Protein AF-A0A2N7Q9W2-F1 (afdb_monomer_lite)

Secondary structure (DSSP, 8-state):
-----PPPP--EEE--S-EEEEEEEEE-SSSS-EEEEEEEEEEE-SSSEEEEE---TTSS-GGGHHHHHHHHHHHHTS-SSSSPPB-SEEEEEEEEE--TTT--HHHHHHHHHHHHHHHHHHT--EEEEEEEEEEEEEEGGGHHHHHHHHHHTT-EEEEEEE-SSEEEEEEEEEGGG-TTHHHHHHHHTTT--EEEEEEEEEEEPPHHHHHHHHHHHHHHHTTS-------------HHHHHHHHHH-THHHHHHHTTT-S-TT-EEEEEEETTSSHHHHHHHHHHHHHHTT--EEEEE-SS-SHHHHHHHHHHHHHHHTTS-HHHHHHHHHHHHHTEEEEE--STTS-HHHHHHHHHHHHTTT-----EEEEES--TTS--HHHHHHHHHHHHHHT-EEEEEEEE--SS--B-TTS-BGGGGGGTTT-SEEEEEEE-SSSEEEEEEEETTEEEEEEEEEEE-TTT--EEE-

Sequence (472 aa):
EVTTGRPQVAYREAITTRADFDYTHKKQTGGAGQFGRVIGYLEPFDGNYEFVNEVKGGHIPREFIPSCDKGFQASLRKGQLIGSPVIGVRVVLTDGQYHPVDSSDIAFQMAAQGAFRQAYKKAKPQILEPIMRVVVETPSEFSGNVFGSLNQRRGLIVSSIEDGTYSRIEAEVPLSEMFGYSTILRSLTQGKAEFTMEFLKYSQVPVAVAEKLMEEKKMASAGEEKKKKSPPRKRRNGMVQKSLISRSPIKTLEKNISGGVGPGNLGVLASRKGVGKTACLVQIALDRLFEEKPVIHVSYASRVDYIISWYEEIFKNLAGRENLKSAMEIHDRVVRNRVIMNFRQEGLPTEQVLRSLEALLGPGNFRAKTIIVDGFDFYLPVARDLELFKKFAAEHQLEFWFSCSLRGEDSLFDEHGVPFVLKNYLDFIDIIITLEQDNSHVKLNLVKDHQQISGKKLKLQLDPQTLLLDRI

Radius of gyration: 28.85 Å; chains: 1; bounding box: 83×42×77 Å

pLDDT: mean 85.98, std 14.0, range [28.22, 98.44]

Structure (mmCIF, N/CA/C/O backbone):
data_AF-A0A2N7Q9W2-F1
#
_entry.id   AF-A0A2N7Q9W2-F1
#
loop_
_atom_site.group_PDB
_atom_site.id
_atom_site.type_symbol
_atom_site.label_atom_id
_atom_site.label_alt_id
_atom_site.label_comp_id
_atom_site.label_asym_id
_atom_site.label_entity_id
_atom_site.label_seq_id
_atom_site.pdbx_PDB_ins_code
_atom_site.Cartn_x
_atom_site.Cartn_y
_atom_site.Cartn_z
_atom_site.occupancy
_atom_site.B_iso_or_equiv
_atom_site.auth_seq_id
_atom_site.auth_comp_id
_atom_site.auth_asym_id
_atom_site.auth_atom_id
_atom_site.pdbx_PDB_model_num
ATOM 1 N N . GLU A 1 1 ? 37.566 -21.897 5.813 1.00 59.84 1 GLU A N 1
ATOM 2 C CA . GLU A 1 1 ? 36.797 -20.793 6.426 1.00 59.84 1 GLU A CA 1
ATOM 3 C C . GLU A 1 1 ? 35.878 -20.207 5.366 1.00 59.84 1 GLU A C 1
ATOM 5 O O . GLU A 1 1 ? 36.340 -20.005 4.250 1.00 59.84 1 GLU A O 1
ATOM 10 N N . VAL A 1 2 ? 34.590 -20.022 5.657 1.00 50.56 2 VAL A N 1
ATOM 11 C CA . VAL A 1 2 ? 33.630 -19.432 4.709 1.00 50.56 2 VAL A CA 1
ATOM 12 C C . VAL A 1 2 ? 33.092 -18.157 5.329 1.00 50.56 2 VAL A C 1
ATOM 14 O O . VAL A 1 2 ? 32.582 -18.172 6.447 1.00 50.56 2 VAL A O 1
ATOM 17 N N . THR A 1 3 ? 33.216 -17.048 4.612 1.00 59.03 3 THR A N 1
ATOM 18 C CA . THR A 1 3 ? 32.726 -15.747 5.061 1.00 59.03 3 THR A CA 1
ATOM 19 C C . THR A 1 3 ? 31.239 -15.634 4.730 1.00 59.03 3 THR A C 1
ATOM 21 O O . THR A 1 3 ? 30.854 -15.613 3.562 1.00 59.03 3 THR A O 1
ATOM 24 N N . THR A 1 4 ? 30.378 -15.579 5.744 1.00 65.31 4 THR A N 1
ATOM 25 C CA . THR A 1 4 ? 28.931 -15.401 5.559 1.00 65.31 4 THR A CA 1
ATOM 26 C C . THR A 1 4 ? 28.578 -13.916 5.475 1.00 65.31 4 THR A C 1
ATOM 28 O O . THR A 1 4 ? 28.921 -13.150 6.374 1.00 65.31 4 THR A O 1
ATOM 31 N N . GLY A 1 5 ? 27.874 -13.505 4.419 1.00 65.69 5 GLY A N 1
ATOM 32 C CA . GLY A 1 5 ? 27.383 -12.135 4.224 1.00 65.69 5 GLY A CA 1
ATOM 33 C C . GLY A 1 5 ? 25.855 -12.052 4.211 1.00 65.69 5 GLY A C 1
ATOM 34 O O . GLY A 1 5 ? 25.165 -13.067 4.126 1.00 65.69 5 GLY A O 1
ATOM 35 N N . ARG A 1 6 ? 25.308 -10.830 4.273 1.00 67.00 6 ARG A N 1
ATOM 36 C CA . ARG A 1 6 ? 23.865 -10.617 4.073 1.00 67.00 6 ARG A CA 1
ATOM 37 C C . ARG A 1 6 ? 23.492 -10.933 2.617 1.00 67.00 6 ARG A C 1
ATOM 39 O O . ARG A 1 6 ? 24.236 -10.525 1.722 1.00 67.00 6 ARG A O 1
ATOM 46 N N . PRO A 1 7 ? 22.353 -11.601 2.360 1.00 74.25 7 PRO A N 1
ATOM 47 C CA . PRO A 1 7 ? 21.875 -11.810 0.999 1.00 74.25 7 PRO A CA 1
ATOM 48 C C . PRO A 1 7 ? 21.701 -10.469 0.279 1.00 74.25 7 PRO A C 1
ATOM 50 O O . PRO A 1 7 ? 21.240 -9.491 0.873 1.00 74.25 7 PRO A O 1
ATOM 53 N N . GLN A 1 8 ? 22.063 -10.410 -1.002 1.00 79.25 8 GLN A N 1
ATOM 54 C CA . GLN A 1 8 ? 21.834 -9.208 -1.799 1.00 79.25 8 GLN A CA 1
ATOM 55 C C . GLN A 1 8 ? 20.365 -9.120 -2.210 1.00 79.25 8 GLN A C 1
ATOM 57 O O . GLN A 1 8 ? 19.793 -10.067 -2.748 1.00 79.25 8 GLN A O 1
ATOM 62 N N . VAL A 1 9 ? 19.760 -7.959 -1.973 1.00 88.62 9 VAL A N 1
ATOM 63 C CA . VAL A 1 9 ? 18.394 -7.666 -2.409 1.00 88.62 9 VAL A CA 1
ATOM 64 C C . VAL A 1 9 ? 18.411 -7.361 -3.904 1.00 88.62 9 VAL A C 1
ATOM 66 O O . VAL A 1 9 ? 19.185 -6.527 -4.374 1.00 88.62 9 VAL A O 1
ATOM 69 N N . ALA A 1 10 ? 17.537 -8.023 -4.659 1.00 91.75 10 ALA A N 1
ATOM 70 C CA . ALA A 1 10 ? 17.424 -7.848 -6.102 1.00 91.75 10 ALA A CA 1
ATOM 71 C C . ALA A 1 10 ? 16.646 -6.567 -6.460 1.00 91.75 10 ALA A C 1
ATOM 73 O O . ALA A 1 10 ? 15.525 -6.648 -6.963 1.00 91.75 10 ALA A O 1
ATOM 74 N N . TYR A 1 11 ? 17.241 -5.396 -6.214 1.00 95.12 11 TYR A N 1
ATOM 75 C CA . TYR A 1 11 ? 16.685 -4.100 -6.620 1.00 95.12 11 TYR A CA 1
ATOM 76 C C . TYR A 1 11 ? 16.507 -3.998 -8.142 1.00 95.12 11 TYR A C 1
ATOM 78 O O . TYR A 1 11 ? 17.138 -4.722 -8.925 1.00 95.12 11 TYR A O 1
ATOM 86 N N . ARG A 1 12 ? 15.642 -3.077 -8.567 1.00 95.88 12 ARG A N 1
ATOM 87 C CA . ARG A 1 12 ? 15.428 -2.705 -9.972 1.00 95.88 12 ARG A CA 1
ATOM 88 C C . ARG A 1 12 ? 15.443 -1.192 -10.125 1.00 95.88 12 ARG A C 1
ATOM 90 O O . ARG A 1 12 ? 15.372 -0.459 -9.142 1.00 95.88 12 ARG A O 1
ATOM 97 N N . GLU A 1 13 ? 15.539 -0.722 -11.357 1.00 96.50 13 GLU A N 1
ATOM 98 C CA . GLU A 1 13 ? 15.292 0.677 -11.696 1.00 96.50 13 GLU A CA 1
ATOM 99 C C . GLU A 1 13 ? 14.112 0.766 -12.676 1.00 96.50 13 GLU A C 1
ATOM 101 O O . GLU A 1 13 ? 13.840 -0.177 -13.413 1.00 96.50 13 GLU A O 1
ATOM 106 N N . ALA A 1 14 ? 13.390 1.881 -12.687 1.00 95.88 14 ALA A N 1
ATOM 107 C CA . ALA A 1 14 ? 12.310 2.127 -13.644 1.00 95.88 14 ALA A CA 1
ATOM 108 C C . ALA A 1 14 ? 12.195 3.619 -13.947 1.00 95.88 14 ALA A C 1
ATOM 110 O O . ALA A 1 14 ? 12.602 4.451 -13.135 1.00 95.88 14 ALA A O 1
ATOM 111 N N . ILE A 1 15 ? 11.638 3.974 -15.102 1.00 96.69 15 ILE A N 1
ATOM 112 C CA . ILE A 1 15 ? 11.374 5.370 -15.474 1.00 96.69 15 ILE A CA 1
ATOM 113 C C . ILE A 1 15 ? 9.965 5.793 -15.052 1.00 96.69 15 ILE A C 1
ATOM 115 O O . ILE A 1 15 ? 9.072 4.961 -14.936 1.00 96.69 15 ILE A O 1
ATOM 119 N N . THR A 1 16 ? 9.748 7.089 -14.812 1.00 93.25 16 THR A N 1
ATOM 120 C CA . THR A 1 16 ? 8.466 7.589 -14.267 1.00 93.25 16 THR A CA 1
ATOM 121 C C . THR A 1 16 ? 7.716 8.539 -15.191 1.00 93.25 16 THR A C 1
ATOM 123 O O . THR A 1 16 ? 6.563 8.892 -14.911 1.00 93.25 16 THR A O 1
ATOM 126 N N . THR A 1 17 ? 8.361 8.990 -16.268 1.00 93.88 17 THR A N 1
ATOM 127 C CA . THR A 1 17 ? 7.790 9.898 -17.266 1.00 93.88 17 THR A CA 1
ATOM 128 C C . THR A 1 17 ? 8.333 9.590 -18.651 1.00 93.88 17 THR A C 1
ATOM 130 O O . THR A 1 17 ? 9.478 9.155 -18.775 1.00 93.88 17 THR A O 1
ATOM 133 N N . ARG A 1 18 ? 7.549 9.899 -19.688 1.00 97.19 18 ARG A N 1
ATOM 134 C CA . ARG A 1 18 ? 8.030 9.865 -21.070 1.00 97.19 18 ARG A CA 1
ATOM 135 C C . ARG A 1 18 ? 9.229 10.802 -21.265 1.00 97.19 18 ARG A C 1
ATOM 137 O O . ARG A 1 18 ? 9.254 11.896 -20.697 1.00 97.19 18 ARG A O 1
ATOM 144 N N . ALA A 1 19 ? 10.201 10.379 -22.067 1.00 97.69 19 ALA A N 1
ATOM 145 C CA . ALA A 1 19 ? 11.332 11.204 -22.471 1.00 97.69 19 ALA A CA 1
ATOM 146 C C . ALA A 1 19 ? 11.780 10.902 -23.901 1.00 97.69 19 ALA A C 1
ATOM 148 O O . ALA A 1 19 ? 12.128 9.764 -24.219 1.00 97.69 19 ALA A O 1
ATOM 149 N N . ASP A 1 20 ? 11.841 11.944 -24.726 1.00 98.06 20 ASP A N 1
ATOM 150 C CA . ASP A 1 20 ? 12.296 11.834 -26.107 1.00 98.06 20 ASP A CA 1
ATOM 151 C C . ASP A 1 20 ? 13.835 11.783 -26.201 1.00 98.06 20 ASP A C 1
ATOM 153 O O . ASP A 1 20 ? 14.575 12.421 -25.426 1.00 98.06 20 ASP A O 1
ATOM 157 N N . PHE A 1 21 ? 14.314 11.020 -27.180 1.00 98.06 21 PHE A N 1
ATOM 158 C CA . PHE A 1 21 ? 15.709 10.923 -27.581 1.00 98.06 21 PHE A CA 1
ATOM 159 C C . PHE A 1 21 ? 15.872 11.240 -29.067 1.00 98.06 21 PHE A C 1
ATOM 161 O O . PHE A 1 21 ? 15.034 10.915 -29.902 1.00 98.06 21 PHE A O 1
ATOM 168 N N . ASP A 1 22 ? 17.013 11.843 -29.372 1.00 97.88 22 ASP A N 1
ATOM 169 C CA . ASP A 1 22 ? 17.544 12.007 -30.718 1.00 97.88 22 ASP A CA 1
ATOM 170 C C . ASP A 1 22 ? 19.054 11.904 -30.559 1.00 97.88 22 ASP A C 1
ATOM 172 O O . ASP A 1 22 ? 19.705 12.796 -29.994 1.00 97.88 22 ASP A O 1
ATOM 176 N N . TYR A 1 23 ? 19.582 10.745 -30.939 1.00 98.12 23 TYR A N 1
ATOM 177 C CA . TYR A 1 23 ? 20.973 10.407 -30.713 1.00 98.12 23 TYR A CA 1
ATOM 178 C C . TYR A 1 23 ? 21.614 9.907 -31.994 1.00 98.12 23 TYR A C 1
ATOM 180 O O . TYR A 1 23 ? 21.131 8.970 -32.629 1.00 98.12 23 TYR A O 1
ATOM 188 N N . THR A 1 24 ? 22.751 10.513 -32.329 1.00 97.69 24 THR A N 1
ATOM 189 C CA . THR A 1 24 ? 23.610 10.092 -33.433 1.00 97.69 24 THR A CA 1
ATOM 190 C C . THR A 1 24 ? 24.881 9.478 -32.867 1.00 97.69 24 THR A C 1
ATOM 192 O O . THR A 1 24 ? 25.680 10.158 -32.222 1.00 97.69 24 THR A O 1
ATOM 195 N N . HIS A 1 25 ? 25.090 8.195 -33.141 1.00 97.00 25 HIS A N 1
ATOM 196 C CA . HIS A 1 25 ? 26.382 7.548 -32.975 1.00 97.00 25 HIS A CA 1
ATOM 197 C C . HIS A 1 25 ? 27.192 7.748 -34.250 1.00 97.00 25 HIS A C 1
ATOM 199 O O . HIS A 1 25 ? 26.834 7.226 -35.303 1.00 97.00 25 HIS A O 1
ATOM 205 N N . LYS A 1 26 ? 28.284 8.506 -34.149 1.00 94.75 26 LYS A N 1
ATOM 206 C CA . LYS A 1 26 ? 29.255 8.679 -35.229 1.00 94.75 26 LYS A CA 1
ATOM 207 C C . LYS A 1 26 ? 30.659 8.486 -34.670 1.00 94.75 26 LYS A C 1
ATOM 209 O O . LYS A 1 26 ? 31.081 9.241 -33.795 1.00 94.75 26 LYS A O 1
ATOM 214 N N . LYS A 1 27 ? 31.381 7.479 -35.160 1.00 91.06 27 LYS A N 1
ATOM 215 C CA . LYS A 1 27 ? 32.795 7.244 -34.834 1.00 91.06 27 LYS A CA 1
ATOM 216 C C . LYS A 1 27 ? 33.565 6.904 -36.097 1.00 91.06 27 LYS A C 1
ATOM 218 O O . LYS A 1 27 ? 33.065 6.183 -36.949 1.00 91.06 27 LYS A O 1
ATOM 223 N N . GLN A 1 28 ? 34.796 7.384 -36.184 1.00 84.50 28 GLN A N 1
ATOM 224 C CA . GLN A 1 28 ? 35.708 7.044 -37.265 1.00 84.50 28 GLN A CA 1
ATOM 225 C C . GLN A 1 28 ? 37.076 6.747 -36.652 1.00 84.50 28 GLN A C 1
ATOM 227 O O . GLN A 1 28 ? 37.688 7.622 -36.044 1.00 84.50 28 GLN A O 1
ATOM 232 N N . THR A 1 29 ? 37.528 5.501 -36.766 1.00 66.50 29 THR A N 1
ATOM 233 C CA . THR A 1 29 ? 38.835 5.038 -36.275 1.00 66.50 29 THR A CA 1
ATOM 234 C C . THR A 1 29 ? 39.496 4.203 -37.366 1.00 66.50 29 THR A C 1
ATOM 236 O O . THR A 1 29 ? 39.477 2.986 -37.266 1.00 66.50 29 THR A O 1
ATOM 239 N N . GLY A 1 30 ? 40.023 4.862 -38.409 1.00 68.06 30 GLY A N 1
ATOM 240 C CA . GLY A 1 30 ? 40.747 4.248 -39.539 1.00 68.06 30 GLY A CA 1
ATOM 241 C C . GLY A 1 30 ? 39.941 3.228 -40.368 1.00 68.06 30 GLY A C 1
ATOM 242 O O . GLY A 1 30 ? 39.579 2.170 -39.874 1.00 68.06 30 GLY A O 1
ATOM 243 N N . GLY A 1 31 ? 39.698 3.504 -41.654 1.00 74.12 31 GLY A N 1
ATOM 244 C CA . GLY A 1 31 ? 38.852 2.658 -42.517 1.00 74.12 31 GLY A CA 1
ATOM 245 C C . GLY A 1 31 ? 37.367 3.047 -42.476 1.00 74.12 31 GLY A C 1
ATOM 246 O O . GLY A 1 31 ? 37.056 4.219 -42.251 1.00 74.12 31 GLY A O 1
ATOM 247 N N . ALA A 1 32 ? 36.465 2.085 -42.724 1.00 69.75 32 ALA A N 1
ATOM 248 C CA . ALA A 1 32 ? 35.012 2.300 -42.697 1.00 69.75 32 ALA A CA 1
ATOM 249 C C . ALA A 1 32 ? 34.549 2.792 -41.314 1.00 69.75 32 ALA A C 1
ATOM 251 O O . ALA A 1 32 ? 34.985 2.283 -40.277 1.00 69.75 32 ALA A O 1
ATOM 252 N N . GLY A 1 33 ? 33.703 3.821 -41.296 1.00 87.19 33 GLY A N 1
ATOM 253 C CA . GLY A 1 33 ? 33.224 4.451 -40.073 1.00 87.19 33 GLY A CA 1
ATOM 254 C C . GLY A 1 33 ? 32.097 3.672 -39.396 1.00 87.19 33 GLY A C 1
ATOM 255 O O . GLY A 1 33 ? 31.677 2.602 -39.824 1.00 87.19 33 GLY A O 1
ATOM 256 N N . GLN A 1 34 ? 31.584 4.243 -38.310 1.00 92.88 34 GLN A N 1
ATOM 257 C CA . GLN A 1 34 ? 30.332 3.839 -37.682 1.00 92.88 34 GLN A CA 1
ATOM 258 C C . GLN A 1 34 ? 29.362 5.010 -37.722 1.00 92.88 34 GLN A C 1
ATOM 260 O O . GLN A 1 34 ? 29.688 6.093 -37.229 1.00 92.88 34 GLN A O 1
ATOM 265 N N . PHE A 1 35 ? 28.165 4.774 -38.247 1.00 96.06 35 PHE A N 1
ATOM 266 C CA . PHE A 1 35 ? 27.083 5.745 -38.268 1.00 96.06 35 PHE A CA 1
ATOM 267 C C . PHE A 1 35 ? 25.738 5.092 -37.950 1.00 96.06 35 PHE A C 1
ATOM 269 O O . PHE A 1 35 ? 25.355 4.088 -38.549 1.00 96.06 35 PHE A O 1
ATOM 276 N N . GLY A 1 36 ? 24.988 5.699 -37.040 1.00 96.94 36 GLY A N 1
ATOM 277 C CA . GLY A 1 36 ? 23.581 5.389 -36.825 1.00 96.94 36 GLY A CA 1
ATOM 278 C C . GLY A 1 36 ? 22.921 6.502 -36.031 1.00 96.94 36 GLY A C 1
ATOM 279 O O . GLY A 1 36 ? 23.444 6.920 -34.997 1.00 96.94 36 GLY A O 1
ATOM 280 N N . ARG A 1 37 ? 21.775 6.990 -36.501 1.00 98.06 37 ARG A N 1
ATOM 281 C CA . ARG A 1 37 ? 20.936 7.931 -35.756 1.00 98.06 37 ARG A CA 1
ATOM 282 C C . ARG A 1 37 ? 19.596 7.284 -35.460 1.00 98.06 37 ARG A C 1
ATOM 284 O O . ARG A 1 37 ? 18.983 6.720 -36.360 1.00 98.06 37 ARG A O 1
ATOM 291 N N . VAL A 1 38 ? 19.152 7.389 -34.214 1.00 98.25 38 VAL A N 1
ATOM 292 C CA . VAL A 1 38 ? 17.848 6.894 -33.760 1.00 98.25 38 VAL A CA 1
ATOM 293 C C . VAL A 1 38 ? 17.098 8.014 -33.049 1.00 98.25 38 VAL A C 1
ATOM 295 O O . VAL A 1 38 ? 17.678 8.760 -32.253 1.00 98.25 38 VAL A O 1
ATOM 298 N N . ILE A 1 39 ? 15.811 8.130 -33.353 1.00 98.38 39 ILE A N 1
ATOM 299 C CA . ILE A 1 39 ? 14.912 9.165 -32.848 1.00 98.38 39 ILE A CA 1
ATOM 300 C C . ILE A 1 39 ? 13.644 8.480 -32.351 1.00 98.38 39 ILE A C 1
ATOM 302 O O . ILE A 1 39 ? 13.134 7.553 -32.982 1.00 98.38 39 ILE A O 1
ATOM 306 N N . GLY A 1 40 ? 13.151 8.908 -31.196 1.00 98.19 40 GLY A N 1
ATOM 307 C CA . GLY A 1 40 ? 12.016 8.265 -30.557 1.00 98.19 40 GLY A CA 1
ATOM 308 C C . GLY A 1 40 ? 11.856 8.691 -29.112 1.00 98.19 40 GLY A C 1
ATOM 309 O O . GLY A 1 40 ? 12.304 9.768 -28.713 1.00 98.19 40 GLY A O 1
ATOM 310 N N . TYR A 1 41 ? 11.223 7.843 -28.310 1.00 98.38 41 TYR A N 1
ATOM 311 C CA . TYR A 1 41 ? 11.024 8.107 -26.891 1.00 98.38 41 TYR A CA 1
ATOM 312 C C . TYR A 1 41 ? 10.994 6.839 -26.039 1.00 98.38 41 TYR A C 1
ATOM 314 O O . TYR A 1 41 ? 10.713 5.736 -26.508 1.00 98.38 41 TYR A O 1
ATOM 322 N N . LEU A 1 42 ? 11.312 7.018 -24.757 1.00 98.12 42 LEU A N 1
ATOM 323 C CA . LEU A 1 42 ? 11.069 6.038 -23.700 1.00 98.12 42 LEU A CA 1
ATOM 324 C C . LEU A 1 42 ? 9.802 6.441 -22.952 1.00 98.12 42 LEU A C 1
ATOM 326 O O . LEU A 1 42 ? 9.628 7.629 -22.680 1.00 98.12 42 LEU A O 1
ATOM 330 N N . GLU A 1 43 ? 8.971 5.487 -22.547 1.00 97.31 43 GLU A N 1
ATOM 331 C CA . GLU A 1 43 ? 7.846 5.737 -21.642 1.00 97.31 43 GLU A CA 1
ATOM 332 C C . GLU A 1 43 ? 7.638 4.601 -20.627 1.00 97.31 43 GLU A C 1
ATOM 334 O O . GLU A 1 43 ? 8.054 3.468 -20.889 1.00 97.31 43 GLU A O 1
ATOM 339 N N . PRO A 1 44 ? 7.052 4.893 -19.446 1.00 96.50 44 PRO A N 1
ATOM 340 C CA . PRO A 1 44 ? 6.704 3.860 -18.477 1.00 96.50 44 PRO A CA 1
ATOM 341 C C . PRO A 1 44 ? 5.748 2.828 -19.079 1.00 96.50 44 PRO A C 1
ATOM 343 O O . PRO A 1 44 ? 4.840 3.184 -19.828 1.00 96.50 44 PRO A O 1
ATOM 346 N N . PHE A 1 45 ? 5.944 1.565 -18.719 1.00 94.94 45 PHE A N 1
ATOM 347 C CA . PHE A 1 45 ? 5.153 0.437 -19.198 1.00 94.94 45 PHE A CA 1
ATOM 348 C C . PHE A 1 45 ? 4.883 -0.547 -18.057 1.00 94.94 45 PHE A C 1
ATOM 350 O O . PHE A 1 45 ? 5.754 -0.753 -17.215 1.00 94.94 45 PHE A O 1
ATOM 357 N N . ASP A 1 46 ? 3.697 -1.156 -18.041 1.00 87.50 46 ASP A N 1
ATOM 358 C CA . ASP A 1 46 ? 3.286 -2.073 -16.966 1.00 87.50 46 ASP A CA 1
ATOM 359 C C . ASP A 1 46 ? 3.947 -3.460 -17.076 1.00 87.50 46 ASP A C 1
ATOM 361 O O . ASP A 1 46 ? 4.058 -4.182 -16.086 1.00 87.50 46 ASP A O 1
ATOM 365 N N . GLY A 1 47 ? 4.422 -3.841 -18.267 1.00 89.31 47 GLY A N 1
ATOM 366 C CA . GLY A 1 47 ? 5.225 -5.049 -18.468 1.00 89.31 47 GLY A CA 1
ATOM 367 C C . GLY A 1 47 ? 6.725 -4.823 -18.244 1.00 89.31 47 GLY A C 1
ATOM 368 O O . GLY A 1 47 ? 7.178 -3.742 -17.888 1.00 89.31 47 GLY A O 1
ATOM 369 N N . ASN A 1 48 ? 7.548 -5.844 -18.493 1.00 90.12 48 ASN A N 1
ATOM 370 C CA . ASN A 1 48 ? 8.997 -5.727 -18.273 1.00 90.12 48 ASN A CA 1
ATOM 371 C C . ASN A 1 48 ? 9.689 -4.819 -19.302 1.00 90.12 48 ASN A C 1
ATOM 373 O O . ASN A 1 48 ? 10.468 -3.941 -18.926 1.00 90.12 48 ASN A O 1
ATOM 377 N N . TYR A 1 49 ? 9.423 -5.051 -20.586 1.00 96.69 49 TYR A N 1
ATOM 378 C CA . TYR A 1 49 ? 10.001 -4.321 -21.707 1.00 96.69 49 TYR A CA 1
ATOM 379 C C . TYR A 1 49 ? 9.096 -4.446 -22.931 1.00 96.69 49 TYR A C 1
ATOM 381 O O . TYR A 1 49 ? 8.571 -5.530 -23.184 1.00 96.69 49 TYR A O 1
ATOM 389 N N . GLU A 1 50 ? 8.956 -3.372 -23.700 1.00 97.88 50 GLU A N 1
ATOM 390 C CA . GLU A 1 50 ? 8.296 -3.402 -25.005 1.00 97.88 50 GLU A CA 1
ATOM 391 C C . GLU A 1 50 ? 9.058 -2.542 -26.018 1.00 97.88 50 GLU A C 1
ATOM 393 O O . GLU A 1 50 ? 9.508 -1.439 -25.702 1.00 97.88 50 GLU A O 1
ATOM 398 N N . PHE A 1 51 ? 9.189 -3.044 -27.246 1.00 98.19 51 PHE A N 1
ATOM 399 C CA . PHE A 1 51 ? 9.777 -2.321 -28.368 1.00 98.19 51 PHE A CA 1
ATOM 400 C C . PHE A 1 51 ? 8.720 -2.095 -29.448 1.00 98.19 51 PHE A C 1
ATOM 402 O O . PHE A 1 51 ? 8.119 -3.047 -29.943 1.00 98.19 51 PHE A O 1
ATOM 409 N N . VAL A 1 52 ? 8.521 -0.836 -29.834 1.00 98.06 52 VAL A N 1
ATOM 410 C CA . VAL A 1 52 ? 7.578 -0.429 -30.878 1.00 98.06 52 VAL A CA 1
ATOM 411 C C . VAL A 1 52 ? 8.348 0.269 -31.994 1.00 98.06 52 VAL A C 1
ATOM 413 O O . VAL A 1 52 ? 9.051 1.254 -31.763 1.00 98.06 52 VAL A O 1
ATOM 416 N N . ASN A 1 53 ? 8.208 -0.242 -33.215 1.00 96.88 53 ASN A N 1
ATOM 417 C CA . ASN A 1 53 ? 8.772 0.369 -34.412 1.00 96.88 53 ASN A CA 1
ATOM 418 C C . ASN A 1 53 ? 7.695 1.158 -35.167 1.00 96.88 53 ASN A C 1
ATOM 420 O O . ASN A 1 53 ? 6.776 0.566 -35.729 1.00 96.88 53 ASN A O 1
ATOM 424 N N . GLU A 1 54 ? 7.857 2.475 -35.234 1.00 96.69 54 GLU A N 1
ATOM 425 C CA . GLU A 1 54 ? 7.004 3.391 -35.998 1.00 96.69 54 GLU A CA 1
ATOM 426 C C . GLU A 1 54 ? 7.756 4.076 -37.152 1.00 96.69 54 GLU A C 1
ATOM 428 O O . GLU A 1 54 ? 7.223 4.993 -37.779 1.00 96.69 54 GLU A O 1
ATOM 433 N N . VAL A 1 55 ? 8.981 3.632 -37.463 1.00 94.25 55 VAL A N 1
ATOM 434 C CA . VAL A 1 55 ? 9.804 4.213 -38.531 1.00 94.25 55 VAL A CA 1
ATOM 435 C C . VAL A 1 55 ? 9.110 4.061 -39.886 1.00 94.25 55 VAL A C 1
ATOM 437 O O . VAL A 1 55 ? 8.755 2.959 -40.314 1.00 94.25 55 VAL A O 1
ATOM 440 N N . LYS A 1 56 ? 8.964 5.181 -40.601 1.00 89.25 56 LYS A N 1
ATOM 441 C CA . LYS A 1 56 ? 8.397 5.253 -41.957 1.00 89.25 56 LYS A CA 1
ATOM 442 C C . LYS A 1 56 ? 9.460 5.686 -42.968 1.00 89.25 56 LYS A C 1
ATOM 444 O O . LYS A 1 56 ? 10.520 6.179 -42.604 1.00 89.25 56 LYS A O 1
ATOM 449 N N . GLY A 1 57 ? 9.191 5.470 -44.256 1.00 85.00 57 GLY A N 1
ATOM 450 C CA . GLY A 1 57 ? 10.018 6.016 -45.344 1.00 85.00 57 GLY A CA 1
ATOM 451 C C . GLY A 1 57 ? 11.417 5.408 -45.509 1.00 85.00 57 GLY A C 1
ATOM 452 O O . GLY A 1 57 ? 12.181 5.893 -46.332 1.00 85.00 57 GLY A O 1
ATOM 453 N N . GLY A 1 58 ? 11.768 4.353 -44.763 1.00 85.50 58 GLY A N 1
ATOM 454 C CA . GLY A 1 58 ? 13.066 3.678 -44.900 1.00 85.50 58 GLY A CA 1
ATOM 455 C C . GLY A 1 58 ? 14.260 4.471 -44.357 1.00 85.50 58 GLY A C 1
ATOM 456 O O . GLY A 1 58 ? 15.397 4.151 -44.689 1.00 85.50 58 GLY A O 1
ATOM 457 N N . HIS A 1 59 ? 14.028 5.480 -43.509 1.00 90.69 59 HIS A N 1
ATOM 458 C CA . HIS A 1 59 ? 15.095 6.274 -42.885 1.00 90.69 59 HIS A CA 1
ATOM 459 C C . HIS A 1 59 ? 16.037 5.449 -41.989 1.00 90.69 59 HIS A C 1
ATOM 461 O O . HIS A 1 59 ? 17.201 5.806 -41.797 1.00 90.69 59 HIS A O 1
ATOM 467 N N . ILE A 1 60 ? 15.543 4.319 -41.479 1.00 95.31 60 ILE A N 1
ATOM 468 C CA . ILE A 1 60 ? 16.353 3.208 -40.984 1.00 95.31 60 ILE A CA 1
ATOM 469 C C . ILE A 1 60 ? 15.979 1.975 -41.824 1.00 95.31 60 ILE A C 1
ATOM 471 O O . ILE A 1 60 ? 14.795 1.618 -41.864 1.00 95.31 60 ILE A O 1
ATOM 475 N N . PRO A 1 61 ? 16.945 1.317 -42.487 1.00 94.75 61 PRO A N 1
ATOM 476 C CA . PRO A 1 61 ? 16.712 0.059 -43.186 1.00 94.75 61 PRO A CA 1
ATOM 477 C C . PRO A 1 61 ? 16.126 -1.008 -42.252 1.00 94.75 61 PRO A C 1
ATOM 479 O O . PRO A 1 61 ? 16.499 -1.101 -41.078 1.00 94.75 61 PRO A O 1
ATOM 482 N N . ARG A 1 62 ? 15.179 -1.812 -42.752 1.00 93.62 62 ARG A N 1
ATOM 483 C CA . ARG A 1 62 ? 14.399 -2.756 -41.925 1.00 93.62 62 ARG A CA 1
ATOM 484 C C . ARG A 1 62 ? 15.281 -3.798 -41.237 1.00 93.62 62 ARG A C 1
ATOM 486 O O . ARG A 1 62 ? 14.966 -4.220 -40.129 1.00 93.62 62 ARG A O 1
ATOM 493 N N . GLU A 1 63 ? 16.387 -4.169 -41.866 1.00 94.38 63 GLU A N 1
ATOM 494 C CA . GLU A 1 63 ? 17.400 -5.081 -41.344 1.00 94.38 63 GLU A CA 1
ATOM 495 C C . GLU A 1 63 ? 18.089 -4.566 -40.071 1.00 94.38 63 GLU A C 1
ATOM 497 O O . GLU A 1 63 ? 18.506 -5.373 -39.244 1.00 94.38 63 GLU A O 1
ATOM 502 N N . PHE A 1 64 ? 18.148 -3.245 -39.858 1.00 96.88 64 PHE A N 1
ATOM 503 C CA . PHE A 1 64 ? 18.785 -2.649 -38.681 1.00 96.88 64 PHE A CA 1
ATOM 504 C C . PHE A 1 64 ? 17.818 -2.379 -37.522 1.00 96.88 64 PHE A C 1
ATOM 506 O O . PHE A 1 64 ? 18.270 -2.131 -36.402 1.00 96.88 64 PHE A O 1
ATOM 513 N N . ILE A 1 65 ? 16.502 -2.494 -37.734 1.00 97.44 65 ILE A N 1
ATOM 514 C CA . ILE A 1 65 ? 15.501 -2.336 -36.666 1.00 97.44 65 ILE A CA 1
ATOM 515 C C . ILE A 1 65 ? 15.730 -3.334 -35.509 1.00 97.44 65 ILE A C 1
ATOM 517 O O . ILE A 1 65 ? 15.777 -2.890 -34.358 1.00 97.44 65 ILE A O 1
ATOM 521 N N . PRO A 1 66 ? 15.978 -4.642 -35.750 1.00 97.88 66 PRO A N 1
ATOM 522 C CA . PRO A 1 66 ? 16.332 -5.580 -34.679 1.00 97.88 66 PRO A CA 1
ATOM 523 C C . PRO A 1 66 ? 17.636 -5.218 -33.953 1.00 97.88 66 PRO A C 1
ATOM 525 O O . PRO A 1 66 ? 17.812 -5.543 -32.779 1.00 97.88 66 PRO A O 1
ATOM 528 N N . SER A 1 67 ? 18.569 -4.546 -34.632 1.00 98.00 67 SER A N 1
ATOM 529 C CA . SER A 1 67 ? 19.820 -4.079 -34.029 1.00 98.00 67 SER A CA 1
ATOM 530 C C . SER A 1 67 ? 19.594 -2.892 -33.089 1.00 98.00 67 SER A C 1
ATOM 532 O O . SER A 1 67 ? 20.227 -2.827 -32.034 1.00 98.00 67 SER A O 1
ATOM 534 N N . CYS A 1 68 ? 18.636 -2.008 -33.378 1.00 98.00 68 CYS A N 1
ATOM 535 C CA . CYS A 1 68 ? 18.198 -0.996 -32.416 1.00 98.00 68 CYS A CA 1
ATOM 536 C C . CYS A 1 68 ? 17.613 -1.637 -31.147 1.00 98.00 68 CYS A C 1
ATOM 538 O O . CYS A 1 68 ? 18.062 -1.314 -30.047 1.00 98.00 68 CYS A O 1
ATOM 540 N N . ASP A 1 69 ? 16.676 -2.579 -31.295 1.00 98.19 69 ASP A N 1
ATOM 541 C CA . ASP A 1 69 ? 16.058 -3.314 -30.178 1.00 98.19 69 ASP A CA 1
ATOM 542 C C . ASP A 1 69 ? 17.119 -3.993 -29.288 1.00 98.19 69 ASP A C 1
ATOM 544 O O . ASP A 1 69 ? 17.200 -3.730 -28.086 1.00 98.19 69 ASP A O 1
ATOM 548 N N . LYS A 1 70 ? 18.059 -4.740 -29.887 1.00 98.12 70 LYS A N 1
ATOM 549 C CA . LYS A 1 70 ? 19.202 -5.336 -29.163 1.00 98.12 70 LYS A CA 1
ATOM 550 C C . LYS A 1 70 ? 19.989 -4.308 -28.341 1.00 98.12 70 LYS A C 1
ATOM 552 O O . LYS A 1 70 ? 20.383 -4.592 -27.207 1.00 98.12 70 LYS A O 1
ATOM 557 N N . GLY A 1 71 ? 20.226 -3.113 -28.888 1.00 97.75 71 GLY A N 1
ATOM 558 C CA . GLY A 1 71 ? 20.917 -2.032 -28.181 1.00 97.75 71 GLY A CA 1
ATOM 559 C C . GLY A 1 71 ? 20.112 -1.466 -27.005 1.00 97.75 71 GLY A C 1
ATOM 560 O O . GLY A 1 71 ? 20.676 -1.197 -25.936 1.00 97.75 71 GLY A O 1
ATOM 561 N N . PHE A 1 72 ? 18.793 -1.339 -27.158 1.00 98.06 72 PHE A N 1
ATOM 562 C CA . PHE A 1 72 ? 17.902 -0.937 -26.070 1.00 98.06 72 PHE A CA 1
ATOM 563 C C . PHE A 1 72 ? 17.857 -1.995 -24.962 1.00 98.06 72 PHE A C 1
ATOM 565 O O . PHE A 1 72 ? 18.113 -1.658 -23.806 1.00 98.06 72 PHE A O 1
ATOM 572 N N . GLN A 1 73 ? 17.663 -3.273 -25.297 1.00 97.38 73 GLN A N 1
ATOM 573 C CA . GLN A 1 73 ? 17.671 -4.378 -24.329 1.00 97.38 73 GLN A CA 1
ATOM 574 C C . GLN A 1 73 ? 19.000 -4.489 -23.569 1.00 97.38 73 GLN A C 1
ATOM 576 O O . GLN A 1 73 ? 19.018 -4.721 -22.358 1.00 97.38 73 GLN A O 1
ATOM 581 N N . ALA A 1 74 ? 20.133 -4.272 -24.247 1.00 96.44 74 ALA A N 1
ATOM 582 C CA . ALA A 1 74 ? 21.442 -4.238 -23.598 1.00 96.44 74 ALA A CA 1
ATOM 583 C C . ALA A 1 74 ? 21.532 -3.138 -22.524 1.00 96.44 74 ALA A C 1
ATOM 585 O O . ALA A 1 74 ? 22.165 -3.340 -21.485 1.00 96.44 74 ALA A O 1
ATOM 586 N N . SER A 1 75 ? 20.862 -2.002 -22.741 1.00 95.62 75 SER A N 1
ATOM 587 C CA . SER A 1 75 ? 20.833 -0.881 -21.793 1.00 95.62 75 SER A CA 1
ATOM 588 C C . SER A 1 75 ? 19.988 -1.161 -20.548 1.00 95.62 75 SER A C 1
ATOM 590 O O . SER A 1 75 ? 20.246 -0.573 -19.499 1.00 95.62 75 SER A O 1
ATOM 592 N N . LEU A 1 76 ? 19.032 -2.093 -20.621 1.00 95.50 76 LEU A N 1
ATOM 593 C CA . LEU A 1 76 ? 18.197 -2.481 -19.479 1.00 95.50 76 LEU A CA 1
ATOM 594 C C . LEU A 1 76 ? 18.961 -3.302 -18.440 1.00 95.50 76 LEU A C 1
ATOM 596 O O . LEU A 1 76 ? 18.575 -3.335 -17.279 1.00 95.50 76 LEU A O 1
ATOM 600 N N . ARG A 1 77 ? 20.065 -3.959 -18.809 1.00 94.31 77 ARG A N 1
ATOM 601 C CA . ARG A 1 77 ? 20.804 -4.840 -17.886 1.00 94.31 77 ARG A CA 1
ATOM 602 C C . ARG A 1 77 ? 21.438 -4.090 -16.714 1.00 94.31 77 ARG A C 1
ATOM 604 O O . ARG A 1 77 ? 21.646 -4.682 -15.659 1.00 94.31 77 ARG A O 1
ATOM 611 N N . LYS A 1 78 ? 21.772 -2.809 -16.901 1.00 93.12 78 LYS A N 1
ATOM 612 C CA . LYS A 1 78 ? 22.483 -1.991 -15.912 1.00 93.12 78 LYS A CA 1
ATOM 613 C C . LYS A 1 78 ? 22.014 -0.539 -15.974 1.00 93.12 78 LYS A C 1
ATOM 615 O O . LYS A 1 78 ? 22.485 0.237 -16.805 1.00 93.12 78 LYS A O 1
ATOM 620 N N . GLY A 1 79 ? 21.118 -0.175 -15.061 1.00 90.81 79 GLY A N 1
ATOM 621 C CA . GLY A 1 79 ? 20.658 1.196 -14.871 1.00 90.81 79 GLY A CA 1
ATOM 622 C C . GLY A 1 79 ? 21.766 2.145 -14.400 1.00 90.81 79 GLY A C 1
ATOM 623 O O . GLY A 1 79 ? 22.861 1.733 -14.011 1.00 90.81 79 GLY A O 1
ATOM 624 N N . GLN A 1 80 ? 21.507 3.451 -14.475 1.00 90.94 80 GLN A N 1
ATOM 625 C CA . GLN A 1 80 ? 22.502 4.474 -14.126 1.00 90.94 80 GLN A CA 1
ATOM 626 C C . GLN A 1 80 ? 22.438 4.933 -12.665 1.00 90.94 80 GLN A C 1
ATOM 628 O O . GLN A 1 80 ? 23.356 5.632 -12.237 1.00 90.94 80 GLN A O 1
ATOM 633 N N . LEU A 1 81 ? 21.385 4.597 -11.910 1.00 89.94 81 LEU A N 1
ATOM 634 C CA . LEU A 1 81 ? 21.263 5.042 -10.518 1.00 89.94 81 LEU A CA 1
ATOM 635 C C . LEU A 1 81 ? 22.134 4.200 -9.594 1.00 89.94 81 LEU A C 1
ATOM 637 O O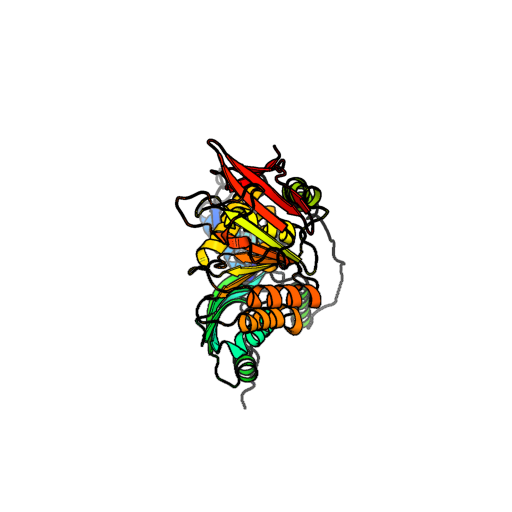 . LEU A 1 81 ? 23.005 4.727 -8.906 1.00 89.94 81 LEU A O 1
ATOM 641 N N . ILE A 1 82 ? 21.901 2.889 -9.595 1.00 92.62 82 ILE A N 1
ATOM 642 C CA . ILE A 1 82 ? 22.591 1.929 -8.728 1.00 92.62 82 ILE A CA 1
ATOM 643 C C . ILE A 1 82 ? 23.208 0.769 -9.517 1.00 92.62 82 ILE A C 1
ATOM 645 O O . ILE A 1 82 ? 23.930 -0.058 -8.956 1.00 92.62 82 ILE A O 1
ATOM 649 N N . GLY A 1 83 ? 22.993 0.720 -10.834 1.00 91.12 83 GLY A N 1
ATOM 650 C CA . GLY A 1 83 ? 23.475 -0.374 -11.674 1.00 91.12 83 GLY A CA 1
ATOM 651 C C . GLY A 1 83 ? 22.570 -1.597 -11.640 1.00 91.12 83 GLY A C 1
ATOM 652 O O . GLY A 1 83 ? 23.025 -2.668 -12.030 1.00 91.12 83 GLY A O 1
ATOM 653 N N . SER A 1 84 ? 21.332 -1.452 -11.159 1.00 94.31 84 SER A N 1
ATOM 654 C CA . SER A 1 84 ? 20.356 -2.543 -11.138 1.00 94.31 84 SER A CA 1
ATOM 655 C C . SER A 1 84 ? 19.627 -2.650 -12.481 1.00 94.31 84 SER A C 1
ATOM 657 O O . SER A 1 84 ? 19.560 -1.654 -13.207 1.00 94.31 84 SER A O 1
ATOM 659 N N . PRO A 1 85 ? 19.080 -3.826 -12.836 1.00 95.94 85 PRO A N 1
ATOM 660 C CA . PRO A 1 85 ? 18.322 -3.979 -14.070 1.00 95.94 85 PRO A CA 1
ATOM 661 C C . PRO A 1 85 ? 17.121 -3.029 -14.123 1.00 95.94 85 PRO A C 1
ATOM 663 O O . PRO A 1 85 ? 16.401 -2.873 -13.133 1.00 95.94 85 PRO A O 1
ATOM 666 N N . VAL A 1 86 ? 16.919 -2.407 -15.280 1.00 97.06 86 VAL A N 1
ATOM 667 C CA . VAL A 1 86 ? 15.793 -1.524 -15.571 1.00 97.06 86 VAL A CA 1
ATOM 668 C C . VAL A 1 86 ? 14.608 -2.362 -16.051 1.00 97.06 86 VAL A C 1
ATOM 670 O O . VAL A 1 86 ? 14.773 -3.213 -16.923 1.00 97.06 86 VAL A O 1
ATOM 673 N N . ILE A 1 87 ? 13.425 -2.108 -15.501 1.00 96.31 87 ILE A N 1
ATOM 674 C CA . ILE A 1 87 ? 12.152 -2.729 -15.895 1.00 96.31 87 ILE A CA 1
ATOM 675 C C . ILE A 1 87 ? 11.096 -1.651 -16.149 1.00 96.31 87 ILE A C 1
ATOM 677 O O . ILE A 1 87 ? 11.298 -0.487 -15.795 1.00 96.31 87 ILE A O 1
ATOM 681 N N . GLY A 1 88 ? 9.960 -2.035 -16.729 1.00 95.25 88 GLY A N 1
ATOM 682 C CA . GLY A 1 88 ? 8.820 -1.134 -16.880 1.00 95.25 88 GLY A CA 1
ATOM 683 C C . GLY A 1 88 ? 9.028 -0.079 -17.958 1.00 95.25 88 GLY A C 1
ATOM 684 O O . GLY A 1 88 ? 8.668 1.082 -17.760 1.00 95.25 88 GLY A O 1
ATOM 685 N N . VAL A 1 89 ? 9.686 -0.442 -19.065 1.00 97.12 89 VAL A N 1
ATOM 686 C CA . VAL A 1 89 ? 10.045 0.505 -20.131 1.00 97.12 89 VAL A CA 1
ATOM 687 C C . VAL A 1 89 ? 9.489 0.051 -21.469 1.00 97.12 89 VAL A C 1
ATOM 689 O O . VAL A 1 89 ? 9.836 -1.025 -21.953 1.00 97.12 89 VAL A O 1
ATOM 692 N N . ARG A 1 90 ? 8.721 0.926 -22.117 1.00 98.44 90 ARG A N 1
ATOM 693 C CA . ARG A 1 90 ? 8.465 0.852 -23.552 1.00 98.44 90 ARG A CA 1
ATOM 694 C C . ARG A 1 90 ? 9.398 1.799 -24.289 1.00 98.44 90 ARG A C 1
ATOM 696 O O . ARG A 1 90 ? 9.598 2.945 -23.879 1.00 98.44 90 ARG A O 1
ATOM 703 N N . VAL A 1 91 ? 9.958 1.318 -25.389 1.00 98.38 91 VAL A N 1
ATOM 704 C CA . VAL A 1 91 ? 10.764 2.100 -26.322 1.00 98.38 91 VAL A CA 1
ATOM 705 C C . VAL A 1 91 ? 10.010 2.212 -27.629 1.00 98.38 91 VAL A C 1
ATOM 707 O O . VAL A 1 91 ? 9.673 1.196 -28.229 1.00 98.38 91 VAL A O 1
ATOM 710 N N . VAL A 1 92 ? 9.785 3.441 -28.081 1.00 98.31 92 VAL A N 1
ATOM 711 C CA . VAL A 1 92 ? 9.153 3.715 -29.370 1.00 98.31 92 VAL A CA 1
ATOM 712 C C . VAL A 1 92 ? 10.175 4.381 -30.276 1.00 98.31 92 VAL A C 1
ATOM 714 O O . VAL A 1 92 ? 10.679 5.461 -29.965 1.00 98.31 92 VAL A O 1
ATOM 717 N N . LEU A 1 93 ? 10.514 3.711 -31.374 1.00 98.12 93 LEU A N 1
ATOM 718 C CA . LEU A 1 93 ? 11.431 4.202 -32.397 1.00 98.12 93 LEU A CA 1
ATOM 719 C C . LEU A 1 93 ? 10.612 4.835 -33.523 1.00 98.12 93 LEU A C 1
ATOM 721 O O . LEU A 1 93 ? 9.906 4.127 -34.237 1.00 98.12 93 LEU A O 1
ATOM 725 N N . THR A 1 94 ? 10.694 6.155 -33.673 1.00 97.44 94 THR A N 1
ATOM 726 C CA . THR A 1 94 ? 9.835 6.913 -34.594 1.00 97.44 94 THR A CA 1
ATOM 727 C C . THR A 1 94 ? 10.550 7.313 -35.877 1.00 97.44 94 THR A C 1
ATOM 729 O O . THR A 1 94 ? 9.915 7.412 -36.923 1.00 97.44 94 THR A O 1
ATOM 732 N N . ASP A 1 95 ? 11.860 7.556 -35.815 1.00 97.06 95 ASP A N 1
ATOM 733 C CA . ASP A 1 95 ? 12.652 7.987 -36.967 1.00 97.06 95 ASP A CA 1
ATOM 734 C C . ASP A 1 95 ? 14.151 7.679 -36.766 1.00 97.06 95 ASP A C 1
ATOM 736 O O . ASP A 1 95 ? 14.579 7.190 -35.715 1.00 97.06 95 ASP A O 1
ATOM 740 N N . GLY A 1 96 ? 14.980 7.966 -37.764 1.00 96.38 96 GLY A N 1
ATOM 741 C CA . GLY A 1 96 ? 16.428 7.838 -37.673 1.00 96.38 96 GLY A CA 1
ATOM 742 C C . GLY A 1 96 ? 17.136 8.212 -38.960 1.00 96.38 96 GLY A C 1
ATOM 743 O O . GLY A 1 96 ? 16.553 8.821 -39.845 1.00 96.38 96 GLY A O 1
ATOM 744 N N . GLN A 1 97 ? 18.425 7.899 -39.046 1.00 96.94 97 GLN A N 1
ATOM 745 C CA . GLN A 1 97 ? 19.211 8.062 -40.271 1.00 96.94 97 GLN A CA 1
ATOM 746 C C . GLN A 1 97 ? 20.281 6.974 -40.341 1.00 96.94 97 GLN A C 1
ATOM 748 O O . GLN A 1 97 ? 20.864 6.597 -39.317 1.00 96.94 97 GLN A O 1
ATOM 753 N N . TYR A 1 98 ? 20.584 6.530 -41.558 1.00 96.31 98 TYR A N 1
ATOM 754 C CA . TYR A 1 98 ? 21.684 5.618 -41.857 1.00 96.31 98 TYR A CA 1
ATOM 755 C C . TYR A 1 98 ? 22.644 6.233 -42.885 1.00 96.31 98 TYR A C 1
ATOM 757 O O . TYR A 1 98 ? 22.300 7.179 -43.592 1.00 96.31 98 TYR A O 1
ATOM 765 N N . HIS A 1 99 ? 23.859 5.695 -42.953 1.00 94.06 99 HIS A N 1
ATOM 766 C CA . HIS A 1 99 ? 24.854 6.011 -43.968 1.00 94.06 99 HIS A CA 1
ATOM 767 C C . HIS A 1 99 ? 25.165 4.729 -44.752 1.00 94.06 99 HIS A C 1
ATOM 769 O O . HIS A 1 99 ? 25.476 3.721 -44.117 1.00 94.06 99 HIS A O 1
ATOM 775 N N . PRO A 1 100 ? 25.135 4.733 -46.096 1.00 90.00 100 PRO A N 1
ATOM 776 C CA . PRO A 1 100 ? 25.266 3.507 -46.889 1.00 90.00 100 PRO A CA 1
ATOM 777 C C . PRO A 1 100 ? 26.544 2.697 -46.637 1.00 90.00 100 PRO A C 1
ATOM 779 O O . PRO A 1 100 ? 26.530 1.484 -46.797 1.00 90.00 100 PRO A O 1
ATOM 782 N N . VAL A 1 101 ? 27.640 3.361 -46.252 1.00 89.94 101 VAL A N 1
ATOM 783 C CA . VAL A 1 101 ? 28.956 2.722 -46.060 1.00 89.94 101 VAL A CA 1
ATOM 784 C C . VAL A 1 101 ? 29.310 2.535 -44.583 1.00 89.94 101 VAL A C 1
ATOM 786 O O . VAL A 1 101 ? 29.981 1.573 -44.227 1.00 89.94 101 VAL A O 1
ATOM 789 N N . ASP A 1 102 ? 28.847 3.437 -43.715 1.00 92.94 102 ASP A N 1
ATOM 790 C CA . ASP A 1 102 ? 29.285 3.478 -42.310 1.00 92.94 102 ASP A CA 1
ATOM 791 C C . ASP A 1 102 ? 28.240 2.891 -41.347 1.00 92.94 102 ASP A C 1
ATOM 793 O O . ASP A 1 102 ? 28.506 2.722 -40.154 1.00 92.94 102 ASP A O 1
ATOM 797 N N . SER A 1 103 ? 27.025 2.595 -41.817 1.00 95.06 103 SER A N 1
ATOM 798 C CA . SER A 1 103 ? 26.006 1.946 -40.993 1.00 95.06 103 SER A CA 1
ATOM 799 C C . SER A 1 103 ? 26.179 0.435 -40.954 1.00 95.06 103 SER A C 1
ATOM 801 O O . SER A 1 103 ? 26.396 -0.228 -41.960 1.00 95.06 103 SER A O 1
ATOM 803 N N . SER A 1 104 ? 26.063 -0.109 -39.749 1.00 94.69 104 SER A N 1
ATOM 804 C CA . SER A 1 104 ? 26.198 -1.531 -39.449 1.00 94.69 104 SER A CA 1
ATOM 805 C C . SER A 1 104 ? 25.377 -1.877 -38.209 1.00 94.69 104 SER A C 1
ATOM 807 O O . SER A 1 104 ? 24.968 -0.987 -37.454 1.00 94.69 104 SER A O 1
ATOM 809 N N . ASP A 1 105 ? 25.191 -3.172 -37.947 1.00 95.38 105 ASP A N 1
ATOM 810 C CA . ASP A 1 105 ? 24.481 -3.658 -36.758 1.00 95.38 105 ASP A CA 1
ATOM 811 C C . ASP A 1 105 ? 25.040 -3.078 -35.459 1.00 95.38 105 ASP A C 1
ATOM 813 O O . ASP A 1 105 ? 24.291 -2.631 -34.586 1.00 95.38 105 ASP A O 1
ATOM 817 N N . ILE A 1 106 ? 26.370 -3.043 -35.335 1.00 94.69 106 ILE A N 1
ATOM 818 C CA . ILE A 1 106 ? 27.024 -2.513 -34.140 1.00 94.69 106 ILE A CA 1
ATOM 819 C C . ILE A 1 106 ? 26.808 -1.002 -34.011 1.00 94.69 106 ILE A C 1
ATOM 821 O O . ILE A 1 106 ? 26.608 -0.512 -32.901 1.00 94.69 106 ILE A O 1
ATOM 825 N N . ALA A 1 107 ? 26.782 -0.259 -35.124 1.00 96.00 107 ALA A N 1
ATOM 826 C CA . ALA A 1 107 ? 26.552 1.181 -35.101 1.00 96.00 107 ALA A CA 1
ATOM 827 C C . ALA A 1 107 ? 25.141 1.516 -34.591 1.00 96.00 107 ALA A C 1
ATOM 829 O O . ALA A 1 107 ? 25.000 2.386 -33.730 1.00 96.00 107 ALA A O 1
ATOM 830 N N . PHE A 1 108 ? 24.113 0.783 -35.036 1.00 97.88 108 PHE A N 1
ATOM 831 C CA . PHE A 1 108 ? 22.737 0.972 -34.562 1.00 97.88 108 PHE A CA 1
ATOM 832 C C . PHE A 1 108 ? 22.510 0.482 -33.128 1.00 97.88 108 PHE A C 1
ATOM 834 O O . PHE A 1 108 ? 21.779 1.132 -32.379 1.00 97.88 108 PHE A O 1
ATOM 841 N N . GLN A 1 109 ? 23.192 -0.583 -32.691 1.00 98.06 109 GLN A N 1
ATOM 842 C CA . GLN A 1 109 ? 23.191 -0.982 -31.278 1.00 98.06 109 GLN A CA 1
ATOM 843 C C . GLN A 1 109 ? 23.803 0.105 -30.384 1.00 98.06 109 GLN A C 1
ATOM 845 O O . GLN A 1 109 ? 23.248 0.432 -29.335 1.00 98.06 109 GLN A O 1
ATOM 850 N N . MET A 1 110 ? 24.927 0.700 -30.799 1.00 97.56 110 MET A N 1
ATOM 851 C CA . MET A 1 110 ? 25.575 1.788 -30.056 1.00 97.56 110 MET A CA 1
ATOM 852 C C . MET A 1 110 ? 24.734 3.068 -30.065 1.00 97.56 110 MET A C 1
ATOM 854 O O . MET A 1 110 ? 24.628 3.730 -29.030 1.00 97.56 110 MET A O 1
ATOM 858 N N . ALA A 1 111 ? 24.080 3.383 -31.189 1.00 97.94 111 ALA A N 1
ATOM 859 C CA . ALA A 1 111 ? 23.131 4.488 -31.284 1.00 97.94 111 ALA A CA 1
ATOM 860 C C . ALA A 1 111 ? 21.956 4.309 -30.313 1.00 97.94 111 ALA A C 1
ATOM 862 O O . ALA A 1 111 ? 21.669 5.215 -29.533 1.00 97.94 111 ALA A O 1
ATOM 863 N N . ALA A 1 112 ? 21.339 3.125 -30.280 1.00 98.25 112 ALA A N 1
ATOM 864 C CA . ALA A 1 112 ? 20.259 2.804 -29.350 1.00 98.25 112 ALA A CA 1
ATOM 865 C C . ALA A 1 112 ? 20.704 2.872 -27.878 1.00 98.25 112 ALA A C 1
ATOM 867 O O . ALA A 1 112 ? 20.004 3.450 -27.046 1.00 98.25 112 ALA A O 1
ATOM 868 N N . GLN A 1 113 ? 21.903 2.377 -27.544 1.00 97.75 113 GLN A N 1
ATOM 869 C CA . GLN A 1 113 ? 22.450 2.521 -26.190 1.00 97.75 113 GLN A CA 1
ATOM 870 C C . GLN A 1 113 ? 22.673 3.990 -25.806 1.00 97.75 113 GLN A C 1
ATOM 872 O O . GLN A 1 113 ? 22.357 4.400 -24.688 1.00 97.75 113 GLN A O 1
ATOM 877 N N . GLY A 1 114 ? 23.213 4.805 -26.715 1.00 96.81 114 GLY A N 1
ATOM 878 C CA . GLY A 1 114 ? 23.401 6.237 -26.486 1.00 96.81 114 GLY A CA 1
ATOM 879 C C . GLY A 1 114 ? 22.077 6.985 -26.311 1.00 96.81 114 GLY A C 1
ATOM 880 O O . GLY A 1 114 ? 21.935 7.766 -25.366 1.00 96.81 114 GLY A O 1
ATOM 881 N N . ALA A 1 115 ? 21.087 6.666 -27.144 1.00 97.81 115 ALA A N 1
ATOM 882 C CA . ALA A 1 115 ? 19.728 7.188 -27.066 1.00 97.81 115 ALA A CA 1
ATOM 883 C C . ALA A 1 115 ? 19.052 6.851 -25.737 1.00 97.81 115 ALA A C 1
ATOM 885 O O . ALA A 1 115 ? 18.540 7.741 -25.053 1.00 97.81 115 ALA A O 1
ATOM 886 N N . PHE A 1 116 ? 19.138 5.586 -25.312 1.00 97.62 116 PHE A N 1
ATOM 887 C CA . PHE A 1 116 ? 18.620 5.161 -24.019 1.00 97.62 116 PHE A CA 1
ATOM 888 C C . PHE A 1 116 ? 19.262 5.969 -22.893 1.00 97.62 116 PHE A C 1
ATOM 890 O O . PHE A 1 116 ? 18.557 6.531 -22.063 1.00 97.62 116 PHE A O 1
ATOM 897 N N . ARG A 1 117 ? 20.595 6.116 -22.879 1.00 94.81 117 ARG A N 1
ATOM 898 C CA . ARG A 1 117 ? 21.295 6.902 -21.845 1.00 94.81 117 ARG A CA 1
ATOM 899 C C . ARG A 1 117 ? 20.872 8.374 -21.827 1.00 94.81 117 ARG A C 1
ATOM 901 O O . ARG A 1 117 ? 20.805 8.955 -20.741 1.00 94.81 117 ARG A O 1
ATOM 908 N N . GLN A 1 118 ? 20.614 8.971 -22.991 1.00 94.25 118 GLN A N 1
ATOM 909 C CA . GLN A 1 118 ? 20.169 10.361 -23.130 1.00 94.25 118 GLN A CA 1
ATOM 910 C C . GLN A 1 118 ? 18.752 10.559 -22.573 1.00 94.25 118 GLN A C 1
ATOM 912 O O . GLN A 1 118 ? 18.522 11.505 -21.814 1.00 94.25 118 GLN A O 1
ATOM 917 N N . ALA A 1 119 ? 17.813 9.675 -22.923 1.00 96.81 119 ALA A N 1
ATOM 918 C CA . ALA A 1 119 ? 16.432 9.754 -22.454 1.00 96.81 119 ALA A CA 1
ATOM 919 C C . ALA A 1 119 ? 16.272 9.293 -21.000 1.00 96.81 119 ALA A C 1
ATOM 921 O O . ALA A 1 119 ? 15.522 9.918 -20.255 1.00 96.81 119 ALA A O 1
ATOM 922 N N . TYR A 1 120 ? 17.023 8.285 -20.548 1.00 95.94 120 TYR A N 1
ATOM 923 C CA . TYR A 1 120 ? 16.899 7.694 -19.211 1.00 95.94 120 TYR A CA 1
ATOM 924 C C . TYR A 1 120 ? 16.963 8.738 -18.094 1.00 95.94 120 TYR A C 1
ATOM 926 O O . TYR A 1 120 ? 16.100 8.768 -17.225 1.00 95.94 120 TYR A O 1
ATOM 934 N N . LYS A 1 121 ? 17.933 9.663 -18.148 1.00 91.19 121 LYS A N 1
ATOM 935 C CA . LYS A 1 121 ? 18.061 10.745 -17.153 1.00 91.19 121 LYS A CA 1
ATOM 936 C C . LYS A 1 121 ? 16.880 11.719 -17.184 1.00 91.19 121 LYS A C 1
ATOM 938 O O . LYS A 1 121 ? 16.446 12.192 -16.137 1.00 91.19 121 LYS A O 1
ATOM 943 N N . LYS A 1 122 ? 16.365 12.024 -18.379 1.00 95.88 122 LYS A N 1
ATOM 944 C CA . LYS A 1 122 ? 15.207 12.912 -18.573 1.00 95.88 122 LYS A CA 1
ATOM 945 C C . LYS A 1 122 ? 13.902 12.248 -18.117 1.00 95.88 122 LYS A C 1
ATOM 947 O O . LYS A 1 122 ? 13.008 12.940 -17.643 1.00 95.88 122 LYS A O 1
ATOM 952 N N . ALA A 1 123 ? 13.835 10.918 -18.192 1.00 95.62 123 ALA A N 1
ATOM 953 C CA . ALA A 1 123 ? 12.684 10.092 -17.834 1.00 95.62 123 ALA A CA 1
ATOM 954 C C . ALA A 1 123 ? 12.474 9.920 -16.315 1.00 95.62 123 ALA A C 1
ATOM 956 O O . ALA A 1 123 ? 11.592 9.169 -15.894 1.00 95.62 123 ALA A O 1
ATOM 957 N N . LYS A 1 124 ? 13.276 10.622 -15.495 1.00 94.12 124 LYS A N 1
ATOM 958 C CA . LYS A 1 124 ? 13.214 10.640 -14.023 1.00 94.12 124 LYS A CA 1
ATOM 959 C C . LYS A 1 124 ? 13.197 9.220 -13.442 1.00 94.12 124 LYS A C 1
ATOM 961 O O . LYS A 1 124 ? 12.156 8.773 -12.954 1.00 94.12 124 LYS A O 1
ATOM 966 N N . PRO A 1 125 ? 14.327 8.503 -13.529 1.00 95.44 125 PRO A N 1
ATOM 967 C CA . PRO A 1 125 ? 14.393 7.127 -13.088 1.00 95.44 125 PRO A CA 1
ATOM 968 C C . PRO A 1 125 ? 14.294 7.042 -11.562 1.00 95.44 125 PRO A C 1
ATOM 970 O O . PRO A 1 125 ? 14.699 7.962 -10.846 1.00 95.44 125 PRO A O 1
ATOM 973 N N . GLN A 1 126 ? 13.778 5.921 -11.073 1.00 94.88 126 GLN A N 1
ATOM 974 C CA . GLN A 1 126 ? 13.610 5.606 -9.659 1.00 94.88 126 GLN A CA 1
ATOM 975 C C . GLN A 1 126 ? 14.105 4.193 -9.350 1.00 94.88 126 GLN A C 1
ATOM 977 O O . GLN A 1 126 ? 14.159 3.341 -10.235 1.00 94.88 126 GLN A O 1
ATOM 982 N N . ILE A 1 127 ? 14.453 3.954 -8.086 1.00 95.81 127 ILE A N 1
ATOM 983 C CA . ILE A 1 127 ? 14.859 2.638 -7.585 1.00 95.81 127 ILE A CA 1
ATOM 984 C C . ILE A 1 127 ? 13.620 1.919 -7.055 1.00 95.81 127 ILE A C 1
ATOM 986 O O . ILE A 1 127 ? 12.813 2.517 -6.338 1.00 95.81 127 ILE A O 1
ATOM 990 N N . LEU A 1 128 ? 13.497 0.640 -7.390 1.00 95.19 128 LEU A N 1
ATOM 991 C CA . LEU A 1 128 ? 12.448 -0.246 -6.914 1.00 95.19 128 LEU A CA 1
ATOM 992 C C . LEU A 1 128 ? 13.032 -1.335 -6.007 1.00 95.19 128 LEU A C 1
ATOM 994 O O . LEU A 1 128 ? 14.072 -1.922 -6.321 1.00 95.19 128 LEU A O 1
ATOM 998 N N . GLU A 1 129 ? 12.341 -1.629 -4.909 1.00 95.25 129 GLU A N 1
ATOM 999 C CA . GLU A 1 129 ? 12.621 -2.748 -4.007 1.00 95.25 129 GLU A CA 1
ATOM 1000 C C . GLU A 1 129 ? 11.568 -3.853 -4.154 1.00 95.25 129 GLU A C 1
ATOM 1002 O O . GLU A 1 129 ? 10.406 -3.558 -4.449 1.00 95.25 129 GLU A O 1
ATOM 1007 N N . PRO A 1 130 ? 11.956 -5.128 -3.979 1.00 95.62 130 PRO A N 1
ATOM 1008 C CA . PRO A 1 130 ? 11.003 -6.224 -3.936 1.00 95.62 130 PRO A CA 1
ATOM 1009 C C . PRO A 1 130 ? 10.210 -6.182 -2.625 1.00 95.62 130 PRO A C 1
ATOM 1011 O O . PRO A 1 130 ? 10.779 -6.164 -1.529 1.00 95.62 130 PRO A O 1
ATOM 1014 N N . ILE A 1 131 ? 8.890 -6.189 -2.761 1.00 96.56 131 ILE A N 1
ATOM 1015 C CA . ILE A 1 131 ? 7.927 -6.290 -1.672 1.00 96.56 131 ILE A CA 1
ATOM 1016 C C . ILE A 1 131 ? 7.475 -7.741 -1.568 1.00 96.56 131 ILE A C 1
ATOM 1018 O O . ILE A 1 131 ? 7.108 -8.368 -2.566 1.00 96.56 131 ILE A O 1
ATOM 1022 N N . MET A 1 132 ? 7.517 -8.258 -0.349 1.00 97.25 132 MET A N 1
ATOM 1023 C CA . MET A 1 132 ? 7.103 -9.605 -0.002 1.00 97.25 132 MET A CA 1
ATOM 1024 C C . MET A 1 132 ? 5.703 -9.558 0.589 1.00 97.25 132 MET A C 1
ATOM 1026 O O . MET A 1 132 ? 5.423 -8.713 1.438 1.00 97.25 132 MET A O 1
ATOM 1030 N N . ARG A 1 133 ? 4.845 -10.489 0.191 1.00 97.50 133 ARG A N 1
ATOM 1031 C CA . ARG A 1 133 ? 3.633 -10.805 0.938 1.00 97.50 133 ARG A CA 1
ATOM 1032 C C . ARG A 1 133 ? 4.030 -11.728 2.078 1.00 97.50 133 ARG A C 1
ATOM 1034 O O . ARG A 1 133 ? 4.543 -12.813 1.827 1.00 97.50 133 ARG A O 1
ATOM 1041 N N . VAL A 1 134 ? 3.851 -11.272 3.309 1.00 97.69 134 VAL A N 1
ATOM 1042 C CA . VAL A 1 134 ? 4.226 -11.963 4.542 1.00 97.69 134 VAL A CA 1
ATOM 1043 C C . VAL A 1 134 ? 2.955 -12.359 5.276 1.00 97.69 134 VAL A C 1
ATOM 1045 O O . VAL A 1 134 ? 2.128 -11.501 5.571 1.00 97.69 134 VAL A O 1
ATOM 1048 N N . VAL A 1 135 ? 2.816 -13.640 5.600 1.00 97.44 135 VAL A N 1
ATOM 1049 C CA . VAL A 1 135 ? 1.725 -14.145 6.439 1.00 97.44 135 VAL A CA 1
ATOM 1050 C C . VAL A 1 135 ? 2.334 -14.687 7.720 1.00 97.44 135 VAL A C 1
ATOM 1052 O O . VAL A 1 135 ? 3.155 -15.599 7.659 1.00 97.44 135 VAL A O 1
ATOM 1055 N N . VAL A 1 136 ? 1.958 -14.115 8.861 1.00 97.12 136 VAL A N 1
ATOM 1056 C CA . VAL A 1 136 ? 2.408 -14.533 10.193 1.00 97.12 136 VAL A CA 1
ATOM 1057 C C . VAL A 1 136 ? 1.252 -15.200 10.926 1.00 97.12 136 VAL A C 1
ATOM 1059 O O . VAL A 1 136 ? 0.169 -14.626 11.007 1.00 97.12 136 VAL A O 1
ATOM 1062 N N . GLU A 1 137 ? 1.493 -16.375 11.494 1.00 96.38 137 GLU A N 1
ATOM 1063 C CA . GLU A 1 137 ? 0.551 -17.092 12.354 1.00 96.38 137 GLU A CA 1
ATOM 1064 C C . GLU A 1 137 ? 1.131 -17.145 13.768 1.00 96.38 137 GLU A C 1
ATOM 1066 O O . GLU A 1 137 ? 2.275 -17.551 13.977 1.00 96.38 137 GLU A O 1
ATOM 1071 N N . THR A 1 138 ? 0.377 -16.644 14.746 1.00 94.88 138 THR A N 1
ATOM 1072 C CA . THR A 1 138 ? 0.842 -16.462 16.128 1.00 94.88 138 THR A CA 1
ATOM 1073 C C . THR A 1 138 ? -0.304 -16.673 17.110 1.00 94.88 138 THR A C 1
ATOM 1075 O O . THR A 1 138 ? -1.434 -16.324 16.782 1.00 94.88 138 THR A O 1
ATOM 1078 N N . PRO A 1 139 ? -0.066 -17.166 18.338 1.00 93.38 139 PRO A N 1
ATOM 1079 C CA . PRO A 1 139 ? -1.073 -17.091 19.389 1.00 93.38 139 PRO A CA 1
ATOM 1080 C C . PRO A 1 139 ? -1.542 -15.647 19.601 1.00 93.38 139 PRO A C 1
ATOM 1082 O O . PRO A 1 139 ? -0.725 -14.716 19.562 1.00 93.38 139 PRO A O 1
ATOM 1085 N N . SER A 1 140 ? -2.840 -15.469 19.851 1.00 87.19 140 SER A N 1
ATOM 1086 C CA . SER A 1 140 ? -3.486 -14.158 19.992 1.00 87.19 140 SER A CA 1
ATOM 1087 C C . SER A 1 140 ? -2.833 -13.255 21.038 1.00 87.19 140 SER A C 1
ATOM 1089 O O . SER A 1 140 ? -2.742 -12.046 20.848 1.00 87.19 140 SER A O 1
ATOM 1091 N N . GLU A 1 141 ? -2.303 -13.836 22.116 1.00 86.00 141 GLU A N 1
ATOM 1092 C CA . GLU A 1 141 ? -1.612 -13.105 23.187 1.00 86.00 141 GLU A CA 1
ATOM 1093 C C . GLU A 1 141 ? -0.363 -12.337 22.710 1.00 86.00 141 GLU A C 1
ATOM 1095 O O . GLU A 1 141 ? 0.026 -11.352 23.337 1.00 86.00 141 GLU A O 1
ATOM 1100 N N . PHE A 1 142 ? 0.245 -12.740 21.585 1.00 89.75 142 PHE A N 1
ATOM 1101 C CA . PHE A 1 142 ? 1.424 -12.082 21.010 1.00 89.75 142 PHE A CA 1
ATOM 1102 C C . PHE A 1 142 ? 1.130 -11.273 19.742 1.00 89.75 142 PHE A C 1
ATOM 1104 O O . PHE A 1 142 ? 2.060 -10.680 19.184 1.00 89.75 142 PHE A O 1
ATOM 1111 N N . SER A 1 143 ? -0.124 -11.220 19.276 1.00 87.88 143 SER A N 1
ATOM 1112 C CA . SER A 1 143 ? -0.503 -10.537 18.028 1.00 87.88 143 SER A CA 1
ATOM 1113 C C . SER A 1 143 ? -0.004 -9.088 18.006 1.00 87.88 143 SER A C 1
ATOM 1115 O O . SER A 1 143 ? 0.621 -8.649 17.040 1.00 87.88 143 SER A O 1
ATOM 1117 N N . GLY A 1 144 ? -0.152 -8.381 19.127 1.00 83.50 144 GLY A N 1
ATOM 1118 C CA . GLY A 1 144 ? 0.338 -7.022 19.325 1.00 83.50 144 GLY A CA 1
ATOM 1119 C C . GLY A 1 144 ? 1.843 -6.847 19.089 1.00 83.50 144 GLY A C 1
ATOM 1120 O O . GLY A 1 144 ? 2.266 -5.925 18.387 1.00 83.50 144 GLY A O 1
ATOM 1121 N N . ASN A 1 145 ? 2.663 -7.762 19.614 1.00 85.56 145 ASN A N 1
ATOM 1122 C CA . ASN A 1 145 ? 4.115 -7.736 19.413 1.00 85.56 145 ASN A CA 1
ATOM 1123 C C . ASN A 1 145 ? 4.480 -7.968 17.942 1.00 85.56 145 ASN A C 1
ATOM 1125 O O . ASN A 1 145 ? 5.396 -7.331 17.413 1.00 85.56 145 ASN A O 1
ATOM 1129 N N . VAL A 1 146 ? 3.756 -8.869 17.271 1.00 92.38 146 VAL A N 1
ATOM 1130 C CA . VAL A 1 146 ? 3.949 -9.161 15.846 1.00 92.38 146 VAL A CA 1
ATOM 1131 C C . VAL A 1 146 ? 3.607 -7.942 14.993 1.00 92.38 146 VAL A C 1
ATOM 1133 O O . VAL A 1 146 ? 4.424 -7.551 14.155 1.00 92.38 146 VAL A O 1
ATOM 1136 N N . PHE A 1 147 ? 2.471 -7.288 15.251 1.00 87.94 147 PHE A N 1
ATOM 1137 C CA . PHE A 1 147 ? 2.099 -6.039 14.583 1.00 87.94 147 PHE A CA 1
ATOM 1138 C C . PHE A 1 147 ? 3.171 -4.962 14.739 1.00 87.94 147 PHE A C 1
ATOM 1140 O O . PHE A 1 147 ? 3.610 -4.375 13.748 1.00 87.94 147 PHE A O 1
ATOM 1147 N N . GLY A 1 148 ? 3.635 -4.732 15.972 1.00 84.50 148 GLY A N 1
ATOM 1148 C CA . GLY A 1 148 ? 4.697 -3.766 16.241 1.00 84.50 148 GLY A CA 1
ATOM 1149 C C . GLY A 1 148 ? 5.976 -4.079 15.461 1.00 84.50 148 GLY A C 1
ATOM 1150 O O . GLY A 1 148 ? 6.572 -3.184 14.861 1.00 84.50 148 GLY A O 1
ATOM 1151 N N . SER A 1 149 ? 6.364 -5.355 15.390 1.00 91.44 149 SER A N 1
ATOM 1152 C CA . SER A 1 149 ? 7.557 -5.784 14.652 1.00 91.44 149 SER A CA 1
ATOM 1153 C C . SER A 1 149 ? 7.440 -5.587 13.139 1.00 91.44 149 SER A C 1
ATOM 1155 O O . SER A 1 149 ? 8.394 -5.131 12.507 1.00 91.44 149 SER A O 1
ATOM 1157 N N . LEU A 1 150 ? 6.281 -5.901 12.552 1.00 92.88 150 LEU A N 1
ATOM 1158 C CA . LEU A 1 150 ? 6.026 -5.688 11.125 1.00 92.88 150 LEU A CA 1
ATOM 1159 C C . LEU A 1 150 ? 6.041 -4.190 10.786 1.00 92.88 150 LEU A C 1
ATOM 1161 O O . LEU A 1 150 ? 6.713 -3.789 9.836 1.00 92.88 150 LEU A O 1
ATOM 1165 N N . ASN A 1 151 ? 5.412 -3.347 11.610 1.00 84.88 151 ASN A N 1
ATOM 1166 C CA . ASN A 1 151 ? 5.417 -1.891 11.426 1.00 84.88 151 ASN A CA 1
ATOM 1167 C C . ASN A 1 151 ? 6.833 -1.297 11.493 1.00 84.88 151 ASN A C 1
ATOM 1169 O O . ASN A 1 151 ? 7.208 -0.481 10.648 1.00 84.88 151 ASN A O 1
ATOM 1173 N N . GLN A 1 152 ? 7.663 -1.743 12.444 1.00 85.88 152 GLN A N 1
ATOM 1174 C CA . GLN A 1 152 ? 9.069 -1.318 12.547 1.00 85.88 152 GLN A CA 1
ATOM 1175 C C . GLN A 1 152 ? 9.888 -1.657 11.291 1.00 85.88 152 GLN A C 1
ATOM 1177 O O . GLN A 1 152 ? 10.871 -0.981 10.991 1.00 85.88 152 GLN A O 1
ATOM 1182 N N . ARG A 1 153 ? 9.462 -2.667 10.528 1.00 90.50 153 ARG A N 1
ATOM 1183 C CA . ARG A 1 153 ? 10.087 -3.131 9.281 1.00 90.50 153 ARG A CA 1
ATOM 1184 C C . ARG A 1 153 ? 9.480 -2.506 8.029 1.00 90.50 153 ARG A C 1
ATOM 1186 O O . ARG A 1 153 ? 9.605 -3.063 6.945 1.00 90.50 153 ARG A O 1
ATOM 1193 N N . ARG A 1 154 ? 8.806 -1.357 8.158 1.00 89.56 154 ARG A N 1
ATOM 1194 C CA . ARG A 1 154 ? 8.062 -0.712 7.058 1.00 89.56 154 ARG A CA 1
ATOM 1195 C C . ARG A 1 154 ? 6.992 -1.630 6.454 1.00 89.56 154 ARG A C 1
ATOM 1197 O O . ARG A 1 154 ? 6.629 -1.458 5.291 1.00 89.56 154 ARG A O 1
ATOM 1204 N N . GLY A 1 155 ? 6.524 -2.605 7.231 1.00 89.75 155 GLY A N 1
ATOM 1205 C CA . GLY A 1 155 ? 5.453 -3.500 6.847 1.00 89.75 155 GLY A CA 1
ATOM 1206 C C . GLY A 1 155 ? 4.133 -2.752 6.784 1.00 89.75 155 GLY A C 1
ATOM 1207 O O . GLY A 1 155 ? 3.809 -1.957 7.664 1.00 89.75 155 GLY A O 1
ATOM 1208 N N . LEU A 1 156 ? 3.383 -3.009 5.726 1.00 88.06 156 LEU A N 1
ATOM 1209 C CA . LEU A 1 156 ? 2.019 -2.555 5.556 1.00 88.06 156 LEU A CA 1
ATOM 1210 C C . LEU A 1 156 ? 1.086 -3.704 5.920 1.00 88.06 156 LEU A C 1
ATOM 1212 O O . LEU A 1 156 ? 1.032 -4.692 5.195 1.00 88.06 156 LEU A O 1
ATOM 1216 N N . ILE A 1 157 ? 0.346 -3.579 7.017 1.00 89.00 157 ILE A N 1
ATOM 1217 C CA . ILE A 1 157 ? -0.650 -4.582 7.402 1.00 89.00 157 ILE A CA 1
ATOM 1218 C C . ILE A 1 157 ? -1.822 -4.527 6.418 1.00 89.00 157 ILE A C 1
ATOM 1220 O O . ILE A 1 157 ? -2.510 -3.511 6.321 1.00 89.00 157 ILE A O 1
ATOM 1224 N N . VAL A 1 158 ? -2.054 -5.626 5.704 1.00 88.50 158 VAL A N 1
ATOM 1225 C CA . VAL A 1 158 ? -3.163 -5.770 4.753 1.00 88.50 158 VAL A CA 1
ATOM 1226 C C . VAL A 1 158 ? -4.427 -6.177 5.500 1.00 88.50 158 VAL A C 1
ATOM 1228 O O . VAL A 1 158 ? -5.475 -5.547 5.356 1.00 88.50 158 VAL A O 1
ATOM 1231 N N . SER A 1 159 ? -4.314 -7.204 6.341 1.00 84.06 159 SER A N 1
ATOM 1232 C CA . SER A 1 159 ? -5.423 -7.740 7.125 1.00 84.06 159 SER A CA 1
ATOM 1233 C C . SER A 1 159 ? -4.920 -8.542 8.317 1.00 84.06 159 SER A C 1
ATOM 1235 O O . SER A 1 159 ? -3.817 -9.085 8.290 1.00 84.06 159 SER A O 1
ATOM 1237 N N . SER A 1 160 ? -5.760 -8.684 9.337 1.00 87.94 160 SER A N 1
ATOM 1238 C CA . SER A 1 160 ? -5.564 -9.658 10.406 1.00 87.94 160 SER A CA 1
ATOM 1239 C C . SER A 1 160 ? -6.879 -10.343 10.744 1.00 87.94 160 SER A C 1
ATOM 1241 O O . SER A 1 160 ? -7.924 -9.689 10.789 1.00 87.94 160 SER A O 1
ATOM 1243 N N . ILE A 1 161 ? -6.817 -11.656 10.949 1.00 87.38 161 ILE A N 1
ATOM 1244 C CA . ILE A 1 161 ? -7.941 -12.501 11.345 1.00 87.38 161 ILE A CA 1
ATOM 1245 C C . ILE A 1 161 ? -7.576 -13.154 12.672 1.00 87.38 161 ILE A C 1
ATOM 1247 O O . ILE A 1 161 ? -6.518 -13.771 12.781 1.00 87.38 161 ILE A O 1
ATOM 1251 N N . GLU A 1 162 ? -8.455 -13.045 13.663 1.00 83.69 162 GLU A N 1
ATOM 1252 C CA . GLU A 1 162 ? -8.287 -13.681 14.966 1.00 83.69 162 GLU A CA 1
ATOM 1253 C C . GLU A 1 162 ? -9.425 -14.671 15.241 1.00 83.69 162 GLU A C 1
ATOM 1255 O O . GLU A 1 162 ? -10.601 -14.343 15.072 1.00 83.69 162 GLU A O 1
ATOM 1260 N N . ASP A 1 163 ? -9.083 -15.894 15.655 1.00 79.88 163 ASP A N 1
ATOM 1261 C CA . ASP A 1 163 ? -10.045 -16.964 15.967 1.00 79.88 163 ASP A CA 1
ATOM 1262 C C . ASP A 1 163 ? -10.197 -17.237 17.477 1.00 79.88 163 ASP A C 1
ATOM 1264 O O . ASP A 1 163 ? -10.836 -18.207 17.883 1.00 79.88 163 ASP A O 1
ATOM 1268 N N . GLY A 1 164 ? -9.627 -16.357 18.306 1.00 75.88 164 GLY A N 1
ATOM 1269 C CA . GLY A 1 164 ? -9.632 -16.418 19.768 1.00 75.88 164 GLY A CA 1
ATOM 1270 C C . GLY A 1 164 ? -8.395 -17.089 20.361 1.00 75.88 164 GLY A C 1
ATOM 1271 O O . GLY A 1 164 ? -7.934 -16.661 21.419 1.00 75.88 164 GLY A O 1
ATOM 1272 N N . THR A 1 165 ? -7.818 -18.081 19.675 1.00 85.00 165 THR A N 1
ATOM 1273 C CA . THR A 1 165 ? -6.596 -18.767 20.136 1.00 85.00 165 THR A CA 1
ATOM 1274 C C . THR A 1 165 ? -5.377 -18.314 19.336 1.00 85.00 165 THR A C 1
ATOM 1276 O O . THR A 1 165 ? -4.302 -18.083 19.901 1.00 85.00 165 THR A O 1
ATOM 1279 N N . TYR A 1 166 ? -5.552 -18.147 18.027 1.00 89.75 166 TYR A N 1
ATOM 1280 C CA . TYR A 1 166 ? -4.529 -17.731 17.086 1.00 89.75 166 TYR A CA 1
ATOM 1281 C C . TYR A 1 166 ? -4.967 -16.495 16.295 1.00 89.75 166 TYR A C 1
ATOM 1283 O O . TYR A 1 166 ? -6.144 -16.228 16.047 1.00 89.75 166 TYR A O 1
ATOM 1291 N N . SER A 1 167 ? -3.963 -15.735 15.876 1.00 89.44 167 SER A N 1
ATOM 1292 C CA . SER A 1 167 ? -4.071 -14.595 14.985 1.00 89.44 167 SER A CA 1
ATOM 1293 C C . SER A 1 167 ? -3.222 -14.849 13.744 1.00 89.44 167 SER A C 1
ATOM 1295 O O . SER A 1 167 ? -2.054 -15.241 13.833 1.00 89.44 167 SER A O 1
ATOM 1297 N N . ARG A 1 168 ? -3.824 -14.610 12.580 1.00 94.06 168 ARG A N 1
ATOM 1298 C CA . ARG A 1 168 ? -3.188 -14.672 11.267 1.00 94.06 168 ARG A CA 1
ATOM 1299 C C . ARG A 1 168 ? -3.106 -13.266 10.693 1.00 94.06 168 ARG A C 1
ATOM 1301 O O . ARG A 1 168 ? -4.130 -12.667 10.370 1.00 94.06 168 ARG A O 1
ATOM 1308 N N . ILE A 1 169 ? -1.890 -12.748 10.568 1.00 93.94 169 ILE A N 1
ATOM 1309 C CA . ILE A 1 169 ? -1.598 -11.377 10.143 1.00 93.94 169 ILE A CA 1
ATOM 1310 C C . ILE A 1 169 ? -0.958 -11.417 8.755 1.00 93.94 169 ILE A C 1
ATOM 1312 O O . ILE A 1 169 ? 0.105 -12.007 8.577 1.00 93.94 169 ILE A O 1
ATOM 1316 N N . GLU A 1 170 ? -1.582 -10.765 7.780 1.00 95.50 170 GLU A N 1
ATOM 1317 C CA . GLU A 1 170 ? -1.050 -10.596 6.428 1.00 95.50 170 GLU A CA 1
ATOM 1318 C C . GLU A 1 170 ? -0.509 -9.172 6.245 1.00 95.50 170 GLU A C 1
ATOM 1320 O O . GLU A 1 170 ? -1.188 -8.188 6.554 1.00 95.50 170 GLU A O 1
ATOM 1325 N N . ALA A 1 171 ? 0.718 -9.054 5.734 1.00 95.56 171 ALA A N 1
ATOM 1326 C CA . ALA A 1 171 ? 1.394 -7.783 5.525 1.00 95.56 171 ALA A CA 1
ATOM 1327 C C . ALA A 1 171 ? 2.242 -7.760 4.246 1.00 95.56 171 ALA A C 1
ATOM 1329 O O . ALA A 1 171 ? 2.842 -8.758 3.858 1.00 95.56 171 ALA A O 1
ATOM 1330 N N . GLU A 1 172 ? 2.362 -6.593 3.620 1.00 96.69 172 GLU A N 1
ATOM 1331 C CA . GLU A 1 172 ? 3.351 -6.327 2.577 1.00 96.69 172 GLU A CA 1
ATOM 1332 C C . GLU A 1 172 ? 4.623 -5.754 3.217 1.00 96.69 172 GLU A C 1
ATOM 1334 O O . GLU A 1 172 ? 4.585 -4.672 3.801 1.00 96.69 172 GLU A O 1
ATOM 1339 N N . VAL A 1 173 ? 5.760 -6.447 3.121 1.00 96.06 173 VAL A N 1
ATOM 1340 C CA . VAL A 1 173 ? 7.018 -6.026 3.763 1.00 96.06 173 VAL A CA 1
ATOM 1341 C C . VAL A 1 173 ? 8.164 -6.007 2.750 1.00 96.06 173 VAL A C 1
ATOM 1343 O O . VAL A 1 173 ? 8.335 -6.972 2.002 1.00 96.06 173 VAL A O 1
ATOM 1346 N N . PRO A 1 174 ? 8.995 -4.953 2.702 1.00 95.62 174 PRO A N 1
ATOM 1347 C CA . PRO A 1 174 ? 10.177 -4.945 1.850 1.00 95.62 174 PRO A CA 1
ATOM 1348 C C . PRO A 1 174 ? 11.151 -6.067 2.218 1.00 95.62 174 PRO A C 1
ATOM 1350 O O . PRO A 1 174 ? 11.510 -6.229 3.385 1.00 95.62 174 PRO A O 1
ATOM 1353 N N . LEU A 1 175 ? 11.651 -6.810 1.226 1.00 94.94 175 LEU A N 1
ATOM 1354 C CA . LEU A 1 175 ? 12.560 -7.939 1.470 1.00 94.94 175 LEU A CA 1
ATOM 1355 C C . LEU A 1 175 ? 13.825 -7.523 2.238 1.00 94.94 175 LEU A C 1
ATOM 1357 O O . LEU A 1 175 ? 14.332 -8.291 3.054 1.00 94.94 175 LEU A O 1
ATOM 1361 N N . SER A 1 176 ? 14.321 -6.301 2.010 1.00 91.69 176 SER A N 1
ATOM 1362 C CA . SER A 1 176 ? 15.486 -5.752 2.719 1.00 91.69 176 SER A CA 1
ATOM 1363 C C . SER A 1 176 ? 15.291 -5.697 4.235 1.00 91.69 176 SER A C 1
ATOM 1365 O O . SER A 1 176 ? 16.264 -5.775 4.982 1.00 91.69 176 SER A O 1
ATOM 1367 N N . GLU A 1 177 ? 14.041 -5.571 4.678 1.00 92.38 177 GLU A N 1
ATOM 1368 C CA . GLU A 1 177 ? 13.651 -5.489 6.082 1.00 92.38 177 GLU A CA 1
ATOM 1369 C C . GLU A 1 177 ? 13.322 -6.865 6.668 1.00 92.38 177 GLU A C 1
ATOM 1371 O O . GLU A 1 177 ? 13.080 -6.957 7.862 1.00 92.38 177 GLU A O 1
ATOM 1376 N N . MET A 1 178 ? 13.325 -7.949 5.885 1.00 94.31 178 MET A N 1
ATOM 1377 C CA . MET A 1 178 ? 12.961 -9.295 6.362 1.00 94.31 178 MET A CA 1
ATOM 1378 C C . MET A 1 178 ? 14.155 -10.121 6.852 1.00 94.31 178 MET A C 1
ATOM 1380 O O . MET A 1 178 ? 13.986 -11.178 7.467 1.00 94.31 178 MET A O 1
ATOM 1384 N N . PHE A 1 179 ? 15.384 -9.647 6.639 1.00 89.38 179 PHE A N 1
ATOM 1385 C CA . PHE A 1 179 ? 16.572 -10.341 7.126 1.00 89.38 179 PHE A CA 1
ATOM 1386 C C . PHE A 1 179 ? 16.569 -10.457 8.656 1.00 89.38 179 PHE A C 1
ATOM 1388 O O . PHE A 1 179 ? 16.356 -9.484 9.384 1.00 89.38 179 PHE A O 1
ATOM 1395 N N . GLY A 1 180 ? 16.794 -11.679 9.146 1.00 88.69 180 GLY A N 1
ATOM 1396 C CA . GLY A 1 180 ? 16.771 -11.992 10.577 1.00 88.69 180 GLY A CA 1
ATOM 1397 C C . GLY A 1 180 ? 15.382 -11.924 11.223 1.00 88.69 180 GLY A C 1
ATOM 1398 O O . GLY A 1 180 ? 15.294 -11.998 12.449 1.00 88.69 180 GLY A O 1
ATOM 1399 N N . TYR A 1 181 ? 14.299 -11.789 10.442 1.00 94.19 181 TYR A N 1
ATOM 1400 C CA . TYR A 1 181 ? 12.950 -11.689 11.004 1.00 94.19 181 TYR A CA 1
ATOM 1401 C C . TYR A 1 181 ? 12.549 -12.937 11.792 1.00 94.19 181 TYR A C 1
ATOM 1403 O O . TYR A 1 181 ? 12.008 -12.791 12.880 1.00 94.19 181 TYR A O 1
ATOM 1411 N N . SER A 1 182 ? 12.904 -14.140 11.324 1.00 92.75 182 SER A N 1
ATOM 1412 C CA . SER A 1 182 ? 12.597 -15.395 12.031 1.00 92.75 182 SER A CA 1
ATOM 1413 C C . SER A 1 182 ? 13.066 -15.390 13.492 1.00 92.75 182 SER A C 1
ATOM 1415 O O . SER A 1 182 ? 12.294 -15.719 14.389 1.00 92.75 182 SER A O 1
ATOM 1417 N N . THR A 1 183 ? 14.302 -14.955 13.756 1.00 90.19 183 THR A N 1
ATOM 1418 C CA . THR A 1 183 ? 14.855 -14.910 15.118 1.00 90.19 183 THR A CA 1
ATOM 1419 C C . THR A 1 183 ? 14.099 -13.917 15.998 1.00 90.19 183 THR A C 1
ATOM 1421 O O . THR A 1 183 ? 13.781 -14.219 17.147 1.00 90.19 183 THR A O 1
ATOM 1424 N N . ILE A 1 184 ? 13.784 -12.740 15.451 1.00 91.38 184 ILE A N 1
ATOM 1425 C CA . ILE A 1 184 ? 13.047 -11.696 16.172 1.00 91.38 184 ILE A CA 1
ATOM 1426 C C . ILE A 1 184 ? 11.608 -12.142 16.444 1.00 91.38 184 ILE A C 1
ATOM 1428 O O . ILE A 1 184 ? 11.151 -12.020 17.576 1.00 91.38 184 ILE A O 1
ATOM 1432 N N . LEU A 1 185 ? 10.932 -12.733 15.457 1.00 95.06 185 LEU A N 1
ATOM 1433 C CA . LEU A 1 185 ? 9.582 -13.267 15.607 1.00 95.06 185 LEU A CA 1
ATOM 1434 C C . LEU A 1 185 ? 9.527 -14.328 16.710 1.00 95.06 185 LEU A C 1
ATOM 1436 O O . LEU A 1 185 ? 8.679 -14.241 17.594 1.00 95.06 185 LEU A O 1
ATOM 1440 N N . ARG A 1 186 ? 10.462 -15.288 16.717 1.00 93.75 186 ARG A N 1
ATOM 1441 C CA . ARG A 1 186 ? 10.534 -16.306 17.776 1.00 93.75 186 ARG A CA 1
ATOM 1442 C C . ARG A 1 186 ? 10.746 -15.677 19.150 1.00 93.75 186 ARG A C 1
ATOM 1444 O O . ARG A 1 186 ? 10.075 -16.071 20.092 1.00 93.75 186 ARG A O 1
ATOM 1451 N N . SER A 1 187 ? 11.623 -14.685 19.277 1.00 91.62 187 SER A N 1
ATOM 1452 C CA . SER A 1 187 ? 11.837 -13.991 20.556 1.00 91.62 187 SER A CA 1
ATOM 1453 C C . SER A 1 187 ? 10.556 -13.313 21.068 1.00 91.62 187 SER A C 1
ATOM 1455 O O . SER A 1 187 ? 10.164 -13.503 22.217 1.00 91.62 187 SER A O 1
ATOM 1457 N N . LEU A 1 188 ? 9.848 -12.595 20.189 1.00 91.00 188 LEU A N 1
ATOM 1458 C CA . LEU A 1 188 ? 8.624 -11.852 20.520 1.00 91.00 188 LEU A CA 1
ATOM 1459 C C . LEU A 1 188 ? 7.421 -12.736 20.882 1.00 91.00 188 LEU A C 1
ATOM 1461 O O . LEU A 1 188 ? 6.465 -12.247 21.484 1.00 91.00 188 LEU A O 1
ATOM 1465 N N . THR A 1 189 ? 7.466 -14.009 20.491 1.00 94.00 189 THR A N 1
ATOM 1466 C CA . THR A 1 189 ? 6.344 -14.959 20.575 1.00 94.00 189 THR A CA 1
ATOM 1467 C C . THR A 1 189 ? 6.700 -16.209 21.376 1.00 94.00 189 THR A C 1
ATOM 1469 O O . THR A 1 189 ? 5.994 -17.213 21.314 1.00 94.00 189 THR A O 1
ATOM 1472 N N . GLN A 1 190 ? 7.831 -16.187 22.094 1.00 93.19 190 GLN A N 1
ATOM 1473 C CA . GLN A 1 190 ? 8.366 -17.338 22.835 1.00 93.19 190 GLN A CA 1
ATOM 1474 C C . GLN A 1 190 ? 8.527 -18.601 21.963 1.00 93.19 190 GLN A C 1
ATOM 1476 O O . GLN A 1 190 ? 8.399 -19.730 22.427 1.00 93.19 190 GLN A O 1
ATOM 1481 N N . GLY A 1 191 ? 8.794 -18.408 20.672 1.00 93.38 191 GLY A N 1
ATOM 1482 C CA . GLY A 1 191 ? 8.966 -19.462 19.679 1.00 93.38 191 GLY A CA 1
ATOM 1483 C C . GLY A 1 191 ? 7.666 -20.076 19.166 1.00 93.38 191 GLY A C 1
ATOM 1484 O O . GLY A 1 191 ? 7.747 -21.072 18.455 1.00 93.38 191 GLY A O 1
ATOM 1485 N N . LYS A 1 192 ? 6.502 -19.511 19.510 1.00 94.56 192 LYS A N 1
ATOM 1486 C CA . LYS A 1 192 ? 5.185 -20.066 19.167 1.00 94.56 192 LYS A CA 1
ATOM 1487 C C . LYS A 1 192 ? 4.597 -19.544 17.852 1.00 94.56 192 LYS A C 1
ATOM 1489 O O . LYS A 1 192 ? 3.525 -20.001 17.473 1.00 94.56 192 LYS A O 1
ATOM 1494 N N . ALA A 1 193 ? 5.247 -18.588 17.189 1.00 96.12 193 ALA A N 1
ATOM 1495 C CA . ALA A 1 193 ? 4.793 -18.059 15.907 1.00 96.12 193 ALA A CA 1
ATOM 1496 C C . ALA A 1 193 ? 5.666 -18.505 14.736 1.00 96.12 193 ALA A C 1
ATOM 1498 O O . ALA A 1 193 ? 6.882 -18.692 14.866 1.00 96.12 193 ALA A O 1
ATOM 1499 N N . GLU A 1 194 ? 5.040 -18.571 13.570 1.00 96.38 194 GLU A N 1
ATOM 1500 C CA . GLU A 1 194 ? 5.683 -18.842 12.293 1.00 96.38 194 GLU A CA 1
ATOM 1501 C C . GLU A 1 194 ? 5.263 -17.824 11.237 1.00 96.38 194 GLU A C 1
ATOM 1503 O O . GLU A 1 194 ? 4.280 -17.103 11.393 1.00 96.38 194 GLU A O 1
ATOM 1508 N N . PHE A 1 195 ? 6.049 -17.720 10.167 1.00 97.31 195 PHE A N 1
ATOM 1509 C CA . PHE A 1 195 ? 5.689 -16.877 9.038 1.00 97.31 195 PHE A CA 1
ATOM 1510 C C . PHE A 1 195 ? 6.089 -17.520 7.720 1.00 97.31 195 PHE A C 1
ATOM 1512 O O . PHE A 1 195 ? 7.093 -18.230 7.626 1.00 97.31 195 PHE A O 1
ATOM 1519 N N . THR A 1 196 ? 5.332 -17.190 6.686 1.00 97.44 196 THR A N 1
ATOM 1520 C CA . THR A 1 196 ? 5.656 -17.474 5.292 1.00 97.44 196 THR A CA 1
ATOM 1521 C C . THR A 1 196 ? 5.831 -16.156 4.550 1.00 97.44 196 THR A C 1
ATOM 1523 O O . THR A 1 196 ? 5.286 -15.126 4.957 1.00 97.44 196 THR A O 1
ATOM 1526 N N . MET A 1 197 ? 6.634 -16.155 3.484 1.00 96.12 197 MET A N 1
ATOM 1527 C CA . MET A 1 197 ? 6.734 -14.992 2.610 1.00 96.12 197 MET A CA 1
ATOM 1528 C C . MET A 1 197 ? 6.918 -15.384 1.146 1.00 96.12 197 MET A C 1
ATOM 1530 O O . MET A 1 197 ? 7.698 -16.283 0.837 1.00 96.12 197 MET A O 1
ATOM 1534 N N . GLU A 1 198 ? 6.249 -14.663 0.251 1.00 96.75 198 GLU A N 1
ATOM 1535 C CA . GLU A 1 198 ? 6.357 -14.823 -1.202 1.00 96.75 198 GLU A CA 1
ATOM 1536 C C . GLU A 1 198 ? 6.568 -13.469 -1.889 1.00 96.75 198 GLU A C 1
ATOM 1538 O O . GLU A 1 198 ? 6.182 -12.424 -1.361 1.00 96.75 198 GLU A O 1
ATOM 1543 N N . PHE A 1 199 ? 7.238 -13.457 -3.045 1.00 95.94 199 PHE A N 1
ATOM 1544 C CA . PHE A 1 199 ? 7.409 -12.221 -3.809 1.00 95.94 199 PHE A CA 1
ATOM 1545 C C . PHE A 1 199 ? 6.046 -11.740 -4.307 1.00 95.94 199 PHE A C 1
ATOM 1547 O O . PHE A 1 199 ? 5.336 -12.491 -4.968 1.00 95.94 199 PHE A O 1
ATOM 1554 N N . LEU A 1 200 ? 5.714 -10.481 -4.023 1.00 94.25 200 LEU A N 1
ATOM 1555 C CA . LEU A 1 200 ? 4.458 -9.879 -4.454 1.00 94.25 200 LEU A CA 1
ATOM 1556 C C . LEU A 1 200 ? 4.661 -8.984 -5.675 1.00 94.25 200 LEU A C 1
ATOM 1558 O O . LEU A 1 200 ? 4.057 -9.191 -6.723 1.00 94.25 200 LEU A O 1
ATOM 1562 N N . LYS A 1 201 ? 5.495 -7.951 -5.528 1.00 93.69 201 LYS A N 1
ATOM 1563 C CA . LYS A 1 201 ? 5.689 -6.911 -6.546 1.00 93.69 201 LYS A CA 1
ATOM 1564 C C . LYS A 1 201 ? 6.963 -6.117 -6.295 1.00 93.69 201 LYS A C 1
ATOM 1566 O O . LYS A 1 201 ? 7.553 -6.175 -5.219 1.00 93.69 201 LYS A O 1
ATOM 1571 N N . TYR A 1 202 ? 7.356 -5.320 -7.280 1.00 93.81 202 TYR A N 1
ATOM 1572 C CA . TYR A 1 202 ? 8.326 -4.248 -7.085 1.00 93.81 202 TYR A CA 1
ATOM 1573 C C . TYR A 1 202 ? 7.607 -2.950 -6.717 1.00 93.81 202 TYR A C 1
ATOM 1575 O O . TYR A 1 202 ? 6.594 -2.613 -7.323 1.00 93.81 202 TYR A O 1
ATOM 1583 N N . SER A 1 203 ? 8.139 -2.209 -5.747 1.00 92.62 203 SER A N 1
ATOM 1584 C CA . SER A 1 203 ? 7.605 -0.904 -5.341 1.00 92.62 203 SER A CA 1
ATOM 1585 C C . SER A 1 203 ? 8.713 0.131 -5.192 1.00 92.62 203 SER A C 1
ATOM 1587 O O . SER A 1 203 ? 9.883 -0.216 -5.033 1.00 92.62 203 SER A O 1
ATOM 1589 N N . GLN A 1 204 ? 8.357 1.412 -5.278 1.00 91.69 204 GLN A N 1
ATOM 1590 C CA . GLN A 1 204 ? 9.309 2.512 -5.178 1.00 91.69 204 GLN A CA 1
ATOM 1591 C C . GLN A 1 204 ? 9.949 2.565 -3.788 1.00 91.69 204 GLN A C 1
ATOM 1593 O O . GLN A 1 204 ? 9.266 2.661 -2.769 1.00 91.69 204 GLN A O 1
ATOM 1598 N N . VAL A 1 205 ? 11.281 2.602 -3.770 1.00 90.69 205 VAL A N 1
ATOM 1599 C CA . VAL A 1 205 ? 12.060 2.769 -2.543 1.00 90.69 205 VAL A CA 1
ATOM 1600 C C . VAL A 1 205 ? 11.828 4.168 -1.948 1.00 90.69 205 VAL A C 1
ATOM 1602 O O . VAL A 1 205 ? 11.870 5.160 -2.687 1.00 90.69 205 VAL A O 1
ATOM 1605 N N . PRO A 1 206 ? 11.654 4.304 -0.618 1.00 88.25 206 PRO A N 1
ATOM 1606 C CA . PRO A 1 206 ? 11.609 5.606 0.042 1.00 88.25 206 PRO A CA 1
ATOM 1607 C C . PRO A 1 206 ? 12.843 6.465 -0.267 1.00 88.25 206 PRO A C 1
ATOM 1609 O O . PRO A 1 206 ? 13.963 5.963 -0.305 1.00 88.25 206 PRO A O 1
ATOM 1612 N N . VAL A 1 207 ? 12.660 7.783 -0.406 1.00 84.69 207 VAL A N 1
ATOM 1613 C CA . VAL A 1 207 ? 13.725 8.721 -0.827 1.00 84.69 207 VAL A CA 1
ATOM 1614 C C . VAL A 1 207 ? 15.012 8.571 -0.007 1.00 84.69 207 VAL A C 1
ATOM 1616 O O . VAL A 1 207 ? 16.090 8.489 -0.583 1.00 84.69 207 VAL A O 1
ATOM 1619 N N . ALA A 1 208 ? 14.902 8.455 1.320 1.00 83.19 208 ALA A N 1
ATOM 1620 C CA . ALA A 1 208 ? 16.061 8.303 2.203 1.00 83.19 208 ALA A CA 1
ATOM 1621 C C . ALA A 1 208 ? 16.857 7.010 1.936 1.00 83.19 208 ALA A C 1
ATOM 1623 O O . ALA A 1 208 ? 18.086 7.009 1.970 1.00 83.19 208 ALA A O 1
ATOM 1624 N N . VAL A 1 209 ? 16.164 5.906 1.640 1.00 86.94 209 VAL A N 1
ATOM 1625 C CA . VAL A 1 209 ? 16.804 4.624 1.312 1.00 86.94 209 VAL A CA 1
ATOM 1626 C C . VAL A 1 209 ? 17.404 4.687 -0.094 1.00 86.94 209 VAL A C 1
ATOM 1628 O O . VAL A 1 209 ? 18.521 4.223 -0.303 1.00 86.94 209 VAL A O 1
ATOM 1631 N N . ALA A 1 210 ? 16.720 5.328 -1.044 1.00 88.19 210 ALA A N 1
ATOM 1632 C CA . ALA A 1 210 ? 17.226 5.522 -2.399 1.00 88.19 210 ALA A CA 1
ATOM 1633 C C . ALA A 1 210 ? 18.528 6.344 -2.417 1.00 88.19 210 ALA A C 1
ATOM 1635 O O . ALA A 1 210 ? 19.484 5.962 -3.089 1.00 88.19 210 ALA A O 1
ATOM 1636 N N . GLU A 1 211 ? 18.593 7.435 -1.648 1.00 88.25 211 GLU A N 1
ATOM 1637 C CA . GLU A 1 211 ? 19.805 8.247 -1.484 1.00 88.25 211 GLU A CA 1
ATOM 1638 C C . GLU A 1 211 ? 20.963 7.416 -0.923 1.00 88.25 211 GLU A C 1
ATOM 1640 O O . GLU A 1 211 ? 22.058 7.436 -1.487 1.00 88.25 211 GLU A O 1
ATOM 1645 N N . LYS A 1 212 ? 20.701 6.611 0.114 1.00 88.38 212 LYS A N 1
ATOM 1646 C CA . LYS A 1 212 ? 21.696 5.711 0.705 1.00 88.38 212 LYS A CA 1
ATOM 1647 C C . LYS A 1 212 ? 22.215 4.676 -0.298 1.00 88.38 212 LYS A C 1
ATOM 1649 O O . LYS A 1 212 ? 23.424 4.515 -0.423 1.00 88.38 212 LYS A O 1
ATOM 1654 N N . LEU A 1 213 ? 21.333 4.028 -1.062 1.00 88.88 213 LEU A N 1
ATOM 1655 C CA . LEU A 1 213 ? 21.727 3.056 -2.093 1.00 88.88 213 LEU A CA 1
ATOM 1656 C C . LEU A 1 213 ? 22.579 3.703 -3.197 1.00 88.88 213 LEU A C 1
ATOM 1658 O O . LEU A 1 213 ? 23.550 3.111 -3.673 1.00 88.88 213 LEU A O 1
ATOM 1662 N N . MET A 1 214 ? 22.254 4.937 -3.596 1.00 88.81 214 MET A N 1
ATOM 1663 C CA . MET A 1 214 ? 23.072 5.693 -4.548 1.00 88.81 214 MET A CA 1
ATOM 1664 C C . MET A 1 214 ? 24.434 6.078 -3.959 1.00 88.81 214 MET A C 1
ATOM 1666 O O . MET A 1 214 ? 25.427 6.087 -4.685 1.00 88.81 214 MET A O 1
ATOM 1670 N N . GLU A 1 215 ? 24.511 6.411 -2.670 1.00 88.19 215 GLU A N 1
ATOM 1671 C CA . GLU A 1 215 ? 25.778 6.685 -1.984 1.00 88.19 215 GLU A CA 1
ATOM 1672 C C . GLU A 1 215 ? 26.646 5.434 -1.851 1.00 88.19 215 GLU A C 1
ATOM 1674 O O . GLU A 1 215 ? 27.823 5.491 -2.197 1.00 88.19 215 GLU A O 1
ATOM 1679 N N . GLU A 1 216 ? 26.075 4.299 -1.447 1.00 85.75 216 GLU A N 1
ATOM 1680 C CA . GLU A 1 216 ? 26.765 3.006 -1.391 1.00 85.75 216 GLU A CA 1
ATOM 1681 C C . GLU A 1 216 ? 27.311 2.622 -2.767 1.00 85.75 216 GLU A C 1
ATOM 1683 O O . GLU A 1 216 ? 28.478 2.244 -2.893 1.00 85.75 216 GLU A O 1
ATOM 1688 N N . LYS A 1 217 ? 26.512 2.811 -3.829 1.00 84.75 217 LYS A N 1
ATOM 1689 C CA . LYS A 1 217 ? 26.986 2.585 -5.195 1.00 84.75 217 LYS A CA 1
ATOM 1690 C C . LYS A 1 217 ? 28.139 3.513 -5.553 1.00 84.75 217 LYS A C 1
ATOM 1692 O O . LYS A 1 217 ? 29.124 3.044 -6.119 1.00 84.75 217 LYS A O 1
ATOM 1697 N N . LYS A 1 218 ? 28.025 4.804 -5.221 1.00 82.50 218 LYS A N 1
ATOM 1698 C CA . LYS A 1 218 ? 29.084 5.792 -5.458 1.00 82.50 218 LYS A CA 1
ATOM 1699 C C . LYS A 1 218 ? 30.359 5.420 -4.718 1.00 82.50 218 LYS A C 1
ATOM 1701 O O . LYS A 1 218 ? 31.411 5.502 -5.329 1.00 82.50 218 LYS A O 1
ATOM 1706 N N . MET A 1 219 ? 30.284 4.987 -3.459 1.00 77.06 219 MET A N 1
ATOM 1707 C CA . MET A 1 219 ? 31.446 4.544 -2.680 1.00 77.06 219 MET A CA 1
ATOM 1708 C C . MET A 1 219 ? 32.073 3.276 -3.263 1.00 77.06 219 MET A C 1
ATOM 1710 O O . MET A 1 219 ? 33.290 3.216 -3.392 1.00 77.06 219 MET A O 1
ATOM 1714 N N . ALA A 1 220 ? 31.256 2.311 -3.698 1.00 75.00 220 ALA A N 1
ATOM 1715 C CA . ALA A 1 220 ? 31.732 1.102 -4.369 1.00 75.00 220 ALA A CA 1
ATOM 1716 C C . ALA A 1 220 ? 32.377 1.389 -5.739 1.00 75.00 220 ALA A C 1
ATOM 1718 O O . ALA A 1 220 ? 33.258 0.649 -6.164 1.00 75.00 220 ALA A O 1
ATOM 1719 N N . SER A 1 221 ? 31.957 2.452 -6.439 1.00 67.75 221 SER A N 1
ATOM 1720 C CA . SER A 1 221 ? 32.598 2.911 -7.682 1.00 67.75 221 SER A CA 1
ATOM 1721 C C . SER A 1 221 ? 33.761 3.889 -7.465 1.00 67.75 221 SER A C 1
ATOM 1723 O O . SER A 1 221 ? 34.621 3.994 -8.327 1.00 67.75 221 SER A O 1
ATOM 1725 N N . ALA A 1 222 ? 33.820 4.586 -6.325 1.00 51.97 222 ALA A N 1
ATOM 1726 C CA . ALA A 1 222 ? 34.795 5.641 -6.019 1.00 51.97 222 ALA A CA 1
ATOM 1727 C C . ALA A 1 222 ? 36.142 5.118 -5.482 1.00 51.97 222 ALA A C 1
ATOM 1729 O O . ALA A 1 222 ? 36.893 5.870 -4.859 1.00 51.97 222 ALA A O 1
ATOM 1730 N N . GLY A 1 223 ? 36.486 3.865 -5.802 1.00 49.34 223 GLY A N 1
ATOM 1731 C CA . GLY A 1 223 ? 37.885 3.510 -6.054 1.00 49.34 223 GLY A CA 1
ATOM 1732 C C . GLY A 1 223 ? 38.494 4.338 -7.198 1.00 49.34 223 GLY A C 1
ATOM 1733 O O . GLY A 1 223 ? 39.709 4.475 -7.249 1.00 49.34 223 GLY A O 1
ATOM 1734 N N . GLU A 1 224 ? 37.670 4.977 -8.043 1.00 43.62 224 GLU A N 1
ATOM 1735 C CA . GLU A 1 224 ? 38.089 5.968 -9.038 1.00 43.62 224 GLU A CA 1
ATOM 1736 C C . GLU A 1 224 ? 37.142 7.197 -9.042 1.00 43.62 224 GLU A C 1
ATOM 1738 O O . GLU A 1 224 ? 35.957 7.117 -9.356 1.00 43.62 224 GLU A O 1
ATOM 1743 N N . GLU A 1 225 ? 37.721 8.347 -8.678 1.00 32.78 225 GLU A N 1
ATOM 1744 C CA . GLU A 1 225 ? 37.308 9.744 -8.928 1.00 32.78 225 GLU A CA 1
ATOM 1745 C C . GLU A 1 225 ? 36.126 10.431 -8.191 1.00 32.78 225 GLU A C 1
ATOM 1747 O O . GLU A 1 225 ? 35.139 9.863 -7.730 1.00 32.78 225 GLU A O 1
ATOM 1752 N N . LYS A 1 226 ? 36.322 11.750 -8.003 1.00 35.97 226 LYS A N 1
ATOM 1753 C CA . LYS A 1 226 ? 35.821 12.598 -6.904 1.00 35.97 226 LYS A CA 1
ATOM 1754 C C . LYS A 1 226 ? 34.481 13.322 -7.163 1.00 35.97 226 LYS A C 1
ATOM 1756 O O . LYS A 1 226 ? 34.198 13.856 -8.228 1.00 35.97 226 LYS A O 1
ATOM 1761 N N . LYS A 1 227 ? 33.740 13.426 -6.052 1.00 34.09 227 LYS A N 1
ATOM 1762 C CA . LYS A 1 227 ? 32.516 14.178 -5.675 1.00 34.09 227 LYS A CA 1
ATOM 1763 C C . LYS A 1 227 ? 32.163 15.488 -6.416 1.00 34.09 227 LYS A C 1
ATOM 1765 O O . LYS A 1 227 ? 32.951 16.427 -6.408 1.00 34.09 227 LYS A O 1
ATOM 1770 N N . LYS A 1 228 ? 30.862 15.649 -6.736 1.00 30.59 228 LYS A N 1
ATOM 1771 C CA . LYS A 1 228 ? 30.075 16.904 -6.578 1.00 30.59 228 LYS A CA 1
ATOM 1772 C C . LYS A 1 228 ? 28.630 16.603 -6.112 1.00 30.59 228 LYS A C 1
ATOM 1774 O O . LYS A 1 228 ? 28.023 15.639 -6.570 1.00 30.59 228 LYS A O 1
ATOM 1779 N N . LYS A 1 229 ? 28.111 17.404 -5.165 1.00 32.19 229 LYS A N 1
ATOM 1780 C CA . LYS A 1 229 ? 26.774 17.308 -4.522 1.00 32.19 229 LYS A CA 1
ATOM 1781 C C . LYS A 1 229 ? 25.762 18.287 -5.148 1.00 32.19 229 LYS A C 1
ATOM 1783 O O . LYS A 1 229 ? 26.158 19.336 -5.649 1.00 32.19 229 LYS A O 1
ATOM 1788 N N . SER A 1 230 ? 24.463 17.987 -5.035 1.00 28.22 230 SER A N 1
ATOM 1789 C CA . SER A 1 230 ? 23.340 18.910 -5.307 1.00 28.22 230 SER A CA 1
ATOM 1790 C C . SER A 1 230 ? 22.185 18.660 -4.310 1.00 28.22 230 SER A C 1
ATOM 1792 O O . SER A 1 230 ? 22.046 17.517 -3.876 1.00 28.22 230 SER A O 1
ATOM 1794 N N . PRO A 1 231 ? 21.382 19.677 -3.925 1.00 32.28 231 PRO A N 1
ATOM 1795 C CA . PRO A 1 231 ? 20.379 19.584 -2.849 1.00 32.28 231 PRO A CA 1
ATOM 1796 C C . PRO A 1 231 ? 18.960 19.212 -3.350 1.00 32.28 231 PRO A C 1
ATOM 1798 O O . PRO A 1 231 ? 18.696 19.316 -4.552 1.00 32.28 231 PRO A O 1
ATOM 1801 N N . PRO A 1 232 ? 18.016 18.817 -2.464 1.00 32.09 232 PRO A N 1
ATOM 1802 C CA . PRO A 1 232 ? 16.707 18.304 -2.869 1.00 32.09 232 PRO A CA 1
ATOM 1803 C C . PRO A 1 232 ? 15.672 19.420 -3.101 1.00 32.09 232 PRO A C 1
ATOM 1805 O O . PRO A 1 232 ? 15.638 20.425 -2.390 1.00 32.09 232 PRO A O 1
ATOM 1808 N N . ARG A 1 233 ? 14.765 19.217 -4.069 1.00 32.09 233 ARG A N 1
ATOM 1809 C CA . ARG A 1 233 ? 13.570 20.054 -4.291 1.00 32.09 233 ARG A CA 1
ATOM 1810 C C . ARG A 1 233 ? 12.311 19.321 -3.823 1.00 32.09 233 ARG A C 1
ATOM 1812 O O . ARG A 1 233 ? 12.013 18.227 -4.291 1.00 32.09 233 ARG A O 1
ATOM 1819 N N . LYS A 1 234 ? 11.555 19.961 -2.927 1.00 35.28 234 LYS A N 1
ATOM 1820 C CA . LYS A 1 234 ? 10.260 19.510 -2.395 1.00 35.28 234 LYS A CA 1
ATOM 1821 C C . LYS A 1 234 ? 9.094 20.240 -3.087 1.00 35.28 234 LYS A C 1
ATOM 1823 O O . LYS A 1 234 ? 9.215 21.415 -3.412 1.00 35.28 234 LYS A O 1
ATOM 1828 N N . ARG A 1 235 ? 7.949 19.540 -3.123 1.00 39.41 235 ARG A N 1
ATOM 1829 C CA . ARG A 1 235 ? 6.541 20.002 -3.211 1.00 39.41 235 ARG A CA 1
ATOM 1830 C C . ARG A 1 235 ? 5.921 20.273 -4.590 1.00 39.41 235 ARG A C 1
ATOM 1832 O O . ARG A 1 235 ? 6.048 21.356 -5.148 1.00 39.41 235 ARG A O 1
ATOM 1839 N N . ARG A 1 236 ? 5.063 19.332 -5.018 1.00 38.22 236 ARG A N 1
ATOM 1840 C CA . ARG A 1 236 ? 3.923 19.601 -5.918 1.00 38.22 236 ARG A CA 1
ATOM 1841 C C . ARG A 1 236 ? 2.635 18.794 -5.617 1.00 38.22 236 ARG A C 1
ATOM 1843 O O . ARG A 1 236 ? 1.747 18.772 -6.455 1.00 38.22 236 ARG A O 1
ATOM 1850 N N . ASN A 1 237 ? 2.483 18.218 -4.414 1.00 44.53 237 ASN A N 1
ATOM 1851 C CA . ASN A 1 237 ? 1.354 17.322 -4.066 1.00 44.53 237 ASN A CA 1
ATOM 1852 C C . ASN A 1 237 ? 0.192 17.979 -3.285 1.00 44.53 237 ASN A C 1
ATOM 1854 O O . ASN A 1 237 ? -0.746 17.301 -2.886 1.00 44.53 237 ASN A O 1
ATOM 1858 N N . GLY A 1 238 ? 0.212 19.297 -3.059 1.00 50.72 238 GLY A N 1
ATOM 1859 C CA . GLY A 1 238 ? -0.777 19.964 -2.193 1.00 50.72 238 GLY A CA 1
ATOM 1860 C C . GLY A 1 238 ? -2.132 20.309 -2.832 1.00 50.72 238 GLY A C 1
ATOM 1861 O O . GLY A 1 238 ? -3.041 20.691 -2.103 1.00 50.72 238 GLY A O 1
ATOM 1862 N N . MET A 1 239 ? -2.281 20.234 -4.162 1.00 53.19 239 MET A N 1
ATOM 1863 C CA . MET A 1 239 ? -3.492 20.717 -4.858 1.00 53.19 239 MET A CA 1
ATOM 1864 C C . MET A 1 239 ? -4.631 19.684 -4.893 1.00 53.19 239 MET A C 1
ATOM 1866 O O . MET A 1 239 ? -5.767 20.037 -4.592 1.00 53.19 239 MET A O 1
ATOM 1870 N N . VAL A 1 240 ? -4.327 18.410 -5.164 1.00 56.44 240 VAL A N 1
ATOM 1871 C CA . VAL A 1 240 ? -5.332 17.328 -5.260 1.00 56.44 240 VAL A CA 1
ATOM 1872 C C . VAL A 1 240 ? -5.898 16.958 -3.885 1.00 56.44 240 VAL A C 1
ATOM 1874 O O . VAL A 1 240 ? -7.104 16.831 -3.706 1.00 56.44 240 VAL A O 1
ATOM 1877 N N . GLN A 1 241 ? -5.043 16.890 -2.863 1.00 55.75 241 GLN A N 1
ATOM 1878 C CA . GLN A 1 241 ? -5.466 16.602 -1.488 1.00 55.75 241 GLN A CA 1
ATOM 1879 C C . GLN A 1 241 ? -6.417 17.681 -0.944 1.00 55.75 241 GLN A C 1
ATOM 1881 O O . GLN A 1 241 ? -7.418 17.366 -0.308 1.00 55.75 241 GLN A O 1
ATOM 1886 N N . LYS A 1 242 ? -6.162 18.961 -1.252 1.00 58.94 242 LYS A N 1
ATOM 1887 C CA . LYS A 1 242 ? -7.080 20.055 -0.894 1.00 58.94 242 LYS A CA 1
ATOM 1888 C C . LYS A 1 242 ? -8.430 19.949 -1.622 1.00 58.94 242 LYS A C 1
ATOM 1890 O O . LYS A 1 242 ? -9.453 20.239 -1.006 1.00 58.94 242 LYS A O 1
ATOM 1895 N N . SER A 1 243 ? -8.446 19.511 -2.886 1.00 58.06 243 SER A N 1
ATOM 1896 C CA . SER A 1 243 ? -9.676 19.248 -3.664 1.00 58.06 243 SER A CA 1
ATOM 1897 C C . SER A 1 243 ? -10.552 18.180 -2.991 1.00 58.06 243 SER A C 1
ATOM 1899 O O . SER A 1 243 ? -11.717 18.444 -2.702 1.00 58.06 243 SER A O 1
ATOM 1901 N N . LEU A 1 244 ? -9.978 17.032 -2.618 1.00 59.69 244 LEU A N 1
ATOM 1902 C CA . LEU A 1 244 ? -10.702 15.945 -1.939 1.00 59.69 244 LEU A CA 1
ATOM 1903 C C . LEU A 1 244 ? -11.198 16.342 -0.534 1.00 59.69 244 LEU A C 1
ATOM 1905 O O . LEU A 1 244 ? -12.369 16.153 -0.217 1.00 59.69 244 LEU A O 1
ATOM 1909 N N . ILE A 1 245 ? -10.350 16.985 0.279 1.00 58.94 245 ILE A N 1
ATOM 1910 C CA . ILE A 1 245 ? -10.709 17.431 1.640 1.00 58.94 245 ILE A CA 1
ATOM 1911 C C . ILE A 1 245 ? -11.818 18.500 1.627 1.00 58.94 245 ILE A C 1
ATOM 1913 O O . ILE A 1 245 ? -12.666 18.533 2.516 1.00 58.94 245 ILE A O 1
ATOM 1917 N N . SER A 1 246 ? -11.816 19.410 0.646 1.00 54.25 246 SER A N 1
ATOM 1918 C CA . SER A 1 246 ? -12.826 20.482 0.553 1.00 54.25 246 SER A CA 1
ATOM 1919 C C . SER A 1 246 ? -14.207 19.990 0.114 1.00 54.25 246 SER A C 1
ATOM 1921 O O . SER A 1 246 ? -15.212 20.630 0.434 1.00 54.25 246 SER A O 1
ATOM 1923 N N . ARG A 1 247 ? -14.256 18.850 -0.583 1.00 59.16 247 ARG A N 1
ATOM 1924 C CA . ARG A 1 247 ? -15.491 18.206 -1.047 1.00 59.16 247 ARG A CA 1
ATOM 1925 C C . ARG A 1 247 ? -16.065 17.214 -0.044 1.00 59.16 247 ARG A C 1
ATOM 1927 O O . ARG A 1 247 ? -17.237 16.883 -0.164 1.00 59.16 247 ARG A O 1
ATOM 1934 N N . SER A 1 248 ? -15.284 16.801 0.955 1.00 61.72 248 SER A N 1
ATOM 1935 C CA . SER A 1 248 ? -15.754 15.890 1.993 1.00 61.72 248 SER A CA 1
ATOM 1936 C C . SER A 1 248 ? -16.988 16.461 2.725 1.00 61.72 248 SER A C 1
ATOM 1938 O O . SER A 1 248 ? -16.921 17.540 3.339 1.00 61.72 248 SER A O 1
ATOM 1940 N N . PRO A 1 249 ? -18.139 15.767 2.684 1.00 59.69 249 PRO A N 1
ATOM 1941 C CA . PRO A 1 249 ? -19.352 16.152 3.408 1.00 59.69 249 PRO A CA 1
ATOM 1942 C C . PRO A 1 249 ? -19.193 16.017 4.925 1.00 59.69 249 PRO A C 1
ATOM 1944 O O . PRO A 1 249 ? -19.990 16.568 5.682 1.00 59.69 249 PRO A O 1
ATOM 1947 N N . ILE A 1 250 ? -18.143 15.338 5.387 1.00 69.75 250 ILE A N 1
ATOM 1948 C CA . ILE A 1 250 ? -17.923 15.017 6.801 1.00 69.75 250 ILE A CA 1
ATOM 1949 C C . ILE A 1 250 ? -17.612 16.257 7.627 1.00 69.75 250 ILE A C 1
ATOM 1951 O O . ILE A 1 250 ? -18.072 16.375 8.756 1.00 69.75 250 ILE A O 1
ATOM 1955 N N . LYS A 1 251 ? -16.990 17.277 7.033 1.00 67.69 251 LYS A N 1
ATOM 1956 C CA . LYS A 1 251 ? -16.840 18.583 7.696 1.00 67.69 251 LYS A CA 1
ATOM 1957 C C . LYS A 1 251 ? -18.179 19.256 7.982 1.00 67.69 251 LYS A C 1
ATOM 1959 O O . LYS A 1 251 ? -18.289 20.044 8.916 1.00 67.69 251 LYS A O 1
ATOM 1964 N N . THR A 1 252 ? -19.200 18.975 7.173 1.00 61.69 252 THR A N 1
ATOM 1965 C CA . THR A 1 252 ? -20.573 19.411 7.452 1.00 61.69 252 THR A CA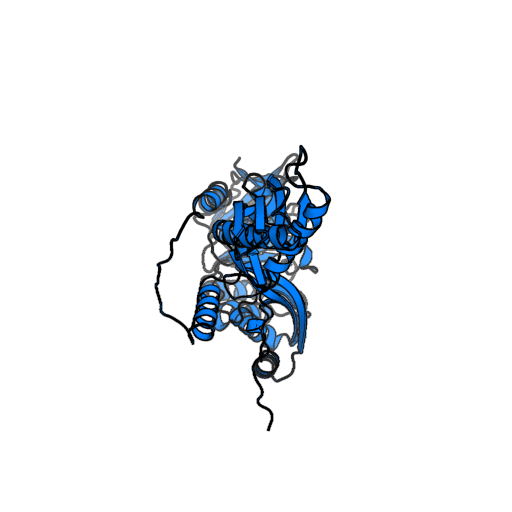 1
ATOM 1966 C C . THR A 1 252 ? -21.196 18.553 8.543 1.00 61.69 252 THR A C 1
ATOM 1968 O O . THR A 1 252 ? -21.936 19.099 9.355 1.00 61.69 252 THR A O 1
ATOM 1971 N N . LEU A 1 253 ? -20.874 17.257 8.605 1.00 68.44 253 LEU A N 1
ATOM 1972 C CA . LEU A 1 253 ? -21.303 16.385 9.696 1.00 68.44 253 LEU A CA 1
ATOM 1973 C C . LEU A 1 253 ? -20.767 16.916 11.029 1.00 68.44 253 LEU A C 1
ATOM 1975 O O . LEU A 1 253 ? -21.574 17.300 11.863 1.00 68.44 253 LEU A O 1
ATOM 1979 N N . GLU A 1 254 ? -19.446 17.074 11.171 1.00 68.00 254 GLU A N 1
ATOM 1980 C CA . GLU A 1 254 ? -18.774 17.555 12.393 1.00 68.00 254 GLU A CA 1
ATOM 1981 C C . GLU A 1 254 ? -19.294 18.912 12.884 1.00 68.00 254 GLU A C 1
ATOM 1983 O O . GLU A 1 254 ? -19.541 19.100 14.073 1.00 68.00 254 GLU A O 1
ATOM 1988 N N . LYS A 1 255 ? -19.536 19.855 11.964 1.00 66.56 255 LYS A N 1
ATOM 1989 C CA . LYS A 1 255 ? -20.134 21.160 12.297 1.00 66.56 255 LYS A CA 1
ATOM 1990 C C . LYS A 1 255 ? -21.555 21.056 12.853 1.00 66.56 255 LYS A C 1
ATOM 1992 O O . LYS A 1 255 ? -21.998 21.975 13.533 1.00 66.56 255 LYS A O 1
ATOM 1997 N N . ASN A 1 256 ? -22.287 19.995 12.515 1.00 63.12 256 ASN A N 1
ATOM 1998 C CA . ASN A 1 256 ? -23.649 19.771 12.991 1.00 63.12 256 ASN A CA 1
ATOM 1999 C C . ASN A 1 256 ? -23.724 18.949 14.285 1.00 63.12 256 ASN A C 1
ATOM 2001 O O . ASN A 1 256 ? -24.810 18.928 14.860 1.00 63.12 256 ASN A O 1
ATOM 2005 N N . ILE A 1 257 ? -22.616 18.335 14.717 1.00 74.56 257 ILE A N 1
ATOM 2006 C CA . ILE A 1 257 ? -22.478 17.548 15.956 1.00 74.56 257 ILE A CA 1
ATOM 2007 C C . ILE A 1 257 ? -21.512 18.216 16.943 1.00 74.56 257 ILE A C 1
ATOM 2009 O O . ILE A 1 257 ? -20.534 17.617 17.373 1.00 74.56 257 ILE A O 1
ATOM 2013 N N . SER A 1 258 ? -21.703 19.513 17.196 1.00 66.12 258 SER A N 1
ATOM 2014 C CA . SER A 1 258 ? -20.938 20.281 18.195 1.00 66.12 258 SER A CA 1
ATOM 2015 C C . SER A 1 258 ? -19.398 20.159 18.127 1.00 66.12 258 SER A C 1
ATOM 2017 O O . SER A 1 258 ? -18.711 20.433 19.107 1.00 66.12 258 SER A O 1
ATOM 2019 N N . GLY A 1 259 ? -18.832 19.821 16.958 1.00 65.56 259 GLY A N 1
ATOM 2020 C CA . GLY A 1 259 ? -17.389 19.654 16.751 1.00 65.56 259 GLY A CA 1
ATOM 2021 C C . GLY A 1 259 ? -16.902 18.218 16.512 1.00 65.56 259 GLY A C 1
ATOM 2022 O O . GLY A 1 259 ? -15.711 18.048 16.257 1.00 65.56 259 GLY A O 1
ATOM 2023 N N . GLY A 1 260 ? -17.777 17.207 16.531 1.00 80.69 260 GLY A N 1
ATOM 2024 C CA . GLY A 1 260 ? -17.422 15.796 16.315 1.00 80.69 260 GLY A CA 1
ATOM 2025 C C . GLY A 1 260 ? -17.755 14.915 17.520 1.00 80.69 260 GLY A C 1
ATOM 2026 O O . GLY A 1 260 ? -18.242 15.409 18.525 1.00 80.69 260 GLY A O 1
ATOM 2027 N N . VAL A 1 261 ? -17.437 13.616 17.448 1.00 87.25 261 VAL A N 1
ATOM 2028 C CA . VAL A 1 261 ? -17.459 12.738 18.640 1.00 87.25 261 VAL A CA 1
ATOM 2029 C C . VAL A 1 261 ? -16.431 13.236 19.652 1.00 87.25 261 VAL A C 1
ATOM 2031 O O . VAL A 1 261 ? -16.756 13.462 20.814 1.00 87.25 261 VAL A O 1
ATOM 2034 N N . GLY A 1 262 ? -15.203 13.486 19.197 1.00 86.44 262 GLY A N 1
ATOM 2035 C CA . GLY A 1 262 ? -14.146 14.039 20.035 1.00 86.44 262 GLY A CA 1
ATOM 2036 C C . GLY A 1 262 ? -13.450 12.992 20.917 1.00 86.44 262 GLY A C 1
ATOM 2037 O O . GLY A 1 262 ? -13.907 11.855 21.041 1.00 86.44 262 GLY A O 1
ATOM 2038 N N . PRO A 1 263 ? -12.299 13.350 21.509 1.00 90.12 263 PRO A N 1
ATOM 2039 C CA . PRO A 1 263 ? -11.489 12.422 22.291 1.00 90.12 263 PRO A CA 1
ATOM 2040 C C . PRO A 1 263 ? -12.221 11.976 23.563 1.00 90.12 263 PRO A C 1
ATOM 2042 O O . PRO A 1 263 ? -12.809 12.794 24.264 1.00 90.12 263 PRO A O 1
ATOM 2045 N N . GLY A 1 264 ? -12.147 10.682 23.874 1.00 92.94 264 GLY A N 1
ATOM 2046 C CA . GLY A 1 264 ? -12.820 10.065 25.020 1.00 92.94 264 GLY A CA 1
ATOM 2047 C C . GLY A 1 264 ? -14.255 9.615 24.762 1.00 92.94 264 GLY A C 1
ATOM 2048 O O . GLY A 1 264 ? -14.871 9.030 25.651 1.00 92.94 264 GLY A O 1
ATOM 2049 N N . ASN A 1 265 ? -14.782 9.859 23.564 1.00 95.81 265 ASN A N 1
ATOM 2050 C CA . ASN A 1 265 ? -16.205 9.732 23.282 1.00 95.81 265 ASN A CA 1
ATOM 2051 C C . ASN A 1 265 ? -16.504 8.642 22.248 1.00 95.81 265 ASN A C 1
ATOM 2053 O O . ASN A 1 265 ? -15.648 8.239 21.451 1.00 95.81 265 ASN A O 1
ATOM 2057 N N . LEU A 1 266 ? -17.751 8.171 22.272 1.00 97.19 266 LEU A N 1
ATOM 2058 C CA . LEU A 1 266 ? -18.274 7.110 21.420 1.00 97.19 266 LEU A CA 1
ATOM 2059 C C . LEU A 1 266 ? -19.433 7.656 20.573 1.00 97.19 266 LEU A C 1
ATOM 2061 O O . LEU A 1 266 ? -20.411 8.195 21.096 1.00 97.19 266 LEU A O 1
ATOM 2065 N N . GLY A 1 267 ? -19.338 7.483 19.259 1.00 96.44 267 GLY A N 1
ATOM 2066 C CA . GLY A 1 267 ? -20.416 7.724 18.305 1.00 96.44 267 GLY A CA 1
ATOM 2067 C C . GLY A 1 267 ? -20.992 6.416 17.773 1.00 96.44 267 GLY A C 1
ATOM 2068 O O . GLY A 1 267 ? -20.266 5.442 17.597 1.00 96.44 267 GLY A O 1
ATOM 2069 N N . VAL A 1 268 ? -22.290 6.386 17.483 1.00 97.19 268 VAL A N 1
ATOM 2070 C CA . VAL A 1 268 ? -22.992 5.220 16.934 1.00 97.19 268 VAL A CA 1
ATOM 2071 C C . VAL A 1 268 ? -23.786 5.620 15.692 1.00 97.19 268 VAL A C 1
ATOM 2073 O O . VAL A 1 268 ? -24.603 6.540 15.732 1.00 97.19 268 VAL A O 1
ATOM 2076 N N . LEU A 1 269 ? -23.579 4.888 14.594 1.00 95.50 269 LEU A N 1
ATOM 2077 C CA . LEU A 1 269 ? -24.434 4.911 13.407 1.00 95.50 269 LEU A CA 1
ATOM 2078 C C . LEU A 1 269 ? -25.413 3.735 13.451 1.00 95.50 269 LEU A C 1
ATOM 2080 O O . LEU A 1 269 ? -24.996 2.578 13.381 1.00 95.50 269 LEU A O 1
ATOM 2084 N N . ALA A 1 270 ? -26.714 4.010 13.523 1.00 95.00 270 ALA A N 1
ATOM 2085 C CA . ALA A 1 270 ? -27.747 2.988 13.692 1.00 95.00 270 ALA A CA 1
ATOM 2086 C C . ALA A 1 270 ? -28.723 2.929 12.509 1.00 95.00 270 ALA A C 1
ATOM 2088 O O . ALA A 1 270 ? -29.267 3.943 12.083 1.00 95.00 270 ALA A O 1
ATOM 2089 N N . SER A 1 271 ? -28.971 1.734 11.970 1.00 93.06 271 SER A N 1
ATOM 2090 C CA . SER A 1 271 ? -29.988 1.508 10.928 1.00 93.06 271 SER A CA 1
ATOM 2091 C C . SER A 1 271 ? -30.249 0.028 10.677 1.00 93.06 271 SER A C 1
ATOM 2093 O O . SER A 1 271 ? -29.488 -0.835 11.132 1.00 93.06 271 SER A O 1
ATOM 2095 N N . ARG A 1 272 ? -31.278 -0.287 9.882 1.00 90.31 272 ARG A N 1
ATOM 2096 C CA . ARG A 1 272 ? -31.493 -1.645 9.358 1.00 90.31 272 ARG A CA 1
ATOM 2097 C C . ARG A 1 272 ? -30.288 -2.117 8.527 1.00 90.31 272 ARG A C 1
ATOM 2099 O O . ARG A 1 272 ? -29.483 -1.327 8.017 1.00 90.31 272 ARG A O 1
ATOM 2106 N N . LYS A 1 273 ? -30.106 -3.434 8.422 1.00 87.44 273 LYS A N 1
ATOM 2107 C CA . LYS A 1 273 ? -29.056 -4.029 7.576 1.00 87.44 273 LYS A CA 1
ATOM 2108 C C . LYS A 1 273 ? -29.251 -3.592 6.114 1.00 87.44 273 LYS A C 1
ATOM 2110 O O . LYS A 1 273 ? -30.377 -3.535 5.645 1.00 87.44 273 LYS A O 1
ATOM 2115 N N . GLY A 1 274 ? -28.159 -3.270 5.417 1.00 84.19 274 GLY A N 1
ATOM 2116 C CA . GLY A 1 274 ? -28.183 -2.868 4.000 1.00 84.19 274 GLY A CA 1
ATOM 2117 C C . GLY A 1 274 ? -28.366 -1.369 3.725 1.00 84.19 274 GLY A C 1
ATOM 2118 O O . GLY A 1 274 ? -28.096 -0.938 2.616 1.00 84.19 274 GLY A O 1
ATOM 2119 N N . VAL A 1 275 ? -28.722 -0.554 4.724 1.00 87.88 275 VAL A N 1
ATOM 2120 C CA . VAL A 1 275 ? -29.004 0.888 4.528 1.00 87.88 275 VAL A CA 1
ATOM 2121 C C . VAL A 1 275 ? -27.738 1.752 4.330 1.00 87.88 275 VAL A C 1
ATOM 2123 O O . VAL A 1 275 ? -27.842 2.893 3.905 1.00 87.88 275 VAL A O 1
ATOM 2126 N N . GLY A 1 276 ? -26.534 1.232 4.612 1.00 88.75 276 GLY A N 1
ATOM 2127 C CA . GLY A 1 276 ? -25.270 1.931 4.292 1.00 88.75 276 GLY A CA 1
ATOM 2128 C C . GLY A 1 276 ? -24.409 2.406 5.473 1.00 88.75 276 GLY A C 1
ATOM 2129 O O . GLY A 1 276 ? -23.570 3.283 5.302 1.00 88.75 276 GLY A O 1
ATOM 2130 N N . LYS A 1 277 ? -24.552 1.823 6.674 1.00 92.19 277 LYS A N 1
ATOM 2131 C CA . LYS A 1 277 ? -23.719 2.175 7.852 1.00 92.19 277 LYS A CA 1
ATOM 2132 C C . LYS A 1 277 ? -22.221 2.057 7.583 1.00 92.19 277 LYS A C 1
ATOM 2134 O O . LYS A 1 277 ? -21.487 3.003 7.842 1.00 92.19 277 LYS A O 1
ATOM 2139 N N . THR A 1 278 ? -21.790 0.916 7.039 1.00 90.56 278 THR A N 1
ATOM 2140 C CA . THR A 1 278 ? -20.386 0.661 6.685 1.00 90.56 278 THR A CA 1
ATOM 2141 C C . THR A 1 278 ? -19.879 1.704 5.694 1.00 90.56 278 THR A C 1
ATOM 2143 O O . THR A 1 278 ? -18.791 2.232 5.886 1.00 90.56 278 THR A O 1
ATOM 2146 N N . ALA A 1 279 ? -20.691 2.089 4.703 1.00 89.69 279 ALA A N 1
ATOM 2147 C CA . ALA A 1 279 ? -20.336 3.141 3.754 1.00 89.69 279 ALA A CA 1
ATOM 2148 C C . ALA A 1 279 ? -20.068 4.482 4.457 1.00 89.69 279 ALA A C 1
ATOM 2150 O O . ALA A 1 279 ? -19.051 5.126 4.201 1.00 89.69 279 ALA A O 1
ATOM 2151 N N . CYS A 1 280 ? -20.939 4.881 5.389 1.00 90.75 280 CYS A N 1
ATOM 2152 C CA . CYS A 1 280 ? -20.748 6.097 6.180 1.00 90.75 280 CYS A CA 1
ATOM 2153 C C . CYS A 1 280 ? -19.505 6.019 7.081 1.00 90.75 280 CYS A C 1
ATOM 2155 O O . CYS A 1 280 ? -18.723 6.966 7.113 1.00 90.75 280 CYS A O 1
ATOM 2157 N N . LEU A 1 281 ? -19.278 4.896 7.772 1.00 93.06 281 LEU A N 1
ATOM 2158 C CA . LEU A 1 281 ? -18.086 4.691 8.605 1.00 93.06 281 LEU A CA 1
ATOM 2159 C C . LEU A 1 281 ? -16.788 4.736 7.790 1.00 93.06 281 LEU A C 1
ATOM 2161 O O . LEU A 1 281 ? -15.809 5.361 8.199 1.00 93.06 281 LEU A O 1
ATOM 2165 N N . VAL A 1 282 ? -16.776 4.099 6.618 1.00 91.81 282 VAL A N 1
ATOM 2166 C CA . VAL A 1 282 ? -15.625 4.101 5.710 1.00 91.81 282 VAL A CA 1
ATOM 2167 C C . VAL A 1 282 ? -15.361 5.502 5.177 1.00 91.81 282 VAL A C 1
ATOM 2169 O O . VAL A 1 282 ? -14.202 5.907 5.114 1.00 91.81 282 VAL A O 1
ATOM 2172 N N . GLN A 1 283 ? -16.399 6.283 4.875 1.00 91.50 283 GLN A N 1
ATOM 2173 C CA . GLN A 1 283 ? -16.228 7.691 4.523 1.00 91.50 283 GLN A CA 1
ATOM 2174 C C . GLN A 1 283 ? -15.649 8.509 5.687 1.00 91.50 283 GLN A C 1
ATOM 2176 O O . GLN A 1 283 ? -14.725 9.285 5.450 1.00 91.50 283 GLN A O 1
ATOM 2181 N N . ILE A 1 284 ? -16.113 8.302 6.932 1.00 90.88 284 ILE A N 1
ATOM 2182 C CA . ILE A 1 284 ? -15.533 8.926 8.145 1.00 90.88 284 ILE A CA 1
ATOM 2183 C C . ILE A 1 284 ? -14.044 8.604 8.252 1.00 90.88 284 ILE A C 1
ATOM 2185 O O . ILE A 1 284 ? -13.223 9.505 8.425 1.00 90.88 284 ILE A O 1
ATOM 2189 N N . ALA A 1 285 ? -13.671 7.339 8.073 1.00 92.12 285 ALA A N 1
ATOM 2190 C CA . ALA A 1 285 ? -12.273 6.939 8.067 1.00 92.12 285 ALA A CA 1
ATOM 2191 C C . ALA A 1 285 ? -11.479 7.575 6.916 1.00 92.12 285 ALA A C 1
ATOM 2193 O O . ALA A 1 285 ? -10.381 8.078 7.138 1.00 92.12 285 ALA A O 1
ATOM 2194 N N . LEU A 1 286 ? -12.011 7.565 5.691 1.00 89.88 286 LEU A N 1
ATOM 2195 C CA . LEU A 1 286 ? -11.343 8.130 4.517 1.00 89.88 286 LEU A CA 1
ATOM 2196 C C . LEU A 1 286 ? -11.082 9.628 4.669 1.00 89.88 286 LEU A C 1
ATOM 2198 O O . LEU A 1 286 ? -9.999 10.079 4.307 1.00 89.88 286 LEU A O 1
ATOM 2202 N N . ASP A 1 287 ? -12.009 10.383 5.259 1.00 87.69 287 ASP A N 1
ATOM 2203 C CA . ASP A 1 287 ? -11.804 11.803 5.554 1.00 87.69 287 ASP A CA 1
ATOM 2204 C C . ASP A 1 287 ? -10.583 12.023 6.462 1.00 87.69 287 ASP A C 1
ATOM 2206 O O . ASP A 1 287 ? -9.682 12.794 6.117 1.00 87.69 287 ASP A O 1
ATOM 2210 N N . ARG A 1 288 ? -10.471 11.257 7.557 1.00 88.94 288 ARG A N 1
ATOM 2211 C CA . ARG A 1 288 ? -9.289 11.279 8.439 1.00 88.94 288 ARG A CA 1
ATOM 2212 C C . ARG A 1 288 ? -8.011 10.890 7.691 1.00 88.94 288 ARG A C 1
ATOM 2214 O O . ARG A 1 288 ? -6.988 11.567 7.818 1.00 88.94 288 ARG A O 1
ATOM 2221 N N . LEU A 1 289 ? -8.074 9.845 6.867 1.00 89.44 289 LEU A N 1
ATOM 2222 C CA . LEU A 1 289 ? -6.932 9.343 6.098 1.00 89.44 289 LEU A CA 1
ATOM 2223 C C . LEU A 1 289 ? -6.451 10.357 5.047 1.00 89.44 289 LEU A C 1
ATOM 2225 O O . LEU A 1 289 ? -5.241 10.519 4.859 1.00 89.44 289 LEU A O 1
ATOM 2229 N N . PHE A 1 290 ? -7.362 11.100 4.409 1.00 84.56 290 PHE A N 1
ATOM 2230 C CA . PHE A 1 290 ? -7.018 12.202 3.503 1.00 84.56 290 PHE A CA 1
ATOM 2231 C C . PHE A 1 290 ? -6.339 13.368 4.225 1.00 84.56 290 PHE A C 1
ATOM 2233 O O . PHE A 1 290 ? -5.488 14.043 3.638 1.00 84.56 290 PHE A O 1
ATOM 2240 N N . GLU A 1 291 ? -6.649 13.576 5.503 1.00 82.50 291 GLU A N 1
ATOM 2241 C CA . GLU A 1 291 ? -5.957 14.522 6.385 1.00 82.50 291 GLU A CA 1
ATOM 2242 C C . GLU A 1 291 ? -4.639 13.978 6.967 1.00 82.50 291 GLU A C 1
ATOM 2244 O O . GLU A 1 291 ? -4.030 14.640 7.805 1.00 82.50 291 GLU A O 1
ATOM 2249 N N . GLU A 1 292 ? -4.168 12.807 6.517 1.00 81.94 292 GLU A N 1
ATOM 2250 C CA . GLU A 1 292 ? -2.961 12.130 7.028 1.00 81.94 292 GLU A CA 1
ATOM 2251 C C . GLU A 1 292 ? -3.057 11.723 8.502 1.00 81.94 292 GLU A C 1
ATOM 2253 O O . GLU A 1 292 ? -2.041 11.534 9.170 1.00 81.94 292 GLU A O 1
ATOM 2258 N N . LYS A 1 293 ? -4.278 11.556 9.013 1.00 88.25 293 LYS A N 1
ATOM 2259 C CA . LYS A 1 293 ? -4.528 11.030 10.354 1.00 88.25 293 LYS A CA 1
ATOM 2260 C C . LYS A 1 293 ? -4.756 9.520 10.248 1.00 88.25 293 LYS A C 1
ATOM 2262 O O . LYS A 1 293 ? -5.695 9.118 9.559 1.00 88.25 293 LYS A O 1
ATOM 2267 N N . PRO A 1 294 ? -3.918 8.682 10.886 1.00 90.56 294 PRO A N 1
ATOM 2268 C CA . PRO A 1 294 ? -4.109 7.243 10.846 1.00 90.56 294 PRO A CA 1
ATOM 2269 C C . PRO A 1 294 ? -5.439 6.806 11.465 1.00 90.56 294 PRO A C 1
ATOM 2271 O O . PRO A 1 294 ? -5.926 7.430 12.412 1.00 90.56 294 PRO A O 1
ATOM 2274 N N . VAL A 1 295 ? -6.008 5.724 10.937 1.00 94.44 295 VAL A N 1
ATOM 2275 C CA . VAL A 1 295 ? -7.279 5.144 11.394 1.00 94.44 295 VAL A CA 1
ATOM 2276 C C . VAL A 1 295 ? -7.110 3.648 11.611 1.00 94.44 295 VAL A C 1
ATOM 2278 O O . VAL A 1 295 ? -6.499 2.961 10.792 1.00 94.44 295 VAL A O 1
ATOM 2281 N N . ILE A 1 296 ? -7.683 3.134 12.696 1.00 94.56 296 ILE A N 1
ATOM 2282 C CA . ILE A 1 296 ? -7.847 1.691 12.895 1.00 94.56 296 ILE A CA 1
ATOM 2283 C C . ILE A 1 296 ? -9.316 1.351 12.650 1.00 94.56 296 ILE A C 1
ATOM 2285 O O . ILE A 1 296 ? -10.203 2.029 13.161 1.00 94.56 296 ILE A O 1
ATOM 2289 N N . HIS A 1 297 ? -9.580 0.322 11.855 1.00 95.25 297 HIS A N 1
ATOM 2290 C CA . HIS A 1 297 ? -10.917 -0.196 11.600 1.00 95.25 297 HIS A CA 1
ATOM 2291 C C . HIS A 1 297 ? -11.024 -1.600 12.193 1.00 95.25 297 HIS A C 1
ATOM 2293 O O . HIS A 1 297 ? -10.457 -2.556 11.672 1.00 95.25 297 HIS A O 1
ATOM 2299 N N . VAL A 1 298 ? -11.755 -1.711 13.290 1.00 94.38 298 VAL A N 1
ATOM 2300 C CA . VAL A 1 298 ? -12.112 -2.956 13.960 1.00 94.38 298 VAL A CA 1
ATOM 2301 C C . VAL A 1 298 ? -13.410 -3.476 13.352 1.00 94.38 298 VAL A C 1
ATOM 2303 O O . VAL A 1 298 ? -14.408 -2.765 13.298 1.00 94.38 298 VAL A O 1
ATOM 2306 N N . SER A 1 299 ? -13.393 -4.713 12.883 1.00 91.75 299 SER A N 1
ATOM 2307 C CA . SER A 1 299 ? -14.535 -5.399 12.293 1.00 91.75 299 SER A CA 1
ATOM 2308 C C . SER A 1 299 ? -14.946 -6.573 13.158 1.00 91.75 299 SER A C 1
ATOM 2310 O O . SER A 1 299 ? -14.124 -7.443 13.428 1.00 91.75 299 SER A O 1
ATOM 2312 N N . TYR A 1 300 ? -16.229 -6.645 13.490 1.00 88.75 300 TYR A N 1
ATOM 2313 C CA . TYR A 1 300 ? -16.860 -7.835 14.059 1.00 88.75 300 TYR A CA 1
ATOM 2314 C C . TYR A 1 300 ? -17.592 -8.692 13.013 1.00 88.75 300 TYR A C 1
ATOM 2316 O O . TYR A 1 300 ? -18.213 -9.705 13.334 1.00 88.75 300 TYR A O 1
ATOM 2324 N N . ALA A 1 301 ? -17.530 -8.304 11.733 1.00 73.19 301 ALA A N 1
ATOM 2325 C CA . ALA A 1 301 ? -18.087 -9.084 10.635 1.00 73.19 301 ALA A CA 1
ATOM 2326 C C . ALA A 1 301 ? -17.215 -10.306 10.297 1.00 73.19 301 ALA A C 1
ATOM 2328 O O . ALA A 1 301 ? -15.989 -10.264 10.365 1.00 73.19 301 ALA A O 1
ATOM 2329 N N . SER A 1 302 ? -17.839 -11.381 9.807 1.00 58.59 302 SER A N 1
ATOM 2330 C CA . SER A 1 302 ? -17.162 -12.647 9.486 1.00 58.59 302 SER A CA 1
ATOM 2331 C C . SER A 1 302 ? -16.134 -12.578 8.345 1.00 58.59 302 SER A C 1
ATOM 2333 O O . SER A 1 302 ? -15.399 -13.545 8.150 1.00 58.59 302 SER A O 1
ATOM 2335 N N . ARG A 1 303 ? -16.057 -11.475 7.580 1.00 65.25 303 ARG A N 1
ATOM 2336 C CA . ARG A 1 303 ? -15.141 -11.326 6.434 1.00 65.25 303 ARG A CA 1
ATOM 2337 C C . ARG A 1 303 ? -14.503 -9.939 6.369 1.00 65.25 303 ARG A C 1
ATOM 2339 O O . ARG A 1 303 ? -15.210 -8.937 6.350 1.00 65.25 303 ARG A O 1
ATOM 2346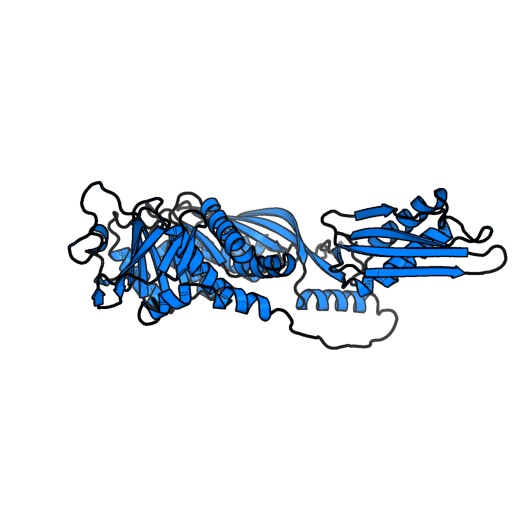 N N . VAL A 1 304 ? -13.173 -9.907 6.255 1.00 65.81 304 VAL A N 1
ATOM 2347 C CA . VAL A 1 304 ? -12.369 -8.671 6.142 1.00 65.81 304 VAL A CA 1
ATOM 2348 C C . VAL A 1 304 ? -12.369 -8.112 4.725 1.00 65.81 304 VAL A C 1
ATOM 2350 O O . VAL A 1 304 ? -12.436 -6.897 4.557 1.00 65.81 304 VAL A O 1
ATOM 2353 N N . ASP A 1 305 ? -12.349 -8.993 3.717 1.00 71.69 305 ASP A N 1
ATOM 2354 C CA . ASP A 1 305 ? -12.262 -8.622 2.295 1.00 71.69 305 ASP A CA 1
ATOM 2355 C C . ASP A 1 305 ? -13.306 -7.568 1.916 1.00 71.69 305 ASP A C 1
ATOM 2357 O O . ASP A 1 305 ? -13.016 -6.617 1.202 1.00 71.69 305 ASP A O 1
ATOM 2361 N N . TYR A 1 306 ? -14.512 -7.703 2.472 1.00 79.12 306 TYR A N 1
ATOM 2362 C CA . TYR A 1 306 ? -15.625 -6.796 2.230 1.00 79.12 306 TYR A CA 1
ATOM 2363 C C . TYR A 1 306 ? -15.308 -5.352 2.639 1.00 79.12 306 TYR A C 1
ATOM 2365 O O . TYR A 1 306 ? -15.640 -4.422 1.911 1.00 79.12 306 TYR A O 1
ATOM 2373 N N . ILE A 1 307 ? -14.630 -5.143 3.772 1.00 84.50 307 ILE A N 1
ATOM 2374 C CA . ILE A 1 307 ? -14.258 -3.800 4.238 1.00 84.50 307 ILE A CA 1
ATOM 2375 C C . ILE A 1 307 ? -13.185 -3.207 3.331 1.00 84.50 307 ILE A C 1
ATOM 2377 O O . ILE A 1 307 ? -13.255 -2.026 2.998 1.00 84.50 307 ILE A O 1
ATOM 2381 N N . ILE A 1 308 ? -12.214 -4.017 2.898 1.00 84.56 308 ILE A N 1
ATOM 2382 C CA . ILE A 1 308 ? -11.190 -3.577 1.944 1.00 84.56 308 ILE A CA 1
ATOM 2383 C C . ILE A 1 308 ? -11.863 -3.112 0.647 1.00 84.56 308 ILE A C 1
ATOM 2385 O O . ILE A 1 308 ? -11.613 -1.983 0.224 1.00 84.56 308 ILE A O 1
ATOM 2389 N N . SER A 1 309 ? -12.784 -3.911 0.097 1.00 85.31 309 SER A N 1
ATOM 2390 C CA . SER A 1 309 ? -13.565 -3.542 -1.088 1.00 85.31 309 SER A CA 1
ATOM 2391 C C . SER A 1 309 ? -14.352 -2.245 -0.888 1.00 85.31 309 SER A C 1
ATOM 2393 O O . SER A 1 309 ? -14.331 -1.395 -1.770 1.00 85.31 309 SER A O 1
ATOM 2395 N N . TRP A 1 310 ? -14.954 -2.014 0.286 1.00 88.06 310 TRP A N 1
ATOM 2396 C CA . TRP A 1 310 ? -15.616 -0.736 0.583 1.00 88.06 310 TRP A CA 1
ATOM 2397 C C . TRP A 1 310 ? -14.679 0.465 0.517 1.00 88.06 310 TRP A C 1
ATOM 2399 O O . TRP A 1 310 ? -15.042 1.498 -0.048 1.00 88.06 310 TRP A O 1
ATOM 2409 N N . TYR A 1 311 ? -13.484 0.360 1.107 1.00 89.62 311 TYR A N 1
ATOM 2410 C CA . TYR A 1 311 ? -12.499 1.438 1.022 1.00 89.62 311 TYR A CA 1
ATOM 2411 C C . TYR A 1 311 ? -12.082 1.690 -0.425 1.00 89.62 311 TYR A C 1
ATOM 2413 O O . TYR A 1 311 ? -11.959 2.850 -0.808 1.00 89.62 311 TYR A O 1
ATOM 2421 N N . GLU A 1 312 ? -11.870 0.637 -1.214 1.00 86.81 312 GLU A N 1
ATOM 2422 C CA . GLU A 1 312 ? -11.479 0.747 -2.621 1.00 86.81 312 GLU A CA 1
ATOM 2423 C C . GLU A 1 312 ? -12.584 1.367 -3.482 1.00 86.81 312 GLU A C 1
ATOM 2425 O O . GLU A 1 312 ? -12.319 2.312 -4.225 1.00 86.81 312 GLU A O 1
ATOM 2430 N N . GLU A 1 313 ? -13.824 0.891 -3.358 1.00 85.88 313 GLU A N 1
ATOM 2431 C CA . GLU A 1 313 ? -14.978 1.389 -4.112 1.00 85.88 313 GLU A CA 1
ATOM 2432 C C . GLU A 1 313 ? -15.282 2.850 -3.779 1.00 85.88 313 GLU A C 1
ATOM 2434 O O . GLU A 1 313 ? -15.367 3.685 -4.683 1.00 85.88 313 GLU A O 1
ATOM 2439 N N . ILE A 1 314 ? -15.366 3.194 -2.490 1.00 86.31 314 ILE A N 1
ATOM 2440 C CA . ILE A 1 314 ? -15.630 4.573 -2.062 1.00 86.31 314 ILE A CA 1
ATOM 2441 C C . ILE A 1 314 ? -14.467 5.482 -2.462 1.00 86.31 314 ILE A C 1
ATOM 2443 O O . ILE A 1 314 ? -14.695 6.578 -2.975 1.00 86.31 314 ILE A O 1
ATOM 2447 N N . PHE A 1 315 ? -13.216 5.039 -2.290 1.00 86.06 315 PHE A N 1
ATOM 2448 C CA . PHE A 1 315 ? -12.058 5.806 -2.746 1.00 86.06 315 PHE A CA 1
ATOM 2449 C C . PHE A 1 315 ? -12.116 6.049 -4.256 1.00 86.06 315 PHE A C 1
ATOM 2451 O O . PHE A 1 315 ? -11.906 7.178 -4.695 1.00 86.06 315 PHE A O 1
ATOM 2458 N N . LYS A 1 316 ? -12.435 5.026 -5.056 1.00 83.69 316 LYS A N 1
ATOM 2459 C CA . LYS A 1 316 ? -12.552 5.132 -6.514 1.00 83.69 316 LYS A CA 1
ATOM 2460 C C . LYS A 1 316 ? -13.666 6.095 -6.921 1.00 83.69 316 LYS A C 1
ATOM 2462 O O . LYS A 1 316 ? -13.442 6.930 -7.796 1.00 83.69 316 LYS A O 1
ATOM 2467 N N . ASN A 1 317 ? -14.820 6.035 -6.258 1.00 82.00 317 ASN A N 1
ATOM 2468 C CA . ASN A 1 317 ? -15.936 6.948 -6.503 1.00 82.00 317 ASN A CA 1
ATOM 2469 C C . ASN A 1 317 ? -15.563 8.401 -6.160 1.00 82.00 317 ASN A C 1
ATOM 2471 O O . ASN A 1 317 ? -15.858 9.311 -6.935 1.00 82.00 317 ASN A O 1
ATOM 2475 N N . LEU A 1 318 ? -14.829 8.625 -5.065 1.00 77.19 318 LEU A N 1
ATOM 2476 C CA . LEU A 1 318 ? -14.314 9.949 -4.690 1.00 77.19 318 LEU A CA 1
ATOM 2477 C C . LEU A 1 318 ? -13.203 10.447 -5.633 1.00 77.19 318 LEU A C 1
ATOM 2479 O O . LEU A 1 318 ? -13.129 11.640 -5.936 1.00 77.19 318 LEU A O 1
ATOM 2483 N N . ALA A 1 319 ? -12.340 9.546 -6.108 1.00 72.81 319 ALA A N 1
ATOM 2484 C CA . ALA A 1 319 ? -11.182 9.858 -6.942 1.00 72.81 319 ALA A CA 1
ATOM 2485 C C . ALA A 1 319 ? -11.500 9.960 -8.443 1.00 72.81 319 ALA A C 1
ATOM 2487 O O . ALA A 1 319 ? -10.681 10.497 -9.186 1.00 72.81 319 ALA A O 1
ATOM 2488 N N . GLY A 1 320 ? -12.669 9.492 -8.901 1.00 61.91 320 GLY A N 1
ATOM 2489 C CA . GLY A 1 320 ? -13.046 9.330 -10.316 1.00 61.91 320 GLY A CA 1
ATOM 2490 C C . GLY A 1 320 ? -13.025 10.586 -11.205 1.00 61.91 320 GLY A C 1
ATOM 2491 O O . GLY A 1 320 ? -13.362 10.501 -12.382 1.00 61.91 320 GLY A O 1
ATOM 2492 N N . ARG A 1 321 ? -12.624 11.753 -10.681 1.00 54.31 321 ARG A N 1
ATOM 2493 C CA . ARG A 1 321 ? -12.440 13.012 -11.429 1.00 54.31 321 ARG A CA 1
ATOM 2494 C C . ARG A 1 321 ? -11.008 13.572 -11.384 1.00 54.31 321 ARG A C 1
ATOM 2496 O O . ARG A 1 321 ? -10.782 14.668 -11.887 1.00 54.31 321 ARG A O 1
ATOM 2503 N N . GLU A 1 322 ? -10.057 12.868 -10.772 1.00 57.62 322 GLU A N 1
ATOM 2504 C CA . GLU A 1 322 ? -8.667 13.311 -10.591 1.00 57.62 322 GLU A CA 1
ATOM 2505 C C . GLU A 1 322 ? -7.699 12.525 -11.499 1.00 57.62 322 GLU A C 1
ATOM 2507 O O . GLU A 1 322 ? -7.986 11.414 -11.945 1.00 57.62 322 GLU A O 1
ATOM 2512 N N . ASN A 1 323 ? -6.519 13.089 -11.780 1.00 58.75 323 ASN A N 1
ATOM 2513 C CA . ASN A 1 323 ? -5.502 12.414 -12.595 1.00 58.75 323 ASN A CA 1
ATOM 2514 C C . ASN A 1 323 ? -5.052 11.081 -11.960 1.00 58.75 323 ASN A C 1
ATOM 2516 O O . ASN A 1 323 ? -4.644 11.047 -10.797 1.00 58.75 323 ASN A O 1
ATOM 2520 N N . LEU A 1 324 ? -5.004 10.013 -12.767 1.00 55.66 324 LEU A N 1
ATOM 2521 C CA . LEU A 1 324 ? -4.686 8.626 -12.373 1.00 55.66 324 LEU A CA 1
ATOM 2522 C C . LEU A 1 324 ? -3.425 8.492 -11.496 1.00 55.66 324 LEU A C 1
ATOM 2524 O O . LEU A 1 324 ? -3.443 7.827 -10.463 1.00 55.66 324 LEU A O 1
ATOM 2528 N N . LYS A 1 325 ? -2.339 9.190 -11.857 1.00 52.34 325 LYS A N 1
ATOM 2529 C CA . LYS A 1 325 ? -1.069 9.159 -11.108 1.00 52.34 325 LYS A CA 1
ATOM 2530 C C . LYS A 1 325 ? -1.191 9.761 -9.704 1.00 52.34 325 LYS A C 1
ATOM 2532 O O . LYS A 1 325 ? -0.614 9.244 -8.755 1.00 52.34 325 LYS A O 1
ATOM 2537 N N . SER A 1 326 ? -1.955 10.844 -9.561 1.00 64.62 326 SER A N 1
ATOM 2538 C CA . SER A 1 326 ? -2.199 11.473 -8.260 1.00 64.62 326 SER A CA 1
ATOM 2539 C C . SER A 1 326 ? -3.151 10.643 -7.402 1.00 64.62 326 SER A C 1
ATOM 2541 O O . SER A 1 326 ? -2.963 10.578 -6.191 1.00 64.62 326 SER A O 1
ATOM 2543 N N . ALA A 1 327 ? -4.125 9.970 -8.019 1.00 70.25 327 ALA A N 1
ATOM 2544 C CA . ALA A 1 327 ? -5.021 9.056 -7.320 1.00 70.25 327 ALA A CA 1
ATOM 2545 C C . ALA A 1 327 ? -4.262 7.859 -6.721 1.00 70.25 327 ALA A C 1
ATOM 2547 O O . ALA A 1 327 ? -4.465 7.556 -5.550 1.00 70.25 327 ALA A O 1
ATOM 2548 N N . MET A 1 328 ? -3.330 7.242 -7.458 1.00 68.75 328 MET A N 1
ATOM 2549 C CA . MET A 1 328 ? -2.522 6.124 -6.940 1.00 68.75 328 MET A CA 1
ATOM 2550 C C . MET A 1 328 ? -1.645 6.521 -5.743 1.00 68.75 328 MET A C 1
ATOM 2552 O O . MET A 1 328 ? -1.623 5.821 -4.736 1.00 68.75 328 MET A O 1
ATOM 2556 N N . GLU A 1 329 ? -0.973 7.677 -5.794 1.00 69.06 329 GLU A N 1
ATOM 2557 C CA . GLU A 1 329 ? -0.161 8.148 -4.659 1.00 69.06 329 GLU A CA 1
ATOM 2558 C C . GLU A 1 329 ? -1.006 8.382 -3.393 1.00 69.06 329 GLU A C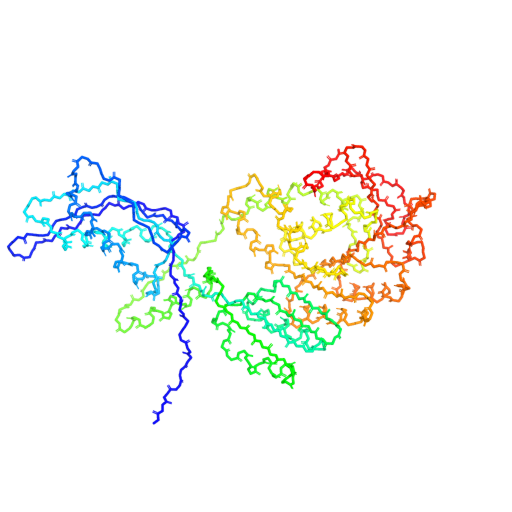 1
ATOM 2560 O O . GLU A 1 329 ? -0.544 8.131 -2.278 1.00 69.06 329 GLU A O 1
ATOM 2565 N N . ILE A 1 330 ? -2.238 8.881 -3.547 1.00 77.38 330 ILE A N 1
ATOM 2566 C CA . ILE A 1 330 ? -3.165 9.089 -2.427 1.00 77.38 330 ILE A CA 1
ATOM 2567 C C . ILE A 1 330 ? -3.705 7.746 -1.934 1.00 77.38 330 ILE A C 1
ATOM 2569 O O . ILE A 1 330 ? -3.756 7.537 -0.724 1.00 77.38 330 ILE A O 1
ATOM 2573 N N . HIS A 1 331 ? -4.039 6.827 -2.838 1.00 82.81 331 HIS A N 1
ATOM 2574 C CA . HIS A 1 331 ? -4.475 5.475 -2.502 1.00 82.81 331 HIS A CA 1
ATOM 2575 C C . HIS A 1 331 ? -3.439 4.760 -1.628 1.00 82.81 331 HIS A C 1
ATOM 2577 O O . HIS A 1 331 ? -3.747 4.334 -0.517 1.00 82.81 331 HIS A O 1
ATOM 2583 N N . ASP A 1 332 ? -2.176 4.733 -2.057 1.00 74.00 332 ASP A N 1
ATOM 2584 C CA . ASP A 1 332 ? -1.104 4.088 -1.295 1.00 74.00 332 ASP A CA 1
ATOM 2585 C C . ASP A 1 332 ? -0.901 4.720 0.085 1.00 74.00 332 ASP A C 1
ATOM 2587 O O . ASP A 1 332 ? -0.417 4.073 1.013 1.00 74.00 332 ASP A O 1
ATOM 2591 N N . ARG A 1 333 ? -1.216 6.009 0.236 1.00 79.69 333 ARG A N 1
ATOM 2592 C CA . ARG A 1 333 ? -1.173 6.693 1.534 1.00 79.69 333 ARG A CA 1
ATOM 2593 C C . ARG A 1 333 ? -2.359 6.322 2.417 1.00 79.69 333 ARG A C 1
ATOM 2595 O O . ARG A 1 333 ? -2.156 6.105 3.606 1.00 79.69 333 ARG A O 1
ATOM 2602 N N . VAL A 1 334 ? -3.565 6.254 1.852 1.00 85.06 334 VAL A N 1
ATOM 2603 C CA . VAL A 1 334 ? -4.780 5.802 2.549 1.00 85.06 334 VAL A CA 1
ATOM 2604 C C . VAL A 1 334 ? -4.562 4.402 3.104 1.00 85.06 334 VAL A C 1
ATOM 2606 O O . VAL A 1 334 ? -4.796 4.176 4.286 1.00 85.06 334 VAL A O 1
ATOM 2609 N N . VAL A 1 335 ? -4.042 3.495 2.276 1.00 81.94 335 VAL A N 1
ATOM 2610 C CA . VAL A 1 335 ? -3.740 2.121 2.681 1.00 81.94 335 VAL A CA 1
ATOM 2611 C C . VAL A 1 335 ? -2.662 2.101 3.774 1.00 81.94 335 VAL A C 1
ATOM 2613 O O . VAL A 1 335 ? -2.855 1.451 4.793 1.00 81.94 335 VAL A O 1
ATOM 2616 N N . ARG A 1 336 ? -1.579 2.884 3.641 1.00 80.69 336 ARG A N 1
ATOM 2617 C CA . ARG A 1 336 ? -0.502 2.967 4.655 1.00 80.69 336 ARG A CA 1
ATOM 2618 C C . ARG A 1 336 ? -0.917 3.519 6.013 1.00 80.69 336 ARG A C 1
ATOM 2620 O O . ARG A 1 336 ? -0.351 3.117 7.024 1.00 80.69 336 ARG A O 1
ATOM 2627 N N . ASN A 1 337 ? -1.868 4.441 6.042 1.00 87.56 337 ASN A N 1
ATOM 2628 C CA . ASN A 1 337 ? -2.327 5.068 7.278 1.00 87.56 337 ASN A CA 1
ATOM 2629 C C . ASN A 1 337 ? -3.550 4.362 7.878 1.00 87.56 337 ASN A C 1
ATOM 2631 O O . ASN A 1 337 ? -4.146 4.881 8.819 1.00 87.56 337 ASN A O 1
ATOM 2635 N N . ARG A 1 338 ? -3.933 3.189 7.365 1.00 92.50 338 ARG A N 1
ATOM 2636 C CA . ARG A 1 338 ? -5.089 2.429 7.836 1.00 92.50 338 ARG A CA 1
ATOM 2637 C C . ARG A 1 338 ? -4.670 1.029 8.263 1.00 92.50 338 ARG A C 1
ATOM 2639 O O . ARG A 1 338 ? -4.001 0.332 7.514 1.00 92.50 338 ARG A O 1
ATOM 2646 N N . VAL A 1 339 ? -5.163 0.582 9.413 1.00 88.94 339 VAL A N 1
ATOM 2647 C CA . VAL A 1 339 ? -5.101 -0.830 9.825 1.00 88.94 339 VAL A CA 1
ATOM 2648 C C . VAL A 1 339 ? -6.521 -1.373 9.921 1.00 88.94 339 VAL A C 1
ATOM 2650 O O . VAL A 1 339 ? -7.383 -0.706 10.485 1.00 88.94 339 VAL A O 1
ATOM 2653 N N . ILE A 1 340 ? -6.773 -2.564 9.371 1.00 90.50 340 ILE A N 1
ATOM 2654 C CA . ILE A 1 340 ? -8.047 -3.278 9.533 1.00 90.50 340 ILE A CA 1
ATOM 2655 C C . ILE A 1 340 ? -7.798 -4.523 10.389 1.00 90.50 340 ILE A C 1
ATOM 2657 O O . ILE A 1 340 ? -6.916 -5.325 10.080 1.00 90.50 340 ILE A O 1
ATOM 2661 N N . MET A 1 341 ? -8.577 -4.677 11.455 1.00 88.75 341 MET A N 1
ATOM 2662 C CA . MET A 1 341 ? -8.516 -5.798 12.394 1.00 88.75 341 MET A CA 1
ATOM 2663 C C . MET A 1 341 ? -9.870 -6.499 12.429 1.00 88.75 341 MET A C 1
ATOM 2665 O O . MET A 1 341 ? -10.896 -5.823 12.415 1.00 88.75 341 MET A O 1
ATOM 2669 N N . ASN A 1 342 ? -9.890 -7.828 12.495 1.00 89.19 342 ASN A N 1
ATOM 2670 C CA . ASN A 1 342 ? -11.124 -8.600 12.595 1.00 89.19 342 ASN A CA 1
ATOM 2671 C C . ASN A 1 342 ? -11.136 -9.467 13.850 1.00 89.19 342 ASN A C 1
ATOM 2673 O O . ASN A 1 342 ? -10.197 -10.226 14.084 1.00 89.19 342 ASN A O 1
ATOM 2677 N N . PHE A 1 343 ? -12.225 -9.363 14.604 1.00 86.50 343 PHE A N 1
ATOM 2678 C CA . PHE A 1 343 ? -12.495 -10.136 15.805 1.00 86.50 343 PHE A CA 1
ATOM 2679 C C . PHE A 1 343 ? -13.893 -10.748 15.723 1.00 86.50 343 PHE A C 1
ATOM 2681 O O . PHE A 1 343 ? -14.792 -10.213 15.082 1.00 86.50 343 PHE A O 1
ATOM 2688 N N . ARG A 1 344 ? -14.124 -11.844 16.443 1.00 83.12 344 ARG A N 1
ATOM 2689 C CA . ARG A 1 344 ? -15.484 -12.323 16.722 1.00 83.12 344 ARG A CA 1
ATOM 2690 C C . ARG A 1 344 ? -15.917 -11.767 18.067 1.00 83.12 344 ARG A C 1
ATOM 2692 O O . ARG A 1 344 ? -15.160 -11.877 19.019 1.00 83.12 344 ARG A O 1
ATOM 2699 N N . GLN A 1 345 ? -17.102 -11.169 18.153 1.00 81.75 345 GLN A N 1
ATOM 2700 C CA . GLN A 1 345 ? -17.572 -10.608 19.425 1.00 81.75 345 GLN A CA 1
ATOM 2701 C C . GLN A 1 345 ? -17.954 -11.713 20.417 1.00 81.75 345 GLN A C 1
ATOM 2703 O O . GLN A 1 345 ? -17.650 -11.629 21.602 1.00 81.75 345 GLN A O 1
ATOM 2708 N N . GLU A 1 346 ? -18.586 -12.783 19.933 1.00 77.38 346 GLU A N 1
ATOM 2709 C CA . GLU A 1 346 ? -18.846 -13.964 20.751 1.00 77.38 346 GLU A CA 1
ATOM 2710 C C . GLU A 1 346 ? -17.551 -14.752 20.980 1.00 77.38 346 GLU A C 1
ATOM 2712 O O . GLU A 1 346 ? -16.873 -15.156 20.035 1.00 77.38 346 GLU A O 1
ATOM 2717 N N . GLY A 1 347 ? -17.228 -14.991 22.252 1.00 73.62 347 GLY A N 1
ATOM 2718 C CA . GLY A 1 347 ? -16.080 -15.800 22.666 1.00 73.62 347 GLY A CA 1
ATOM 2719 C C . GLY A 1 347 ? -14.756 -15.044 22.803 1.00 73.62 347 GLY A C 1
ATOM 2720 O O . GLY A 1 347 ? -13.792 -15.645 23.272 1.00 73.62 347 GLY A O 1
ATOM 2721 N N . LEU A 1 348 ? -14.698 -13.750 22.464 1.00 79.56 348 LEU A N 1
ATOM 2722 C CA . LEU A 1 348 ? -13.492 -12.929 22.612 1.00 79.56 348 LEU A CA 1
ATOM 2723 C C . LEU A 1 348 ? -13.760 -11.744 23.559 1.00 79.56 348 LEU A C 1
ATOM 2725 O O . LEU A 1 348 ? -14.574 -10.881 23.236 1.00 79.56 348 LEU A O 1
ATOM 2729 N N . PRO A 1 349 ? -13.097 -11.673 24.729 1.00 88.31 349 PRO A N 1
ATOM 2730 C CA . PRO A 1 349 ? -13.296 -10.576 25.674 1.00 88.31 349 PRO A CA 1
ATOM 2731 C C . PRO A 1 349 ? -12.874 -9.224 25.091 1.00 88.31 349 PRO A C 1
ATOM 2733 O O . PRO A 1 349 ? -11.805 -9.114 24.484 1.00 88.31 349 PRO A O 1
ATOM 2736 N N . THR A 1 350 ? -13.642 -8.166 25.353 1.00 91.88 350 THR A N 1
ATOM 2737 C CA . THR A 1 350 ? -13.324 -6.798 24.902 1.00 91.88 350 THR A CA 1
ATOM 2738 C C . THR A 1 350 ? -11.928 -6.349 25.339 1.00 91.88 350 THR A C 1
ATOM 2740 O O . THR A 1 350 ? -11.217 -5.695 24.578 1.00 91.88 350 THR A O 1
ATOM 2743 N N . GLU A 1 351 ? -11.456 -6.768 26.516 1.00 92.00 351 GLU A N 1
ATOM 2744 C CA . GLU A 1 351 ? -10.101 -6.478 26.988 1.00 92.00 351 GLU A CA 1
ATOM 2745 C C . GLU A 1 351 ? -9.010 -7.001 26.037 1.00 92.00 351 GLU A C 1
ATOM 2747 O O . GLU A 1 351 ? -7.943 -6.399 25.934 1.00 92.00 351 GLU A O 1
ATOM 2752 N N . GLN A 1 352 ? -9.247 -8.107 25.327 1.00 85.62 352 GLN A N 1
ATOM 2753 C CA . GLN A 1 352 ? -8.304 -8.649 24.344 1.00 85.62 352 GLN A CA 1
ATOM 2754 C C . GLN A 1 352 ? -8.259 -7.805 23.067 1.00 85.62 352 GLN A C 1
ATOM 2756 O O . GLN A 1 352 ? -7.169 -7.551 22.543 1.00 85.62 352 GLN A O 1
ATOM 2761 N N . VAL A 1 353 ? -9.411 -7.298 22.618 1.00 90.50 353 VAL A N 1
ATOM 2762 C CA . VAL A 1 353 ? -9.485 -6.322 21.519 1.00 90.50 353 VAL A CA 1
ATOM 2763 C C . VAL A 1 353 ? -8.706 -5.062 21.893 1.00 90.50 353 VAL A C 1
ATOM 2765 O O . VAL A 1 353 ? -7.826 -4.632 21.147 1.00 90.50 353 VAL A O 1
ATOM 2768 N N . LEU A 1 354 ? -8.956 -4.517 23.087 1.00 94.31 354 LEU A N 1
ATOM 2769 C CA . LEU A 1 354 ? -8.278 -3.317 23.582 1.00 94.31 354 LEU A CA 1
ATOM 2770 C C . LEU A 1 354 ? -6.768 -3.523 23.754 1.00 94.31 354 LEU A C 1
ATOM 2772 O O . LEU A 1 354 ? -6.000 -2.655 23.358 1.00 94.31 354 LEU A O 1
ATOM 2776 N N . ARG A 1 355 ? -6.309 -4.685 24.245 1.00 88.75 355 ARG A N 1
ATOM 2777 C CA . ARG A 1 355 ? -4.869 -5.016 24.293 1.00 88.75 355 ARG A CA 1
ATOM 2778 C C . ARG A 1 355 ? -4.224 -5.032 22.906 1.00 88.75 355 ARG A C 1
ATOM 2780 O O . ARG A 1 355 ? -3.086 -4.593 22.749 1.00 88.75 355 ARG A O 1
ATOM 2787 N N . SER A 1 356 ? -4.941 -5.529 21.902 1.00 85.69 356 SER A N 1
ATOM 2788 C CA . SER A 1 356 ? -4.445 -5.564 20.523 1.00 85.69 356 SER A CA 1
ATOM 2789 C C . SER A 1 356 ? -4.354 -4.154 19.925 1.00 85.69 356 SER A C 1
ATOM 2791 O O . SER A 1 356 ? -3.379 -3.836 19.241 1.00 85.69 356 SER A O 1
ATOM 2793 N N . LEU A 1 357 ? -5.320 -3.283 20.238 1.00 91.00 357 LEU A N 1
ATOM 2794 C CA . LEU A 1 357 ? -5.265 -1.856 19.905 1.00 91.00 357 LEU A CA 1
ATOM 2795 C C . LEU A 1 357 ? -4.106 -1.153 20.624 1.00 91.00 357 LEU A C 1
ATOM 2797 O O . LEU A 1 357 ? -3.346 -0.427 19.987 1.00 91.00 357 LEU A O 1
ATOM 2801 N N . GLU A 1 358 ? -3.920 -1.418 21.915 1.00 90.69 358 GLU A N 1
ATOM 2802 C CA . GLU A 1 358 ? -2.848 -0.840 22.732 1.00 90.69 358 GLU A CA 1
ATOM 2803 C C . GLU A 1 358 ? -1.466 -1.122 22.143 1.00 90.69 358 GLU A C 1
ATOM 2805 O O . GLU A 1 358 ? -0.626 -0.230 22.002 1.00 90.69 358 GLU A O 1
ATOM 2810 N N . ALA A 1 359 ? -1.243 -2.365 21.718 1.00 79.44 359 ALA A N 1
ATOM 2811 C CA . ALA A 1 359 ? 0.017 -2.767 21.118 1.00 79.44 359 ALA A CA 1
ATOM 2812 C C . ALA A 1 359 ? 0.310 -2.042 19.792 1.00 79.44 359 ALA A C 1
ATOM 2814 O O . ALA A 1 359 ? 1.470 -1.743 19.497 1.00 79.44 359 ALA A O 1
ATOM 2815 N N . LEU A 1 360 ? -0.724 -1.724 19.005 1.00 82.06 360 LEU A N 1
ATOM 2816 C CA . LEU A 1 360 ? -0.589 -0.918 17.790 1.00 82.06 360 LEU A CA 1
ATOM 2817 C C . LEU A 1 360 ? -0.285 0.549 18.111 1.00 82.06 360 LEU A C 1
ATOM 2819 O O . LEU A 1 360 ? 0.617 1.132 17.503 1.00 82.06 360 LEU A O 1
ATOM 2823 N N . LEU A 1 361 ? -1.020 1.138 19.056 1.00 85.44 361 LEU A N 1
ATOM 2824 C CA . LEU A 1 361 ? -0.906 2.553 19.414 1.00 85.44 361 LEU A CA 1
ATOM 2825 C C . LEU A 1 361 ? 0.440 2.867 20.083 1.00 85.44 361 LEU A C 1
ATOM 2827 O O . LEU A 1 361 ? 1.122 3.812 19.679 1.00 85.44 361 LEU A O 1
ATOM 2831 N N . GLY A 1 362 ? 0.832 2.068 21.079 1.00 80.12 362 GLY A N 1
ATOM 2832 C CA . GLY A 1 362 ? 2.051 2.258 21.862 1.00 80.12 362 GLY A CA 1
ATOM 2833 C C . GLY A 1 362 ? 3.293 1.698 21.155 1.00 80.12 362 GLY A C 1
ATOM 2834 O O . GLY A 1 362 ? 3.933 2.425 20.390 1.00 80.12 362 GLY A O 1
ATOM 2835 N N . PRO A 1 363 ? 3.668 0.422 21.379 1.00 65.50 363 PRO A N 1
ATOM 2836 C CA . PRO A 1 363 ? 4.855 -0.195 20.772 1.00 65.50 363 PRO A CA 1
ATOM 2837 C C . PRO A 1 363 ? 4.894 -0.138 19.238 1.00 65.50 363 PRO A C 1
ATOM 2839 O O . PRO A 1 363 ? 5.964 0.026 18.647 1.00 65.50 363 PRO A O 1
ATOM 2842 N N . GLY A 1 364 ? 3.734 -0.258 18.586 1.00 64.31 364 GLY A N 1
ATOM 2843 C CA . GLY A 1 364 ? 3.592 -0.141 17.136 1.00 64.31 364 GLY A CA 1
ATOM 2844 C C . GLY A 1 364 ? 3.713 1.289 16.603 1.00 64.31 364 GLY A C 1
ATOM 2845 O O . GLY A 1 364 ? 3.844 1.455 15.389 1.00 64.31 364 GLY A O 1
ATOM 2846 N N . ASN A 1 365 ? 3.704 2.304 17.482 1.00 77.12 365 ASN A N 1
ATOM 2847 C CA . ASN A 1 365 ? 3.771 3.738 17.170 1.00 77.12 365 ASN A CA 1
ATOM 2848 C C . ASN A 1 365 ? 2.769 4.163 16.075 1.00 77.12 365 ASN A C 1
ATOM 2850 O O . ASN A 1 365 ? 3.030 5.079 15.286 1.00 77.12 365 ASN A O 1
ATOM 2854 N N . PHE A 1 366 ? 1.615 3.495 16.012 1.00 82.56 366 PHE A N 1
ATOM 2855 C CA . PHE A 1 366 ? 0.550 3.807 15.072 1.00 82.56 366 PHE A CA 1
ATOM 2856 C C . PHE A 1 366 ? -0.369 4.861 15.688 1.00 82.56 366 PHE A C 1
ATOM 2858 O O . PHE A 1 366 ? -1.241 4.564 16.494 1.00 82.56 366 PHE A O 1
ATOM 2865 N N . ARG A 1 367 ? -0.157 6.131 15.336 1.00 87.38 367 ARG A N 1
ATOM 2866 C CA . ARG A 1 367 ? -0.783 7.288 16.006 1.00 87.38 367 ARG A CA 1
ATOM 2867 C C . ARG A 1 367 ? -2.212 7.564 15.535 1.00 87.38 367 ARG A C 1
ATOM 2869 O O . ARG A 1 367 ? -2.514 8.672 15.086 1.00 87.38 367 ARG A O 1
ATOM 2876 N N . ALA A 1 368 ? -3.074 6.556 15.592 1.00 90.69 368 ALA A N 1
ATOM 2877 C CA . ALA A 1 368 ? -4.483 6.734 15.288 1.00 90.69 368 ALA A CA 1
ATOM 2878 C C . ALA A 1 368 ? -5.168 7.585 16.363 1.00 90.69 368 ALA A C 1
ATOM 2880 O O . ALA A 1 368 ? -4.837 7.496 17.541 1.00 90.69 368 ALA A O 1
ATOM 2881 N N . LYS A 1 369 ? -6.119 8.420 15.936 1.00 90.62 369 LYS A N 1
ATOM 2882 C CA . LYS A 1 369 ? -7.022 9.164 16.836 1.00 90.62 369 LYS A CA 1
ATOM 2883 C C . LYS A 1 369 ? -8.484 8.765 16.679 1.00 90.62 369 LYS A C 1
ATOM 2885 O O . LYS A 1 369 ? -9.286 9.068 17.549 1.00 90.62 369 LYS A O 1
ATOM 2890 N N . THR A 1 370 ? -8.806 8.091 15.582 1.00 95.12 370 THR A N 1
ATOM 2891 C CA . THR A 1 370 ? -10.150 7.626 15.253 1.00 95.12 370 THR A CA 1
ATOM 2892 C C . THR A 1 370 ? -10.099 6.115 15.096 1.00 95.12 370 THR A C 1
ATOM 2894 O O . THR A 1 370 ? -9.271 5.599 14.336 1.00 95.12 370 THR A O 1
ATOM 2897 N N . ILE A 1 371 ? -10.986 5.418 15.803 1.00 96.81 371 ILE A N 1
ATOM 2898 C CA . ILE A 1 371 ? -11.192 3.980 15.667 1.00 96.81 371 ILE A CA 1
ATOM 2899 C C . ILE A 1 371 ? -12.614 3.730 15.176 1.00 96.81 371 ILE A C 1
ATOM 2901 O O . ILE A 1 371 ? -13.589 4.190 15.765 1.00 96.81 371 ILE A O 1
ATOM 2905 N N . ILE A 1 372 ? -12.733 3.004 14.072 1.00 96.81 372 ILE A N 1
ATOM 2906 C CA . ILE A 1 372 ? -14.014 2.516 13.567 1.00 96.81 372 ILE A CA 1
ATOM 2907 C C . ILE A 1 372 ? -14.261 1.131 14.154 1.00 96.81 372 ILE A C 1
ATOM 2909 O O . ILE A 1 372 ? -13.343 0.319 14.186 1.00 96.81 372 ILE A O 1
ATOM 2913 N N . VAL A 1 373 ? -15.484 0.857 14.591 1.00 95.75 373 VAL A N 1
ATOM 2914 C CA . VAL A 1 373 ? -15.936 -0.438 15.098 1.00 95.75 373 VAL A CA 1
ATOM 2915 C C . VAL A 1 373 ? -17.189 -0.853 14.330 1.00 95.75 373 VAL A C 1
ATOM 2917 O O . VAL A 1 373 ? -18.314 -0.491 14.674 1.00 95.75 373 VAL A O 1
ATOM 2920 N N . ASP A 1 374 ? -17.004 -1.598 13.248 1.00 93.44 374 ASP A N 1
ATOM 2921 C CA . ASP A 1 374 ? -18.104 -2.049 12.399 1.00 93.44 374 ASP A CA 1
ATOM 2922 C C . ASP A 1 374 ? -18.581 -3.451 12.802 1.00 93.44 374 ASP A C 1
ATOM 2924 O O . ASP A 1 374 ? -17.786 -4.356 13.043 1.00 93.44 374 ASP A O 1
ATOM 2928 N N . GLY A 1 375 ? -19.896 -3.649 12.860 1.00 90.19 375 GLY A N 1
ATOM 2929 C CA . GLY A 1 375 ? -20.528 -4.942 13.107 1.00 90.19 375 GLY A CA 1
ATOM 2930 C C . GLY A 1 375 ? -20.723 -5.301 14.580 1.00 90.19 375 GLY A C 1
ATOM 2931 O O . GLY A 1 375 ? -21.057 -6.449 14.850 1.00 90.19 375 GLY A O 1
ATOM 2932 N N . PHE A 1 376 ? -20.539 -4.360 15.511 1.00 92.81 376 PHE A N 1
ATOM 2933 C CA . PHE A 1 376 ? -20.764 -4.599 16.940 1.00 92.81 376 PHE A CA 1
ATOM 2934 C C . PHE A 1 376 ? -22.243 -4.923 17.219 1.00 92.81 376 PHE A C 1
ATOM 2936 O O . PHE A 1 376 ? -23.153 -4.181 16.832 1.00 92.81 376 PHE A O 1
ATOM 2943 N N . ASP A 1 377 ? -22.494 -6.053 17.871 1.00 91.56 377 ASP A N 1
ATOM 2944 C CA . ASP A 1 377 ? -23.818 -6.544 18.219 1.00 91.56 377 ASP A CA 1
ATOM 2945 C C . ASP A 1 377 ? -24.264 -5.988 19.577 1.00 91.56 377 ASP A C 1
ATOM 2947 O O . ASP A 1 377 ? -23.887 -6.480 20.641 1.00 91.56 377 ASP A O 1
ATOM 2951 N N . PHE A 1 378 ? -25.098 -4.949 19.524 1.00 93.50 378 PHE A N 1
ATOM 2952 C CA . PHE A 1 378 ? -25.720 -4.320 20.694 1.00 93.50 378 PHE A CA 1
ATOM 2953 C C . PHE A 1 378 ? -26.879 -5.140 21.292 1.00 93.50 378 PHE A C 1
ATOM 2955 O O . PHE A 1 378 ? -27.441 -4.726 22.302 1.00 93.50 378 PHE A O 1
ATOM 2962 N N . TYR A 1 379 ? -27.263 -6.276 20.692 1.00 90.06 379 TYR A N 1
ATOM 2963 C CA . TYR A 1 379 ? -28.252 -7.189 21.285 1.00 90.06 379 TYR A CA 1
ATOM 2964 C C . TYR A 1 379 ? -27.635 -8.135 22.326 1.00 90.06 379 TYR A C 1
ATOM 2966 O O . TYR A 1 379 ? -28.369 -8.815 23.044 1.00 90.06 379 TYR A O 1
ATOM 2974 N N . LEU A 1 380 ? -26.303 -8.174 22.428 1.00 88.06 380 LEU A N 1
ATOM 2975 C CA . LEU A 1 380 ? -25.594 -8.850 23.511 1.00 88.06 380 LEU A CA 1
ATOM 2976 C C . LEU A 1 380 ? -25.495 -7.935 24.753 1.00 88.06 380 LEU A C 1
ATOM 2978 O O . LEU A 1 380 ? -25.612 -6.714 24.631 1.00 88.06 380 LEU A O 1
ATOM 2982 N N . PRO A 1 381 ? -25.261 -8.477 25.964 1.00 87.00 381 PRO A N 1
ATOM 2983 C CA . PRO A 1 381 ? -25.024 -7.667 27.161 1.00 87.00 381 PRO A CA 1
ATOM 2984 C C . PRO A 1 381 ? -23.699 -6.878 27.095 1.00 87.00 381 PRO A C 1
ATOM 2986 O O . PRO A 1 381 ? -22.675 -7.329 27.592 1.00 87.00 381 PRO A O 1
ATOM 2989 N N . VAL A 1 382 ? -23.729 -5.673 26.516 1.00 92.25 382 VAL A N 1
ATOM 2990 C CA . VAL A 1 382 ? -22.517 -4.891 26.176 1.00 92.25 382 VAL A CA 1
ATOM 2991 C C . VAL A 1 382 ? -22.200 -3.716 27.112 1.00 92.25 382 VAL A C 1
ATOM 2993 O O . VAL A 1 382 ? -21.306 -2.926 26.826 1.00 92.25 382 VAL A O 1
ATOM 2996 N N . ALA A 1 383 ? -22.903 -3.558 28.240 1.00 93.12 383 ALA A N 1
ATOM 2997 C CA . ALA A 1 383 ? -22.701 -2.401 29.130 1.00 93.12 383 ALA A CA 1
ATOM 2998 C C . ALA A 1 383 ? -21.246 -2.285 29.626 1.00 93.12 383 ALA A C 1
ATOM 3000 O O . ALA A 1 383 ? -20.636 -1.221 29.532 1.00 93.12 383 ALA A O 1
ATOM 3001 N N . ARG A 1 384 ? -20.671 -3.406 30.082 1.00 93.94 384 ARG A N 1
ATOM 3002 C CA . ARG A 1 384 ? -19.268 -3.480 30.510 1.00 93.94 384 ARG A CA 1
ATOM 3003 C C . ARG A 1 384 ? -18.303 -3.221 29.351 1.00 93.94 384 ARG A C 1
ATOM 3005 O O . ARG A 1 384 ? -17.293 -2.553 29.539 1.00 93.94 384 ARG A O 1
ATOM 3012 N N . ASP A 1 385 ? -18.610 -3.724 28.158 1.00 94.50 385 ASP A N 1
ATOM 3013 C CA . ASP A 1 385 ? -17.769 -3.515 26.977 1.00 94.50 385 ASP A CA 1
ATOM 3014 C C . ASP A 1 385 ? -17.697 -2.029 26.613 1.00 94.50 385 ASP A C 1
ATOM 3016 O O . ASP A 1 385 ? -16.614 -1.492 26.393 1.00 94.50 385 ASP A O 1
ATOM 3020 N N . LEU A 1 386 ? -18.843 -1.343 26.605 1.00 96.56 386 LEU A N 1
ATOM 3021 C CA . LEU A 1 386 ? -18.923 0.090 26.326 1.00 96.56 386 LEU A CA 1
ATOM 3022 C C . LEU A 1 386 ? -18.201 0.928 27.386 1.00 96.56 386 LEU A C 1
ATOM 3024 O O . LEU A 1 386 ? -17.535 1.898 27.030 1.00 96.56 386 LEU A O 1
ATOM 3028 N N . GLU A 1 387 ? -18.268 0.541 28.662 1.00 96.31 387 GLU A N 1
ATOM 3029 C CA . GLU A 1 387 ? -17.483 1.168 29.732 1.00 96.31 387 GLU A CA 1
ATOM 3030 C C . GLU A 1 387 ? -15.972 1.032 29.480 1.00 96.31 387 GLU A C 1
ATOM 3032 O O . GLU A 1 387 ? -15.234 2.018 29.561 1.00 96.31 387 GLU A O 1
ATOM 3037 N N . LEU A 1 388 ? -15.510 -0.167 29.107 1.00 96.94 388 LEU A N 1
ATOM 3038 C CA . LEU A 1 388 ? -14.109 -0.415 28.764 1.00 96.94 388 LEU A CA 1
ATOM 3039 C C . LEU A 1 388 ? -13.667 0.409 27.549 1.00 96.94 388 LEU A C 1
ATOM 3041 O O . LEU A 1 388 ? -12.615 1.048 27.600 1.00 96.94 388 LEU A O 1
ATOM 3045 N N . PHE A 1 389 ? -14.475 0.454 26.484 1.00 97.19 389 PHE A N 1
ATOM 3046 C CA . PHE A 1 389 ? -14.202 1.295 25.315 1.00 97.19 389 PHE A CA 1
ATOM 3047 C C . PHE A 1 389 ? -14.144 2.778 25.679 1.00 97.19 389 PHE A C 1
ATOM 3049 O O . PHE A 1 389 ? -13.231 3.472 25.238 1.00 97.19 389 PHE A O 1
ATOM 3056 N N . LYS A 1 390 ? -15.076 3.269 26.504 1.00 95.94 390 LYS A N 1
ATOM 3057 C CA . LYS A 1 390 ? -15.112 4.667 26.951 1.00 95.94 390 LYS A CA 1
ATOM 3058 C C . LYS A 1 390 ? -13.859 5.033 27.743 1.00 95.94 390 LYS A C 1
ATOM 3060 O O . LYS A 1 390 ? -13.229 6.056 27.474 1.00 95.94 390 LYS A O 1
ATOM 3065 N N . LYS A 1 391 ? -13.461 4.177 28.688 1.00 96.62 391 LYS A N 1
ATOM 3066 C CA . LYS A 1 391 ? -12.244 4.367 29.483 1.00 96.62 391 LYS A CA 1
ATOM 3067 C C . LYS A 1 391 ? -10.998 4.382 28.597 1.00 96.62 391 LYS A C 1
ATOM 3069 O O . LYS A 1 391 ? -10.207 5.319 28.679 1.00 96.62 391 LYS A O 1
ATOM 3074 N N . PHE A 1 392 ? -10.872 3.403 27.703 1.00 96.62 392 PHE A N 1
ATOM 3075 C CA . PHE A 1 392 ? -9.759 3.320 26.759 1.00 96.62 392 PHE A CA 1
ATOM 3076 C C . PHE A 1 392 ? -9.702 4.543 25.830 1.00 96.62 392 PHE A C 1
ATOM 3078 O O . PHE A 1 392 ? -8.640 5.123 25.608 1.00 96.62 392 PHE A O 1
ATOM 3085 N N . ALA A 1 393 ? -10.854 5.000 25.331 1.00 96.56 393 ALA A N 1
ATOM 3086 C CA . ALA A 1 393 ? -10.949 6.208 24.521 1.00 96.56 393 ALA A CA 1
ATOM 3087 C C . ALA A 1 393 ? -10.416 7.440 25.268 1.00 96.56 393 ALA A C 1
ATOM 3089 O O . ALA A 1 393 ? -9.697 8.252 24.683 1.00 96.56 393 ALA A O 1
ATOM 3090 N N . ALA A 1 394 ? -10.743 7.581 26.556 1.00 95.31 394 ALA A N 1
ATOM 3091 C CA . ALA A 1 394 ? -10.309 8.711 27.372 1.00 95.31 394 ALA A CA 1
ATOM 3092 C C . ALA A 1 394 ? -8.802 8.665 27.673 1.00 95.31 394 ALA A C 1
ATOM 3094 O O . ALA A 1 394 ? -8.111 9.677 27.515 1.00 95.31 394 ALA A O 1
ATOM 3095 N N . GLU A 1 395 ? -8.286 7.493 28.049 1.00 94.88 395 GLU A N 1
ATOM 3096 C CA . GLU A 1 395 ? -6.867 7.272 28.359 1.00 94.88 395 GLU A CA 1
ATOM 3097 C C . GLU A 1 395 ? -5.968 7.569 27.150 1.00 94.88 395 GLU A C 1
ATOM 3099 O O . GLU A 1 395 ? -4.958 8.262 27.280 1.00 94.88 395 GLU A O 1
ATOM 3104 N N . HIS A 1 396 ? -6.379 7.136 25.955 1.00 93.00 396 HIS A N 1
ATOM 3105 C CA . HIS A 1 396 ? -5.592 7.280 24.725 1.00 93.00 396 HIS A CA 1
ATOM 3106 C C . HIS A 1 396 ? -5.984 8.486 23.861 1.00 93.00 396 HIS A C 1
ATOM 3108 O O . HIS A 1 396 ? -5.402 8.691 22.794 1.00 93.00 396 HIS A O 1
ATOM 3114 N N . GLN A 1 397 ? -6.937 9.309 24.317 1.00 93.69 397 GLN A N 1
ATOM 3115 C CA . GLN A 1 397 ? -7.446 10.480 23.589 1.00 93.69 397 GLN A CA 1
ATOM 3116 C C . GLN A 1 397 ? -7.970 10.123 22.182 1.00 93.69 397 GLN A C 1
ATOM 3118 O O . GLN A 1 397 ? -7.676 10.807 21.195 1.00 93.69 397 GLN A O 1
ATOM 3123 N N . LEU A 1 398 ? -8.737 9.033 22.101 1.00 94.69 398 LEU A N 1
ATOM 3124 C CA . LEU A 1 398 ? -9.319 8.482 20.876 1.00 94.69 398 LEU A CA 1
ATOM 3125 C C . LEU A 1 398 ? -10.807 8.815 20.776 1.00 94.69 398 LEU A C 1
ATOM 3127 O O . LEU A 1 398 ? -11.482 8.961 21.789 1.00 94.69 398 LEU A O 1
ATOM 3131 N N . GLU A 1 399 ? -11.333 8.854 19.558 1.00 95.25 399 GLU A N 1
ATOM 3132 C CA . GLU A 1 399 ? -12.772 8.775 19.296 1.00 95.25 399 GLU A CA 1
ATOM 3133 C C . GLU A 1 399 ? -13.115 7.408 18.689 1.00 95.25 399 GLU A C 1
ATOM 3135 O O . GLU A 1 399 ? -12.375 6.898 17.839 1.00 95.25 399 GLU A O 1
ATOM 3140 N N . PHE A 1 400 ? -14.244 6.827 19.098 1.00 97.50 400 PHE A N 1
ATOM 3141 C CA . PHE A 1 400 ? -14.756 5.585 18.519 1.00 97.50 400 PHE A CA 1
ATOM 3142 C C . PHE A 1 400 ? -16.043 5.822 17.736 1.00 97.50 400 PHE A C 1
ATOM 3144 O O . PHE A 1 400 ? -16.926 6.548 18.188 1.00 97.50 400 PHE A O 1
ATOM 3151 N N . TRP A 1 401 ? -16.178 5.153 16.595 1.00 97.38 401 TRP A N 1
ATOM 3152 C CA . TRP A 1 401 ? -17.407 5.122 15.806 1.00 97.38 401 TRP A CA 1
ATOM 3153 C C . TRP A 1 401 ? -17.897 3.695 15.624 1.00 97.38 401 TRP A C 1
ATOM 3155 O O . TRP A 1 401 ? -17.258 2.910 14.932 1.00 97.38 401 TRP A O 1
ATOM 3165 N N . PHE A 1 402 ? -19.056 3.380 16.186 1.00 97.31 402 PHE A N 1
ATOM 3166 C CA . PHE A 1 402 ? -19.677 2.068 16.093 1.00 97.31 402 PHE A CA 1
ATOM 3167 C C . PHE A 1 402 ? -20.753 2.036 15.009 1.00 97.31 402 PHE A C 1
ATOM 3169 O O . PHE A 1 402 ? -21.472 3.019 14.809 1.00 97.31 402 PHE A O 1
ATOM 3176 N N . SER A 1 403 ? -20.940 0.888 14.360 1.00 95.06 403 SER A N 1
ATOM 3177 C CA . SER A 1 403 ? -22.203 0.594 13.677 1.00 95.06 403 SER A CA 1
ATOM 3178 C C . SER A 1 403 ? -23.124 -0.242 14.561 1.00 95.06 403 SER A C 1
ATOM 3180 O O . SER A 1 403 ? -22.692 -1.154 15.257 1.00 95.06 403 SER A O 1
ATOM 3182 N N . CYS A 1 404 ? -24.420 0.057 14.500 1.00 94.75 404 CYS A N 1
ATOM 3183 C CA . CYS A 1 404 ? -25.480 -0.698 15.156 1.00 94.75 404 CYS A CA 1
ATOM 3184 C C . CYS A 1 404 ? -26.495 -1.164 14.102 1.00 94.75 404 CYS A C 1
ATOM 3186 O O . CYS A 1 404 ? -27.127 -0.359 13.408 1.00 94.75 404 CYS A O 1
ATOM 3188 N N . SER A 1 405 ? -26.638 -2.480 13.933 1.00 92.19 405 SER A N 1
ATOM 3189 C CA . SER A 1 405 ? -27.614 -3.058 13.002 1.00 92.19 405 SER A CA 1
ATOM 3190 C C . SER A 1 405 ? -28.932 -3.354 13.706 1.00 92.19 405 SER A C 1
ATOM 3192 O O . SER A 1 405 ? -29.012 -4.298 14.482 1.00 92.19 405 SER A O 1
ATOM 3194 N N . LEU A 1 406 ? -29.972 -2.585 13.385 1.00 91.81 406 LEU A N 1
ATOM 3195 C CA . LEU A 1 406 ? -31.308 -2.737 13.962 1.00 91.81 406 LEU A CA 1
ATOM 3196 C C . LEU A 1 406 ? -32.040 -3.950 13.357 1.00 91.81 406 LEU A C 1
ATOM 3198 O O . LEU A 1 406 ? -32.014 -4.146 12.136 1.00 91.81 406 LEU A O 1
ATOM 3202 N N . ARG A 1 407 ? -32.694 -4.747 14.211 1.00 89.31 407 ARG A N 1
ATOM 3203 C CA . ARG A 1 407 ? -33.458 -5.969 13.892 1.00 89.31 407 ARG A CA 1
ATOM 3204 C C . ARG A 1 407 ? -34.892 -5.843 14.432 1.00 89.31 407 ARG A C 1
ATOM 3206 O O . ARG A 1 407 ? -35.078 -5.260 15.496 1.00 89.31 407 ARG A O 1
ATOM 3213 N N . GLY A 1 408 ? -35.869 -6.419 13.728 1.00 78.94 408 GLY A N 1
ATOM 3214 C CA . GLY A 1 408 ? -37.285 -6.450 14.131 1.00 78.94 408 GLY A CA 1
ATOM 3215 C C . GLY A 1 408 ? -38.250 -5.864 13.090 1.00 78.94 408 GLY A C 1
ATOM 3216 O O . GLY A 1 408 ? -37.838 -5.117 12.192 1.00 78.94 408 GLY A O 1
ATOM 3217 N N . GLU A 1 409 ? -39.529 -6.228 13.199 1.00 61.25 409 GLU A N 1
ATOM 3218 C CA . GLU A 1 409 ? -40.617 -5.733 12.336 1.00 61.25 409 GLU A CA 1
ATOM 3219 C C . GLU A 1 409 ? -41.386 -4.551 12.957 1.00 61.25 409 GLU A C 1
ATOM 3221 O O . GLU A 1 409 ? -41.901 -3.718 12.215 1.00 61.25 409 GLU A O 1
ATOM 3226 N N . ASP A 1 410 ? -41.365 -4.415 14.287 1.00 69.19 410 ASP A N 1
ATOM 3227 C CA . ASP A 1 410 ? -42.042 -3.351 15.044 1.00 69.19 410 ASP A CA 1
ATOM 3228 C C . ASP A 1 410 ? -41.351 -1.975 14.953 1.00 69.19 410 ASP A C 1
ATOM 3230 O O . ASP A 1 410 ? -40.291 -1.815 14.334 1.00 69.19 410 ASP A O 1
ATOM 3234 N N . SER A 1 411 ? -41.938 -0.962 15.612 1.00 78.75 411 SER A N 1
ATOM 3235 C CA . SER A 1 411 ? -41.292 0.343 15.804 1.00 78.75 411 SER A CA 1
ATOM 3236 C C . SER A 1 411 ? -39.917 0.150 16.442 1.00 78.75 411 SER A C 1
ATOM 3238 O O . SER A 1 411 ? -39.803 -0.331 17.566 1.00 78.75 411 SER A O 1
ATOM 3240 N N . LEU A 1 412 ? -38.861 0.519 15.716 1.00 85.88 412 LEU A N 1
ATOM 3241 C CA . LEU A 1 412 ? -37.475 0.356 16.167 1.00 85.88 412 LEU A CA 1
ATOM 3242 C C . LEU A 1 412 ? -36.989 1.523 17.033 1.00 85.88 412 LEU A C 1
ATOM 3244 O O . LEU A 1 412 ? -35.913 1.429 17.627 1.00 85.88 412 LEU A O 1
ATOM 3248 N N . PHE A 1 413 ? -37.764 2.604 17.086 1.00 89.50 413 PHE A N 1
ATOM 3249 C CA . PHE A 1 413 ? -37.400 3.868 17.710 1.00 89.50 413 PHE A CA 1
ATOM 3250 C C . PHE A 1 413 ? -38.456 4.291 18.733 1.00 89.50 413 PHE A C 1
ATOM 3252 O O . PHE A 1 413 ? -39.643 3.988 18.568 1.00 89.50 413 PHE A O 1
ATOM 3259 N N . ASP A 1 414 ? -38.017 5.004 19.768 1.00 88.06 414 ASP A N 1
ATOM 3260 C CA . ASP A 1 414 ? -38.906 5.693 20.699 1.00 88.06 414 ASP A CA 1
ATOM 3261 C C . ASP A 1 414 ? -39.409 7.040 20.142 1.00 88.06 414 ASP A C 1
ATOM 3263 O O . ASP A 1 414 ? -39.103 7.433 19.014 1.00 88.06 414 ASP A O 1
ATOM 3267 N N . GLU A 1 415 ? -40.195 7.760 20.944 1.00 84.38 415 GLU A N 1
ATOM 3268 C CA . GLU A 1 415 ? -40.777 9.062 20.585 1.00 84.38 415 GLU A CA 1
ATOM 3269 C C . GLU A 1 415 ? -39.739 10.165 20.305 1.00 84.38 415 GLU A C 1
ATOM 3271 O O . GLU A 1 415 ? -40.054 11.170 19.667 1.00 84.38 415 GLU A O 1
ATOM 3276 N N . HIS A 1 416 ? -38.492 9.968 20.735 1.00 84.69 416 HIS A N 1
ATOM 3277 C CA . HIS A 1 416 ? -37.379 10.883 20.506 1.00 84.69 416 HIS A CA 1
ATOM 3278 C C . HIS A 1 416 ? -36.466 10.431 19.354 1.00 84.69 416 HIS A C 1
ATOM 3280 O O . HIS A 1 416 ? -35.480 11.105 19.051 1.00 84.69 416 HIS A O 1
ATOM 3286 N N . GLY A 1 417 ? -36.794 9.319 18.685 1.00 86.88 417 GLY A N 1
ATOM 3287 C CA . GLY A 1 417 ? -36.003 8.743 17.599 1.00 86.88 417 GLY A CA 1
ATOM 3288 C C . GLY A 1 417 ? -34.831 7.878 18.073 1.00 86.88 417 GLY A C 1
ATOM 3289 O O . GLY A 1 417 ? -34.008 7.468 17.253 1.00 86.88 417 GLY A O 1
ATOM 3290 N N . VAL A 1 418 ? -34.729 7.580 19.373 1.00 91.94 418 VAL A N 1
ATOM 3291 C CA . VAL A 1 418 ? -33.680 6.711 19.921 1.00 91.94 418 VAL A CA 1
ATOM 3292 C C . VAL A 1 418 ? -34.005 5.257 19.585 1.00 91.94 418 VAL A C 1
ATOM 3294 O O . VAL A 1 418 ? -35.099 4.789 19.905 1.00 91.94 418 VAL A O 1
ATOM 3297 N N . PRO A 1 419 ? -33.074 4.494 18.977 1.00 93.38 419 PRO A N 1
ATOM 3298 C CA . PRO A 1 419 ? -33.284 3.069 18.766 1.00 93.38 419 PRO A CA 1
ATOM 3299 C C . PRO A 1 419 ? -33.444 2.333 20.098 1.00 93.38 419 PRO A C 1
ATOM 3301 O O . PRO A 1 419 ? -32.580 2.456 20.968 1.00 93.38 419 PRO A O 1
ATOM 3304 N N . PHE A 1 420 ? -34.483 1.507 20.251 1.00 92.62 420 PHE A N 1
ATOM 3305 C CA . PHE A 1 420 ? -34.751 0.811 21.521 1.00 92.62 420 PHE A CA 1
ATOM 3306 C C . PHE A 1 420 ? -33.565 -0.027 22.016 1.00 92.62 420 PHE A C 1
ATOM 3308 O O . PHE A 1 420 ? -33.296 -0.065 23.214 1.00 92.62 420 PHE A O 1
ATOM 3315 N N . VAL A 1 421 ? -32.808 -0.632 21.095 1.00 93.19 421 VAL A N 1
ATOM 3316 C CA . VAL A 1 421 ? -31.601 -1.415 21.411 1.00 93.19 421 VAL A CA 1
ATOM 3317 C C . VAL A 1 421 ? -30.499 -0.584 22.087 1.00 93.19 421 VAL A C 1
ATOM 3319 O O . VAL A 1 421 ? -29.693 -1.127 22.830 1.00 93.19 421 VAL A O 1
ATOM 3322 N N . LEU A 1 422 ? -30.467 0.737 21.876 1.00 94.38 422 LEU A N 1
ATOM 3323 C CA . LEU A 1 422 ? -29.469 1.639 22.462 1.00 94.38 422 LEU A CA 1
ATOM 3324 C C . LEU A 1 422 ? -29.948 2.319 23.751 1.00 94.38 422 LEU A C 1
ATOM 3326 O O . LEU A 1 422 ? -29.150 2.972 24.422 1.00 94.38 422 LEU A O 1
ATOM 3330 N N . LYS A 1 423 ? -31.228 2.172 24.117 1.00 91.94 423 LYS A N 1
ATOM 3331 C CA . LYS A 1 423 ? -31.859 2.922 25.214 1.00 91.94 423 LYS A CA 1
ATOM 3332 C C . LYS A 1 423 ? -31.147 2.736 26.557 1.00 91.94 423 LYS A C 1
ATOM 3334 O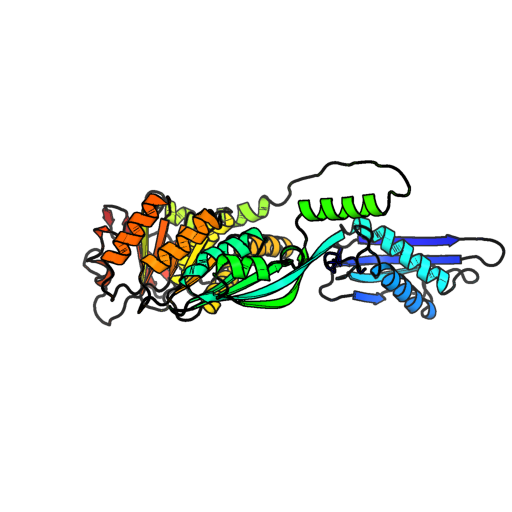 O . LYS A 1 423 ? -30.955 3.701 27.287 1.00 91.94 423 LYS A O 1
ATOM 3339 N N . ASN A 1 424 ? -30.701 1.517 26.847 1.00 90.94 424 ASN A N 1
ATOM 3340 C CA . ASN A 1 424 ? -30.010 1.187 28.098 1.00 90.94 424 ASN A CA 1
ATOM 3341 C C . ASN A 1 424 ? -28.517 1.560 28.093 1.00 90.94 424 ASN A C 1
ATOM 3343 O O . ASN A 1 424 ? -27.830 1.339 29.085 1.00 90.94 424 ASN A O 1
ATOM 3347 N N . TYR A 1 425 ? -28.004 2.097 26.984 1.00 94.25 425 TYR A N 1
ATOM 3348 C CA . TYR A 1 425 ? -26.585 2.401 26.794 1.00 94.25 425 TYR A CA 1
ATOM 3349 C C . TYR A 1 425 ? -26.323 3.884 26.527 1.00 94.25 425 TYR A C 1
ATOM 3351 O O . TYR A 1 425 ? -25.196 4.263 26.206 1.00 94.25 425 TYR A O 1
ATOM 3359 N N . LEU A 1 426 ? -27.352 4.729 26.656 1.00 92.88 426 LEU A N 1
ATOM 3360 C CA . LEU A 1 426 ? -27.251 6.154 26.370 1.00 92.88 426 LEU A CA 1
ATOM 3361 C C . LEU A 1 426 ? -26.126 6.808 27.172 1.00 92.88 426 LEU A C 1
ATOM 3363 O O . LEU A 1 426 ? -25.374 7.575 26.588 1.00 92.88 426 LEU A O 1
ATOM 3367 N N . ASP A 1 427 ? -25.936 6.472 28.443 1.00 92.44 427 ASP A N 1
ATOM 3368 C CA . ASP A 1 427 ? -24.907 7.103 29.285 1.00 92.44 427 ASP A CA 1
ATOM 3369 C C . ASP A 1 427 ? -23.472 6.895 28.772 1.00 92.44 427 ASP A C 1
ATOM 3371 O O . ASP A 1 427 ? -22.594 7.722 29.019 1.00 92.44 427 ASP A O 1
ATOM 3375 N N . PHE A 1 428 ? -23.229 5.833 27.999 1.00 93.94 428 PHE A N 1
ATOM 3376 C CA . PHE A 1 428 ? -21.919 5.558 27.404 1.00 93.94 428 PHE A CA 1
ATOM 3377 C C . PHE A 1 428 ? -21.732 6.241 26.044 1.00 93.94 428 PHE A C 1
ATOM 3379 O O . PHE A 1 428 ? -20.606 6.589 25.679 1.00 93.94 428 PHE A O 1
ATOM 3386 N N . ILE A 1 429 ? -22.821 6.439 25.296 1.00 95.56 429 ILE A N 1
ATOM 3387 C CA . ILE A 1 429 ? -22.804 6.903 23.906 1.00 95.56 429 ILE A CA 1
ATOM 3388 C C . ILE A 1 429 ? -23.037 8.413 23.849 1.00 95.56 429 ILE A C 1
ATOM 3390 O O . ILE A 1 429 ? -24.086 8.903 24.267 1.00 95.56 429 ILE A O 1
ATOM 3394 N N . ASP A 1 430 ? -22.098 9.153 23.269 1.00 95.69 430 ASP A N 1
ATOM 3395 C CA . ASP A 1 430 ? -22.197 10.608 23.143 1.00 95.69 430 ASP A CA 1
ATOM 3396 C C . ASP A 1 430 ? -22.962 11.009 21.892 1.00 95.69 430 ASP A C 1
ATOM 3398 O O . ASP A 1 430 ? -23.767 11.929 21.935 1.00 95.69 430 ASP A O 1
ATOM 3402 N N . ILE A 1 431 ? -22.740 10.313 20.777 1.00 94.81 431 ILE A N 1
ATOM 3403 C CA . ILE A 1 431 ? -23.377 10.655 19.505 1.00 94.81 431 ILE A CA 1
ATOM 3404 C C . ILE A 1 431 ? -24.175 9.476 18.982 1.00 94.81 431 ILE A C 1
ATOM 3406 O O . ILE A 1 431 ? -23.653 8.374 18.851 1.00 94.81 431 ILE A O 1
ATOM 3410 N N . ILE A 1 432 ? -25.432 9.721 18.618 1.00 95.69 432 ILE A N 1
ATOM 3411 C CA . ILE A 1 432 ? -26.261 8.747 17.902 1.00 95.69 432 ILE A CA 1
ATOM 3412 C C . ILE A 1 432 ? -26.762 9.401 16.629 1.00 95.69 432 ILE A C 1
ATOM 3414 O O . ILE A 1 432 ? -27.444 10.425 16.679 1.00 95.69 432 ILE A O 1
ATOM 3418 N N . ILE A 1 433 ? -26.450 8.784 15.493 1.00 94.44 433 ILE A N 1
ATOM 3419 C CA . ILE A 1 433 ? -27.001 9.154 14.193 1.00 94.44 433 ILE A CA 1
ATOM 3420 C C . ILE A 1 433 ? -27.736 7.944 13.628 1.00 94.44 433 ILE A C 1
ATOM 3422 O O . ILE A 1 433 ? -27.163 6.858 13.509 1.00 94.44 433 ILE A O 1
ATOM 3426 N N . THR A 1 434 ? -28.996 8.124 13.251 1.00 93.88 434 THR A N 1
ATOM 3427 C CA . THR A 1 434 ? -29.774 7.086 12.576 1.00 93.88 434 THR A CA 1
ATOM 3428 C C . THR A 1 434 ? -29.761 7.300 11.068 1.00 93.88 434 THR A C 1
ATOM 3430 O O . THR A 1 434 ? -29.726 8.435 10.587 1.00 93.88 434 THR A O 1
ATOM 3433 N N . LEU A 1 435 ? -29.732 6.198 10.313 1.00 92.12 435 LEU A N 1
ATOM 3434 C CA . LEU A 1 435 ? -29.878 6.216 8.859 1.00 92.12 435 LEU A CA 1
ATOM 3435 C C . LEU A 1 435 ? -31.223 5.598 8.488 1.00 92.12 435 LEU A C 1
ATOM 3437 O O . LEU A 1 435 ? -31.496 4.440 8.818 1.00 92.12 435 LEU A O 1
ATOM 3441 N N . GLU A 1 436 ? -32.028 6.353 7.754 1.00 88.38 436 GLU A N 1
ATOM 3442 C CA . GLU A 1 436 ? -33.358 5.944 7.312 1.00 88.38 436 GLU A CA 1
ATOM 3443 C C . GLU A 1 436 ? -33.441 6.020 5.791 1.00 88.38 436 GLU A C 1
ATOM 3445 O O . GLU A 1 436 ? -33.109 7.039 5.184 1.00 88.38 436 GLU A O 1
ATOM 3450 N N . GLN A 1 437 ? -33.861 4.921 5.166 1.00 83.12 437 GLN A N 1
ATOM 3451 C CA . GLN A 1 437 ? -34.038 4.866 3.723 1.00 83.12 437 GLN A CA 1
ATOM 3452 C C . GLN A 1 437 ? -35.357 5.540 3.334 1.00 83.12 437 GLN A C 1
ATOM 3454 O O . GLN A 1 437 ? -36.419 5.143 3.807 1.00 83.12 437 GLN A O 1
ATOM 3459 N N . ASP A 1 438 ? -35.270 6.545 2.467 1.00 79.44 438 ASP A N 1
ATOM 3460 C CA . ASP A 1 438 ? -36.398 7.177 1.783 1.00 79.44 438 ASP A CA 1
ATOM 3461 C C . ASP A 1 438 ? -36.399 6.752 0.299 1.00 79.44 438 ASP A C 1
ATOM 3463 O O . ASP A 1 438 ? -35.425 6.177 -0.191 1.00 79.44 438 ASP A O 1
ATOM 3467 N N . ASN A 1 439 ? -37.471 7.048 -0.440 1.00 69.69 439 ASN A N 1
ATOM 3468 C CA . ASN A 1 439 ? -37.727 6.578 -1.809 1.00 69.69 439 ASN A CA 1
ATOM 3469 C C . ASN A 1 439 ? -36.613 6.897 -2.831 1.00 69.69 439 ASN A C 1
ATOM 3471 O O . ASN A 1 439 ? -36.585 6.284 -3.896 1.00 69.69 439 ASN A O 1
ATOM 3475 N N . SER A 1 440 ? -35.710 7.843 -2.546 1.00 78.88 440 SER A N 1
ATOM 3476 C CA . SER A 1 440 ? -34.598 8.205 -3.442 1.00 78.88 440 SER A CA 1
ATOM 3477 C C . SER A 1 440 ? -33.218 8.290 -2.781 1.00 78.88 440 SER A C 1
ATOM 3479 O O . SER A 1 440 ? -32.221 8.182 -3.488 1.00 78.88 440 SER A O 1
ATOM 3481 N N . HIS A 1 441 ? -33.132 8.476 -1.460 1.00 84.75 441 HIS A N 1
ATOM 3482 C CA . HIS A 1 441 ? -31.873 8.691 -0.735 1.00 84.75 441 HIS A CA 1
ATOM 3483 C C . HIS A 1 441 ? -31.958 8.141 0.691 1.00 84.75 441 HIS A C 1
ATOM 3485 O O . HIS A 1 441 ? -33.045 7.947 1.234 1.00 84.75 441 HIS A O 1
ATOM 3491 N N . VAL A 1 442 ? -30.810 7.939 1.333 1.00 88.12 442 VAL A N 1
ATOM 3492 C CA . VAL A 1 442 ? -30.737 7.586 2.755 1.00 88.12 442 VAL A CA 1
ATOM 3493 C C . VAL A 1 442 ? -30.491 8.852 3.575 1.00 88.12 442 VAL A C 1
ATOM 3495 O O . VAL A 1 442 ? -29.486 9.537 3.397 1.00 88.12 442 VAL A O 1
ATOM 3498 N N . LYS A 1 443 ? -31.414 9.185 4.476 1.00 89.69 443 LYS A N 1
ATOM 3499 C CA . LYS A 1 443 ? -31.344 10.376 5.335 1.00 89.69 443 LYS A CA 1
ATOM 3500 C C . LYS A 1 443 ? -30.580 10.077 6.616 1.00 89.69 443 LYS A C 1
ATOM 3502 O O . LYS A 1 443 ? -30.716 8.990 7.173 1.00 89.69 443 LYS A O 1
ATOM 3507 N N . LEU A 1 444 ? -29.807 11.055 7.087 1.00 91.19 444 LEU A N 1
ATOM 3508 C CA . LEU A 1 444 ? -29.104 10.988 8.366 1.00 91.19 444 LEU A CA 1
ATOM 3509 C C . LEU A 1 444 ? -29.817 11.881 9.390 1.00 91.19 444 LEU A C 1
ATOM 3511 O O . LEU A 1 444 ? -29.962 13.088 9.179 1.00 91.19 444 LEU A O 1
ATOM 3515 N N . ASN A 1 445 ? -30.223 11.306 10.518 1.00 90.75 445 ASN A N 1
ATOM 3516 C CA . ASN A 1 445 ? -30.836 12.037 11.625 1.00 90.75 445 ASN A CA 1
ATOM 3517 C C . ASN A 1 445 ? -29.887 12.002 12.822 1.00 90.75 445 ASN A C 1
ATOM 3519 O O . ASN A 1 445 ? -29.529 10.928 13.295 1.00 90.75 445 ASN A O 1
ATOM 3523 N N . LEU A 1 446 ? -29.462 13.166 13.308 1.00 91.19 446 LEU A N 1
ATOM 3524 C CA . LEU A 1 446 ? -28.775 13.259 14.591 1.00 91.19 446 LEU A CA 1
ATOM 3525 C C . LEU A 1 446 ? -29.839 13.103 15.666 1.00 91.19 446 LEU A C 1
ATOM 3527 O O . LEU A 1 446 ? -30.765 13.904 15.677 1.00 91.19 446 LEU A O 1
ATOM 3531 N N . VAL A 1 447 ? -29.711 12.076 16.500 1.00 92.31 447 VAL A N 1
ATOM 3532 C CA . VAL A 1 447 ? -30.650 11.723 17.576 1.00 92.31 447 VAL A CA 1
ATOM 3533 C C . VAL A 1 447 ? -30.102 12.145 18.936 1.00 92.31 447 VAL A C 1
ATOM 3535 O O . VAL A 1 447 ? -30.840 12.618 19.798 1.00 92.31 447 VAL A O 1
ATOM 3538 N N . LYS A 1 448 ? -28.791 11.998 19.129 1.00 93.25 448 LYS A N 1
ATOM 3539 C CA . LYS A 1 448 ? -28.100 12.390 20.357 1.00 93.25 448 LYS A CA 1
ATOM 3540 C C . LYS A 1 448 ? -26.805 13.122 20.023 1.00 93.25 448 LYS A C 1
ATOM 3542 O O . LYS A 1 448 ? -26.055 12.650 19.171 1.00 93.25 448 LYS A O 1
ATOM 3547 N N . ASP A 1 449 ? -26.576 14.242 20.699 1.00 92.31 449 ASP A N 1
ATOM 3548 C CA . ASP A 1 449 ? -25.358 15.053 20.668 1.00 92.31 449 ASP A CA 1
ATOM 3549 C C . ASP A 1 449 ? -24.901 15.336 22.108 1.00 92.31 449 ASP A C 1
ATOM 3551 O O . ASP A 1 449 ? -25.454 16.181 22.818 1.00 92.31 449 ASP A O 1
ATOM 3555 N N . HIS A 1 450 ? -23.928 14.558 22.570 1.00 90.56 450 HIS A N 1
ATOM 3556 C CA . HIS A 1 450 ? -23.445 14.499 23.946 1.00 90.56 450 HIS A CA 1
ATOM 3557 C C . HIS A 1 450 ? -24.577 14.358 24.970 1.00 90.56 450 HIS A C 1
ATOM 3559 O O . HIS A 1 450 ? -25.146 13.287 25.124 1.00 90.56 450 HIS A O 1
ATOM 3565 N N . GLN A 1 451 ? -24.911 15.420 25.700 1.00 86.88 451 GLN A N 1
ATOM 3566 C CA . GLN A 1 451 ? -25.953 15.387 26.731 1.00 86.88 451 GLN A CA 1
ATOM 3567 C C . GLN A 1 451 ? -27.346 15.739 26.186 1.00 86.88 451 GLN A C 1
ATOM 3569 O O . GLN A 1 451 ? -28.327 15.686 26.921 1.00 86.88 451 GLN A O 1
ATOM 3574 N N . GLN A 1 452 ? -27.453 16.112 24.907 1.00 87.12 452 GLN A N 1
ATOM 3575 C CA . GLN A 1 452 ? -28.701 16.554 24.293 1.00 87.12 452 GLN A CA 1
ATOM 3576 C C . GLN A 1 452 ? -29.287 15.465 23.397 1.00 87.12 452 GLN A C 1
ATOM 3578 O O . GLN A 1 452 ? -28.635 14.990 22.470 1.00 87.12 452 GLN A O 1
ATOM 3583 N N . ILE A 1 453 ? -30.547 15.104 23.636 1.00 85.94 453 ILE A N 1
ATOM 3584 C CA . ILE A 1 453 ? -31.335 14.284 22.712 1.00 85.94 453 ILE A CA 1
ATOM 3585 C C . ILE A 1 453 ? -32.157 15.242 21.850 1.00 85.94 453 ILE A C 1
ATOM 3587 O O . ILE A 1 453 ? -32.912 16.067 22.362 1.00 85.94 453 ILE A O 1
ATOM 3591 N N . SER A 1 454 ? -31.979 15.170 20.535 1.00 73.38 454 SER A N 1
ATOM 3592 C CA . SER A 1 454 ? -32.688 16.010 19.569 1.00 73.38 454 SER A CA 1
ATOM 3593 C C . SER A 1 454 ? -32.959 15.187 18.321 1.00 73.38 454 SER A C 1
ATOM 3595 O O . SER A 1 454 ? -32.040 14.541 17.857 1.00 73.38 454 SER A O 1
ATOM 3597 N N . GLY A 1 455 ? -34.159 15.224 17.738 1.00 69.69 455 GLY A N 1
ATOM 3598 C CA . GLY A 1 455 ? -34.458 14.569 16.452 1.00 69.69 455 GLY A CA 1
ATOM 3599 C C . GLY A 1 455 ? -34.054 15.424 15.245 1.00 69.69 455 GLY A C 1
ATOM 3600 O O . GLY A 1 455 ? -34.861 15.666 14.344 1.00 69.69 455 GLY A O 1
ATOM 3601 N N . LYS A 1 456 ? -32.843 15.992 15.255 1.00 82.00 456 LYS A N 1
ATOM 3602 C CA . LYS A 1 456 ? -32.415 16.978 14.256 1.00 82.00 456 LYS A CA 1
ATOM 3603 C C . LYS A 1 456 ? -32.034 16.283 12.947 1.00 82.00 456 LYS A C 1
ATOM 3605 O O . LYS A 1 456 ? -31.032 15.574 12.862 1.00 82.00 456 LYS A O 1
ATOM 3610 N N . LYS A 1 457 ? -32.779 16.571 11.878 1.00 81.44 457 LYS A N 1
ATOM 3611 C CA . LYS A 1 457 ? -32.421 16.140 10.516 1.00 81.44 457 LYS A CA 1
ATOM 3612 C C . LYS A 1 457 ? -31.122 16.813 10.081 1.00 81.44 457 LYS A C 1
ATOM 3614 O O . LYS A 1 457 ? -31.028 18.045 10.073 1.00 81.44 457 LYS A O 1
ATOM 3619 N N . LEU A 1 458 ? -30.119 16.020 9.716 1.00 83.56 458 LEU A N 1
ATOM 3620 C CA . LEU A 1 458 ? -28.866 16.548 9.192 1.00 83.56 458 LEU A CA 1
ATOM 3621 C C . LEU A 1 458 ? -29.066 16.974 7.734 1.00 83.56 458 LEU A C 1
ATOM 3623 O O . LEU A 1 458 ? -29.803 16.344 6.981 1.00 83.56 458 LEU A O 1
ATOM 3627 N N . LYS A 1 459 ? -28.379 18.040 7.309 1.00 83.56 459 LYS A N 1
ATOM 3628 C CA . LYS A 1 459 ? -28.345 18.477 5.898 1.00 83.56 459 LYS A CA 1
ATOM 3629 C C . LYS A 1 459 ? -27.372 17.623 5.076 1.00 83.56 459 LYS A C 1
ATOM 3631 O O . LYS A 1 459 ? -26.494 18.141 4.387 1.00 83.56 459 LYS A O 1
ATOM 3636 N N . LEU A 1 460 ? -27.477 16.313 5.256 1.00 84.00 460 LEU A N 1
ATOM 3637 C CA . LEU A 1 460 ? -26.643 15.291 4.651 1.00 84.00 460 LEU A CA 1
ATOM 3638 C C . LEU A 1 460 ? -27.520 14.100 4.280 1.00 84.00 460 LEU A C 1
ATOM 3640 O O . LEU A 1 460 ? -28.399 13.704 5.047 1.00 84.00 460 LEU A O 1
ATOM 3644 N N . GLN A 1 461 ? -27.239 13.519 3.126 1.00 87.25 461 GLN A N 1
ATOM 3645 C CA . GLN A 1 461 ? -27.867 12.297 2.646 1.00 87.25 461 GLN A CA 1
ATOM 3646 C C . GLN A 1 461 ? -26.806 11.362 2.075 1.00 87.25 461 GLN A C 1
ATOM 3648 O O . GLN A 1 461 ? -25.746 11.815 1.661 1.00 87.25 461 GLN A O 1
ATOM 3653 N N . LEU A 1 462 ? -27.082 10.067 2.066 1.00 87.38 462 LEU A N 1
ATOM 3654 C CA . LEU A 1 462 ? -26.268 9.052 1.414 1.00 87.38 462 LEU A CA 1
ATOM 3655 C C . LEU A 1 462 ? -26.986 8.616 0.130 1.00 87.38 462 LEU A C 1
ATOM 3657 O O . LEU A 1 462 ? -28.158 8.226 0.165 1.00 87.38 462 LEU A O 1
ATOM 3661 N N . ASP A 1 463 ? -26.288 8.704 -0.998 1.00 84.75 463 ASP A N 1
ATOM 3662 C CA . ASP A 1 463 ? -26.765 8.207 -2.289 1.00 84.75 463 ASP A CA 1
ATOM 3663 C C . ASP A 1 463 ? -26.690 6.666 -2.297 1.00 84.75 463 ASP A C 1
ATOM 3665 O O . ASP A 1 463 ? -25.613 6.107 -2.089 1.00 84.75 463 ASP A O 1
ATOM 3669 N N . PRO A 1 464 ? -27.802 5.944 -2.519 1.00 81.12 464 PRO A N 1
ATOM 3670 C CA . PRO A 1 464 ? -27.819 4.484 -2.482 1.00 81.12 464 PRO A CA 1
ATOM 3671 C C . PRO A 1 464 ? -27.080 3.816 -3.656 1.00 81.12 464 PRO A C 1
ATOM 3673 O O . PRO A 1 464 ? -26.753 2.637 -3.552 1.00 81.12 464 PRO A O 1
ATOM 3676 N N . GLN A 1 465 ? -26.827 4.526 -4.762 1.00 80.50 465 GLN A N 1
ATOM 3677 C CA . GLN A 1 465 ? -26.098 4.005 -5.924 1.00 80.50 465 GLN A CA 1
ATOM 3678 C C . GLN A 1 465 ? -24.591 4.205 -5.784 1.00 80.50 465 GLN A C 1
ATOM 3680 O O . GLN A 1 465 ? -23.819 3.266 -5.964 1.00 80.50 465 GLN A O 1
ATOM 3685 N N . THR A 1 466 ? -24.164 5.433 -5.484 1.00 80.88 466 THR A N 1
ATOM 3686 C CA . THR A 1 466 ? -22.733 5.764 -5.373 1.00 80.88 466 THR A CA 1
ATOM 3687 C C . THR A 1 466 ? -22.170 5.481 -3.986 1.00 80.88 466 THR A C 1
ATOM 3689 O O . THR A 1 466 ? -20.952 5.358 -3.828 1.00 80.88 466 THR A O 1
ATOM 3692 N N . LEU A 1 467 ? -23.056 5.364 -2.991 1.00 82.88 467 LEU A N 1
ATOM 3693 C CA . LEU A 1 467 ? -22.747 5.146 -1.579 1.00 82.88 467 LEU A CA 1
ATOM 3694 C C . LEU A 1 467 ? -21.891 6.273 -0.998 1.00 82.88 467 LEU A C 1
ATOM 3696 O O . LEU A 1 467 ? -21.189 6.078 -0.006 1.00 82.88 467 LEU A O 1
ATOM 3700 N N . LEU A 1 468 ? -21.967 7.458 -1.610 1.00 84.94 468 LEU A N 1
ATOM 3701 C CA . LEU A 1 468 ? -21.316 8.680 -1.165 1.00 84.94 468 LEU A CA 1
ATOM 3702 C C . LEU A 1 468 ? -22.291 9.543 -0.367 1.00 84.94 468 LEU A C 1
ATOM 3704 O O . LEU A 1 468 ? -23.484 9.617 -0.659 1.00 84.94 468 LEU A O 1
ATOM 3708 N N . LEU A 1 469 ? -21.770 10.175 0.681 1.00 83.50 469 LEU A N 1
ATOM 3709 C CA . LEU A 1 469 ? -22.474 11.227 1.391 1.00 83.50 469 LEU A CA 1
ATOM 3710 C C . LEU A 1 469 ? -22.489 12.483 0.516 1.00 83.50 469 LEU A C 1
ATOM 3712 O O . LEU A 1 469 ? -21.478 12.844 -0.079 1.00 83.50 469 LEU A O 1
ATOM 3716 N N . ASP A 1 470 ? -23.614 13.182 0.516 1.00 80.06 470 ASP A N 1
ATOM 3717 C CA . ASP A 1 470 ? -23.826 14.432 -0.197 1.00 80.06 470 ASP A CA 1
ATOM 3718 C C . ASP A 1 470 ? -24.555 15.443 0.689 1.00 80.06 470 ASP A C 1
ATOM 3720 O O . ASP A 1 470 ? -25.277 15.098 1.629 1.00 80.06 470 ASP A O 1
ATOM 3724 N N . ARG A 1 471 ? -24.334 16.728 0.403 1.00 79.50 471 ARG A N 1
ATOM 3725 C CA . ARG A 1 471 ? -25.030 17.830 1.081 1.00 79.50 471 ARG A CA 1
ATOM 3726 C C . ARG A 1 471 ? -26.401 18.037 0.443 1.00 79.50 471 ARG A C 1
ATOM 3728 O O . ARG A 1 471 ? -26.506 17.999 -0.779 1.00 79.50 471 ARG A O 1
ATOM 3735 N N . ILE A 1 472 ? -27.400 18.291 1.287 1.00 70.88 472 ILE A N 1
ATOM 3736 C CA . ILE A 1 472 ? -28.760 18.682 0.879 1.00 70.88 472 ILE A CA 1
ATOM 3737 C C . ILE A 1 472 ? -28.835 20.197 0.705 1.00 70.88 472 ILE A C 1
ATOM 3739 O O . ILE A 1 472 ? -28.319 20.912 1.604 1.00 70.88 472 ILE A O 1
#

Foldseek 3Di:
DDDDDDDDFQKEKEFDAKFWFWFWQWADDPDATATKIWTWIKGFAPWFEAEAEQEPDPQDPPVLSVLLVLLLCVLQCA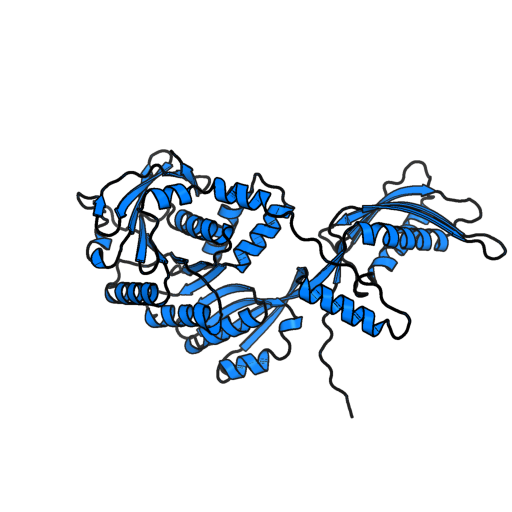DDQQGHGYGRMYTYTNHMHDDPGRYDSVSSSVNSNVRCVVRVVVRHMFMWFWKKWKKKKAFLVLLLVVLLLCLVQVWQWPEWDDPLGMIITITTGGPVSCVPVQVVVCVSRVNGMDMDIDTDDIDTDPPVVSVVSSVVSCVVVVVPDDDDDDDDDDDDLPPVLCVLLVQQCVVLVCVVQVRDQWFLAEAEEEEAPLLQLLLVLLSVLLSCLSVVAAEEEEEQDPDPVVSVVSNVLLLCLSCVVDDPVSSVVSVVSSSRRYHYYYDHPPPHDLVSVLVSVVSCVPSSVNPHQEYEYEPDELVPPCQVSLVVVSVSRNVSRHYYYYYYHFDDDDDQADPLRHGPSCPVVLQSHQWYWYWDDDPFWIWIFTQHRGPDGHRHTRQWTAGSPSRGIDGD